Protein 4FKC (pdb70)

Sequence (370 aa):
HHHGSMDYKRRIHKFQAHFGKKGFEGALVAPGSNFYYLTGFNPLGTLERLFVLILPSEGLLTAIAPRLYEKELEEFNGEVVLWSDSENPYKIFATKIKETFKEGEKLLIDDTMPVGVFLKAKDIFDKYSLHPISPVISELREIKDKDEIKAHKKAAEIVDKVFYRFIEGKLEGKSERELANRIEYMIKNEFGADDVSFEPIVASGPNGANPHHRPSHRKIRKGDVVIFDYGAKYLGYCSDVTRTVVVGPPSEEVKKVYEIVKEAQETAVQKVAEGIPAEVVDATARGIISKYGYGEYFIHRTGHGLGIDVHEEPYISPGNKKILKDGMVFTIEPGIYLQGKFGVRIEDDVALVDKKGIRLTNADRELITL

Structure (mmCIF, N/CA/C/O backbone):
data_4FKC
#
_entry.id   4FKC
#
_cell.length_a   89.700
_cell.length_b   89.700
_cell.length_c   165.220
_cell.angle_alpha   90.00
_cell.angle_beta   90.00
_cell.angle_gamma   90.00
#
_symmetry.space_group_name_H-M   'P 41 21 2'
#
loop_
_entity.id
_entity.type
_entity.pdbx_description
1 polymer 'Xaa-Pro aminopeptidase'
2 non-polymer 'CADMIUM ION'
3 water water
#
loop_
_atom_site.group_PDB
_atom_site.id
_atom_site.type_symbol
_atom_site.label_atom_id
_atom_site.label_alt_id
_atom_site.label_comp_id
_atom_site.label_asym_id
_atom_site.label_entity_id
_atom_site.label_seq_id
_atom_site.pdbx_PDB_ins_code
_atom_site.Cartn_x
_atom_site.Cartn_y
_atom_site.Cartn_z
_atom_site.occupancy
_atom_site.B_iso_or_equiv
_atom_site.auth_seq_id
_atom_site.auth_comp_id
_atom_site.auth_asym_id
_atom_site.auth_atom_id
_atom_site.pdbx_PDB_model_num
ATOM 1 N N . HIS A 1 8 ? -21.605 -21.564 -34.199 1.00 55.89 1 HIS A N 1
ATOM 2 C CA . HIS A 1 8 ? -21.210 -22.805 -33.451 1.00 56.01 1 HIS A CA 1
ATOM 3 C C . HIS A 1 8 ? -20.075 -22.543 -32.442 1.00 55.81 1 HIS A C 1
ATOM 4 O O . HIS A 1 8 ? -19.421 -21.482 -32.469 1.00 56.05 1 HIS A O 1
ATOM 6 N N . HIS A 1 9 ? -19.856 -23.528 -31.566 1.00 54.88 2 HIS A N 1
ATOM 7 C CA . HIS A 1 9 ? -18.878 -23.460 -30.481 1.00 53.70 2 HIS A CA 1
ATOM 8 C C . HIS A 1 9 ? -18.631 -24.870 -29.968 1.00 52.88 2 HIS A C 1
ATOM 9 O O . HIS A 1 9 ? -19.546 -25.706 -29.976 1.00 52.75 2 HIS A O 1
ATOM 16 N N . HIS A 1 10 ? -17.401 -25.122 -29.511 1.00 51.78 3 HIS A N 1
ATOM 17 C CA . HIS A 1 10 ? -16.994 -26.439 -28.986 1.00 50.04 3 HIS A CA 1
ATOM 18 C C . HIS A 1 10 ? -17.484 -26.688 -27.558 1.00 49.22 3 HIS A C 1
ATOM 19 O O . HIS A 1 10 ? -17.726 -27.831 -27.176 1.00 49.04 3 HIS A O 1
ATOM 26 N N . GLY A 1 11 ? -17.613 -25.622 -26.770 1.00 48.52 4 GLY A N 1
ATOM 27 C CA . GLY A 1 11 ? -18.110 -25.741 -25.388 1.00 47.86 4 GLY A CA 1
ATOM 28 C C . GLY A 1 11 ? -19.619 -25.970 -25.296 1.00 47.00 4 GLY A C 1
ATOM 29 O O . GLY A 1 11 ? -20.351 -25.636 -26.224 1.00 46.58 4 GLY A O 1
ATOM 30 N N . SER A 1 12 ? -20.068 -26.538 -24.171 1.00 46.47 5 SER A N 1
ATOM 31 C CA . SER A 1 12 ? -21.493 -26.732 -23.863 1.00 45.55 5 SER A CA 1
ATOM 32 C C . SER A 1 12 ? -22.281 -25.476 -24.167 1.00 44.63 5 SER A C 1
ATOM 33 O O . SER A 1 12 ? -23.351 -25.533 -24.746 1.00 44.29 5 SER A O 1
ATOM 36 N N . MET A 1 13 ? -21.734 -24.339 -23.751 1.00 43.95 6 MET A N 1
ATOM 37 C CA . MET A 1 13 ? -22.197 -23.037 -24.206 1.00 43.04 6 MET A CA 1
ATOM 38 C C . MET A 1 13 ? -20.999 -22.357 -24.873 1.00 42.82 6 MET A C 1
ATOM 39 O O . MET A 1 13 ? -19.939 -22.966 -24.979 1.00 42.14 6 MET A O 1
ATOM 44 N N . ASP A 1 14 ? -21.162 -21.106 -25.308 1.00 42.72 7 ASP A N 1
ATOM 45 C CA . ASP A 1 14 ? -20.092 -20.392 -25.992 1.00 42.54 7 ASP A CA 1
ATOM 46 C C . ASP A 1 14 ? -19.197 -19.590 -25.049 1.00 42.18 7 ASP A C 1
ATOM 47 O O . ASP A 1 14 ? -19.348 -18.366 -24.909 1.00 42.77 7 ASP A O 1
ATOM 52 N N . TYR A 1 15 ? -18.235 -20.259 -24.431 1.00 41.36 8 TYR A N 1
ATOM 53 C CA . TYR A 1 15 ? -17.415 -19.579 -23.426 1.00 40.99 8 TYR A CA 1
ATOM 54 C C . TYR A 1 15 ? -16.441 -18.602 -24.059 1.00 41.03 8 TYR A C 1
ATOM 55 O O . TYR A 1 15 ? -16.216 -17.497 -23.536 1.00 40.89 8 TYR A O 1
ATOM 64 N N . LYS A 1 16 ? -15.910 -18.998 -25.214 1.00 41.29 9 LYS A N 1
ATOM 65 C CA . LYS A 1 16 ? -14.957 -18.192 -25.968 1.00 41.25 9 LYS A CA 1
ATOM 66 C C . LYS A 1 16 ? -15.588 -16.862 -26.330 1.00 41.36 9 LYS A C 1
ATOM 67 O O . LYS A 1 16 ? -14.942 -15.817 -26.186 1.00 40.84 9 LYS A O 1
ATOM 73 N N . ARG A 1 17 ? -16.858 -16.890 -26.755 1.00 41.56 10 ARG A N 1
ATOM 74 C CA . ARG A 1 17 ? -17.549 -15.652 -27.136 1.00 42.33 10 ARG A CA 1
ATOM 75 C C . ARG A 1 17 ? -17.785 -14.747 -25.929 1.00 41.93 10 ARG A C 1
ATOM 76 O O . ARG A 1 17 ? -17.922 -13.538 -26.085 1.00 42.27 10 ARG A O 1
ATOM 84 N N . ARG A 1 18 ? -17.806 -15.326 -24.730 1.00 41.73 11 ARG A N 1
ATOM 85 C CA . ARG A 1 18 ? -17.920 -14.532 -23.500 1.00 41.46 11 ARG A CA 1
ATOM 86 C C . ARG A 1 18 ? -16.569 -13.932 -23.115 1.00 41.62 11 ARG A C 1
ATOM 87 O O . ARG A 1 18 ? -16.471 -12.729 -22.822 1.00 41.64 11 ARG A O 1
ATOM 95 N N . ILE A 1 19 ? -15.525 -14.760 -23.144 1.00 41.30 12 ILE A N 1
ATOM 96 C CA . ILE A 1 19 ? -14.176 -14.287 -22.875 1.00 41.75 12 ILE A CA 1
ATOM 97 C C . ILE A 1 19 ? -13.859 -13.059 -23.743 1.00 43.10 12 ILE A C 1
ATOM 98 O O . ILE A 1 19 ? -13.358 -12.037 -23.249 1.00 43.26 12 ILE A O 1
ATOM 103 N N . HIS A 1 20 ? -14.186 -13.151 -25.030 1.00 44.05 13 HIS A N 1
ATOM 104 C CA . HIS A 1 20 ? -13.862 -12.090 -25.951 1.00 44.95 13 HIS A CA 1
ATOM 105 C C . HIS A 1 20 ? -14.708 -10.870 -25.661 1.00 45.34 13 HIS A C 1
ATOM 106 O O . HIS A 1 20 ? -14.171 -9.766 -25.562 1.00 46.05 13 HIS A O 1
ATOM 113 N N . LYS A 1 21 ? -16.019 -11.066 -25.507 1.00 45.51 14 LYS A N 1
ATOM 114 C CA . LYS A 1 21 ? -16.925 -9.983 -25.139 1.00 45.23 14 LYS A CA 1
ATOM 115 C C . LYS A 1 21 ? -16.435 -9.347 -23.863 1.00 44.66 14 LYS A C 1
ATOM 116 O O . LYS A 1 21 ? -16.393 -8.133 -23.761 1.00 45.03 14 LYS A O 1
ATOM 122 N N . PHE A 1 22 ? -16.059 -10.162 -22.884 1.00 43.91 15 PHE A N 1
ATOM 123 C CA . PHE A 1 22 ? -15.510 -9.626 -21.646 1.00 43.34 15 PHE A CA 1
ATOM 124 C C . PHE A 1 22 ? -14.212 -8.819 -21.864 1.00 43.79 15 PHE A C 1
ATOM 125 O O . PHE A 1 22 ? -14.093 -7.683 -21.375 1.00 43.18 15 PHE A O 1
ATOM 133 N N . GLN A 1 23 ? -13.260 -9.396 -22.609 1.00 44.39 16 GLN A N 1
ATOM 134 C CA . GLN A 1 23 ? -11.983 -8.725 -22.928 1.00 45.04 16 GLN A CA 1
ATOM 135 C C . GLN A 1 23 ? -12.203 -7.401 -23.626 1.00 45.60 16 GLN A C 1
ATOM 136 O O . GLN A 1 23 ? -11.579 -6.400 -23.268 1.00 45.45 16 GLN A O 1
ATOM 142 N N . ALA A 1 24 ? -13.075 -7.404 -24.633 1.00 46.36 17 ALA A N 1
ATOM 143 C CA . ALA A 1 24 ? -13.386 -6.175 -25.362 1.00 47.56 17 ALA A CA 1
ATOM 144 C C . ALA A 1 24 ? -14.020 -5.145 -24.433 1.00 48.33 17 ALA A C 1
ATOM 145 O O . ALA A 1 24 ? -13.710 -3.961 -24.525 1.00 48.67 17 ALA A O 1
ATOM 147 N N . HIS A 1 25 ? -14.870 -5.613 -23.522 1.00 49.45 18 HIS A N 1
ATOM 148 C CA . HIS A 1 25 ? -15.587 -4.745 -22.592 1.00 50.89 18 HIS A CA 1
ATOM 149 C C . HIS A 1 25 ? -14.719 -4.150 -21.516 1.00 51.13 18 HIS A C 1
ATOM 150 O O . HIS A 1 25 ? -14.824 -2.962 -21.222 1.00 51.83 18 HIS A O 1
ATOM 157 N N . PHE A 1 26 ? -13.870 -4.959 -20.899 1.00 51.37 19 PHE A N 1
ATOM 158 C CA . PHE A 1 26 ? -13.042 -4.410 -19.840 1.00 51.51 19 PHE A CA 1
ATOM 159 C C . PHE A 1 26 ? -11.921 -3.553 -20.414 1.00 52.15 19 PHE A C 1
ATOM 160 O O . PHE A 1 26 ? -11.416 -2.634 -19.752 1.00 51.83 19 PHE A O 1
ATOM 168 N N . GLY A 1 27 ? -11.585 -3.834 -21.674 1.00 53.18 20 GLY A N 1
ATOM 169 C CA . GLY A 1 27 ? -10.517 -3.131 -22.395 1.00 54.50 20 GLY A CA 1
ATOM 170 C C . GLY A 1 27 ? -10.927 -1.716 -22.755 1.00 55.40 20 GLY A C 1
ATOM 171 O O . GLY A 1 27 ? -10.110 -0.783 -22.695 1.00 55.72 20 GLY A O 1
ATOM 172 N N . LYS A 1 28 ? -12.202 -1.567 -23.119 1.00 56.00 21 LYS A N 1
ATOM 173 C CA . LYS A 1 28 ? -12.780 -0.270 -23.418 1.00 56.56 21 LYS A CA 1
ATOM 174 C C . LYS A 1 28 ? -12.827 0.606 -22.170 1.00 56.47 21 LYS A C 1
ATOM 175 O O . LYS A 1 28 ? -12.536 1.795 -22.250 1.00 56.85 21 LYS A O 1
ATOM 181 N N . LYS A 1 29 ? -13.164 0.021 -21.019 1.00 56.29 22 LYS A N 1
ATOM 182 C CA . LYS A 1 29 ? -13.251 0.784 -19.760 1.00 55.80 22 LYS A CA 1
ATOM 183 C C . LYS A 1 29 ? -11.877 1.039 -19.117 1.00 55.31 22 LYS A C 1
ATOM 184 O O . LYS A 1 29 ? -11.787 1.570 -18.005 1.00 55.00 22 LYS A O 1
ATOM 187 N N . GLY A 1 30 ? -10.817 0.648 -19.828 1.00 54.62 23 GLY A N 1
ATOM 188 C CA . GLY A 1 30 ? -9.452 0.999 -19.458 1.00 53.18 23 GLY A CA 1
ATOM 189 C C . GLY A 1 30 ? -8.717 0.013 -18.580 1.00 52.55 23 GLY A C 1
ATOM 190 O O . GLY A 1 30 ? -7.812 0.418 -17.849 1.00 52.78 23 GLY A O 1
ATOM 191 N N . PHE A 1 31 ? -9.083 -1.273 -18.656 1.00 51.58 24 PHE A N 1
ATOM 192 C CA . PHE A 1 31 ? -8.417 -2.327 -17.880 1.00 50.28 24 PHE A CA 1
ATOM 193 C C . PHE A 1 31 ? -7.619 -3.213 -18.796 1.00 49.89 24 PHE A C 1
ATOM 194 O O . PHE A 1 31 ? -8.020 -3.441 -19.933 1.00 50.21 24 PHE A O 1
ATOM 202 N N . GLU A 1 32 ? -6.512 -3.738 -18.284 1.00 49.18 25 GLU A N 1
ATOM 203 C CA . GLU A 1 32 ? -5.614 -4.581 -19.051 1.00 48.72 25 GLU A CA 1
ATOM 204 C C . GLU A 1 32 ? -5.853 -6.094 -18.848 1.00 48.07 25 GLU A C 1
ATOM 205 O O . GLU A 1 32 ? -5.415 -6.914 -19.667 1.00 48.49 25 GLU A O 1
ATOM 211 N N . GLY A 1 33 ? -6.556 -6.468 -17.779 1.00 46.83 26 GLY A N 1
ATOM 212 C CA . GLY A 1 33 ? -6.782 -7.885 -17.459 1.00 44.87 26 GLY A CA 1
ATOM 213 C C . GLY A 1 33 ? -7.743 -8.095 -16.307 1.00 43.60 26 GLY A C 1
ATOM 214 O O . GLY A 1 33 ? -8.220 -7.120 -15.710 1.00 43.38 26 GLY A O 1
ATOM 215 N N . ALA A 1 34 ? -8.042 -9.361 -16.000 1.00 42.12 27 ALA A N 1
ATOM 216 C CA . ALA A 1 34 ? -8.981 -9.686 -14.926 1.00 41.16 27 ALA A CA 1
ATOM 217 C C . ALA A 1 34 ? -8.581 -10.956 -14.229 1.00 40.81 27 ALA A C 1
ATOM 218 O O . ALA A 1 34 ? -8.083 -11.886 -14.869 1.00 39.99 27 ALA A O 1
ATOM 220 N N . LEU A 1 35 ? -8.791 -10.976 -12.912 1.00 40.08 28 LEU A N 1
ATOM 221 C CA . LEU A 1 35 ? -8.508 -12.146 -12.103 1.00 39.81 28 LEU A CA 1
ATOM 222 C C . LEU A 1 35 ? -9.813 -12.682 -11.527 1.00 39.29 28 LEU A C 1
ATOM 223 O O . LEU A 1 35 ? -10.549 -11.938 -10.879 1.00 39.48 28 LEU A O 1
ATOM 228 N N . VAL A 1 36 ? -10.073 -13.969 -11.758 1.00 38.39 29 VAL A N 1
ATOM 229 C CA . VAL A 1 36 ? -11.338 -14.603 -11.417 1.00 38.06 29 VAL A CA 1
ATOM 230 C C . VAL A 1 36 ? -11.112 -15.743 -10.431 1.00 38.01 29 VAL A C 1
ATOM 231 O O . VAL A 1 36 ? -10.295 -16.622 -10.665 1.00 37.90 29 VAL A O 1
ATOM 235 N N . ALA A 1 37 ? -11.835 -15.716 -9.322 1.00 37.81 30 ALA A N 1
ATOM 236 C CA . ALA A 1 37 ? -11.716 -16.751 -8.307 1.00 38.06 30 ALA A CA 1
ATOM 237 C C . ALA A 1 37 ? -12.895 -17.713 -8.485 1.00 38.22 30 ALA A C 1
ATOM 238 O O . ALA A 1 37 ? -13.854 -17.378 -9.193 1.00 38.87 30 ALA A O 1
ATOM 240 N N . PRO A 1 38 ? -12.823 -18.917 -7.890 1.00 37.94 31 PRO A N 1
ATOM 241 C CA . PRO A 1 38 ? -13.952 -19.831 -8.094 1.00 37.98 31 PRO A CA 1
ATOM 242 C C . PRO A 1 38 ? -15.235 -19.183 -7.605 1.00 38.25 31 PRO A C 1
ATOM 243 O O . PRO A 1 38 ? -15.203 -18.455 -6.620 1.00 38.24 31 PRO A O 1
ATOM 247 N N . GLY A 1 39 ? -16.337 -19.429 -8.316 1.00 38.81 32 GLY A N 1
ATOM 248 C CA . GLY A 1 39 ? -17.643 -18.794 -8.055 1.00 38.65 32 GLY A CA 1
ATOM 249 C C . GLY A 1 39 ? -18.467 -18.637 -9.329 1.00 38.96 32 GLY A C 1
ATOM 250 O O . GLY A 1 39 ? -18.287 -19.371 -10.300 1.00 39.00 32 GLY A O 1
ATOM 251 N N . SER A 1 40 ? -19.363 -17.656 -9.340 1.00 39.18 33 SER A N 1
ATOM 252 C CA . SER A 1 40 ? -20.321 -17.484 -10.440 1.00 38.59 33 SER A CA 1
ATOM 253 C C . SER A 1 40 ? -19.714 -17.077 -11.783 1.00 38.34 33 SER A C 1
ATOM 254 O O . SER A 1 40 ? -20.045 -17.648 -12.833 1.00 38.48 33 SER A O 1
ATOM 257 N N . ASN A 1 41 ? -18.844 -16.075 -11.744 1.00 37.65 34 ASN A N 1
ATOM 258 C CA . ASN A 1 41 ? -18.099 -15.624 -12.921 1.00 36.84 34 ASN A CA 1
ATOM 259 C C . ASN A 1 41 ? -17.147 -16.692 -13.463 1.00 36.85 34 ASN A C 1
ATOM 260 O O . ASN A 1 41 ? -16.996 -16.852 -14.689 1.00 36.91 34 ASN A O 1
ATOM 265 N N . PHE A 1 42 ? -16.539 -17.462 -12.566 1.00 36.81 35 PHE A N 1
ATOM 266 C CA . PHE A 1 42 ? -15.778 -18.644 -12.995 1.00 37.03 35 PHE A CA 1
ATOM 267 C C . PHE A 1 42 ? -16.697 -19.548 -13.855 1.00 37.30 35 PHE A C 1
ATOM 268 O O . PHE A 1 42 ? -16.371 -19.837 -15.008 1.00 38.01 35 PHE A O 1
ATOM 276 N N . TYR A 1 43 ? -17.854 -19.945 -13.320 1.00 37.38 36 TYR A N 1
ATOM 277 C CA . TYR A 1 43 ? -18.867 -20.690 -14.087 1.00 38.08 36 TYR A CA 1
ATOM 278 C C . TYR A 1 43 ? -19.239 -20.044 -15.429 1.00 37.47 36 TYR A C 1
ATOM 279 O O . TYR A 1 43 ? -19.214 -20.682 -16.472 1.00 36.38 36 TYR A O 1
ATOM 288 N N . TYR A 1 44 ? -19.555 -18.761 -15.396 1.00 38.22 37 TYR A N 1
ATOM 289 C CA . TYR A 1 44 ? -19.855 -18.021 -16.613 1.00 38.72 37 TYR A CA 1
ATOM 290 C C . TYR A 1 44 ? -18.827 -18.227 -17.709 1.00 39.72 37 TYR A C 1
ATOM 291 O O . TYR A 1 44 ? -19.183 -18.552 -18.836 1.00 39.70 37 TYR A O 1
ATOM 300 N N . LEU A 1 45 ? -17.550 -18.051 -17.368 1.00 40.69 38 LEU A N 1
ATOM 301 C CA . LEU A 1 45 ? -16.486 -18.060 -18.353 1.00 41.23 38 LEU A CA 1
ATOM 302 C C . LEU A 1 45 ? -16.028 -19.440 -18.767 1.00 42.17 38 LEU A C 1
ATOM 303 O O . LEU A 1 45 ? -15.332 -19.572 -19.776 1.00 42.47 38 LEU A O 1
ATOM 308 N N . THR A 1 46 ? -16.365 -20.470 -17.991 1.00 43.07 39 THR A N 1
ATOM 309 C CA . THR A 1 46 ? -15.756 -21.789 -18.229 1.00 44.23 39 THR A CA 1
ATOM 310 C C . THR A 1 46 ? -16.738 -22.941 -18.272 1.00 44.99 39 THR A C 1
ATOM 311 O O . THR A 1 46 ? -16.449 -23.978 -18.867 1.00 45.53 39 THR A O 1
ATOM 315 N N . GLY A 1 47 ? -17.869 -22.779 -17.598 1.00 46.02 40 GLY A N 1
ATOM 316 C CA . GLY A 1 47 ? -18.886 -23.815 -17.552 1.00 47.43 40 GLY A CA 1
ATOM 317 C C . GLY A 1 47 ? -18.813 -24.743 -16.353 1.00 48.55 40 GLY A C 1
ATOM 318 O O . GLY A 1 47 ? -19.783 -25.486 -16.080 1.00 48.87 40 GLY A O 1
ATOM 319 N N . PHE A 1 48 ? -17.679 -24.724 -15.644 1.00 48.52 41 PHE A N 1
ATOM 320 C CA . PHE A 1 48 ? -17.577 -25.456 -14.370 1.00 48.63 41 PHE A CA 1
ATOM 321 C C . PHE A 1 48 ? -17.199 -24.542 -13.227 1.00 48.39 41 PHE A C 1
ATOM 322 O O . PHE A 1 48 ? -16.886 -23.382 -13.438 1.00 48.33 41 PHE A O 1
ATOM 330 N N . ASN A 1 49 ? -17.295 -25.063 -12.013 1.00 48.91 42 ASN A N 1
ATOM 331 C CA . ASN A 1 49 ? -16.820 -24.376 -10.819 1.00 49.36 42 ASN A CA 1
ATOM 332 C C . ASN A 1 49 ? -16.278 -25.393 -9.840 1.00 49.50 42 ASN A C 1
ATOM 333 O O . ASN A 1 49 ? -16.971 -26.341 -9.503 1.00 49.35 42 ASN A O 1
ATOM 338 N N . PRO A 1 50 ? -15.028 -25.199 -9.393 1.00 50.04 43 PRO A N 1
ATOM 339 C CA . PRO A 1 50 ? -14.376 -26.032 -8.400 1.00 50.41 43 PRO A CA 1
ATOM 340 C C . PRO A 1 50 ? -14.853 -25.717 -6.973 1.00 51.30 43 PRO A C 1
ATOM 341 O O . PRO A 1 50 ? -15.017 -24.548 -6.608 1.00 51.06 43 PRO A O 1
ATOM 345 N N . LEU A 1 51 ? -15.044 -26.753 -6.166 1.00 52.90 44 LEU A N 1
ATOM 346 C CA . LEU A 1 51 ? -15.531 -26.580 -4.787 1.00 55.08 44 LEU A CA 1
ATOM 347 C C . LEU A 1 51 ? -14.451 -26.825 -3.705 1.00 56.52 44 LEU A C 1
ATOM 348 O O . LEU A 1 51 ? -13.543 -27.662 -3.886 1.00 56.91 44 LEU A O 1
ATOM 353 N N . GLY A 1 52 ? -14.555 -26.099 -2.588 1.00 57.78 45 GLY A N 1
ATOM 354 C CA . GLY A 1 52 ? -13.678 -26.321 -1.416 1.00 59.32 45 GLY A CA 1
ATOM 355 C C . GLY A 1 52 ? -12.215 -25.904 -1.598 1.00 60.40 45 GLY A C 1
ATOM 356 O O . GLY A 1 52 ? -11.280 -26.643 -1.262 1.00 60.33 45 GLY A O 1
ATOM 357 N N . THR A 1 53 ? -12.015 -24.706 -2.129 1.00 61.20 46 THR A N 1
ATOM 358 C CA . THR A 1 53 ? -10.684 -24.218 -2.399 1.00 61.69 46 THR A CA 1
ATOM 359 C C . THR A 1 53 ? -10.412 -23.156 -1.325 1.00 62.39 46 THR A C 1
ATOM 360 O O . THR A 1 53 ? -10.085 -21.995 -1.621 1.00 62.82 46 THR A O 1
ATOM 364 N N . LEU A 1 54 ? -10.548 -23.599 -0.070 1.00 62.73 47 LEU A N 1
ATOM 365 C CA . LEU A 1 54 ? -10.615 -22.734 1.108 1.00 62.66 47 LEU A CA 1
ATOM 366 C C . LEU A 1 54 ? -9.636 -21.586 1.033 1.00 62.64 47 LEU A C 1
ATOM 367 O O . LEU A 1 54 ? -9.987 -20.470 0.651 1.00 63.11 47 LEU A O 1
ATOM 368 N N . GLU A 1 55 ? -8.400 -21.874 1.404 1.00 62.35 48 GLU A N 1
ATOM 369 C CA . GLU A 1 55 ? -7.335 -20.911 1.295 1.00 61.98 48 GLU A CA 1
ATOM 370 C C . GLU A 1 55 ? -6.373 -21.473 0.234 1.00 61.41 48 GLU A C 1
ATOM 371 O O . GLU A 1 55 ? -5.191 -21.072 0.176 1.00 62.15 48 GLU A O 1
ATOM 377 N N . ARG A 1 56 ? -6.881 -22.393 -0.600 1.00 59.48 49 ARG A N 1
ATOM 378 C CA . ARG A 1 56 ? -6.097 -22.987 -1.692 1.00 57.86 49 ARG A CA 1
ATOM 379 C C . ARG A 1 56 ? -6.216 -22.201 -3.001 1.00 55.92 49 ARG A C 1
ATOM 380 O O . ARG A 1 56 ? -7.294 -22.121 -3.603 1.00 55.96 49 ARG A O 1
ATOM 388 N N . LEU A 1 57 ? -5.093 -21.647 -3.446 1.00 53.21 50 LEU A N 1
ATOM 389 C CA . LEU A 1 57 ? -5.067 -20.771 -4.607 1.00 50.55 50 LEU A CA 1
ATOM 390 C C . LEU A 1 57 ? -5.561 -21.454 -5.873 1.00 49.27 50 LEU A C 1
ATOM 391 O O . LEU A 1 57 ? -4.897 -22.337 -6.410 1.00 49.20 50 LEU A O 1
ATOM 396 N N . PHE A 1 58 ? -6.743 -21.045 -6.330 1.00 47.14 51 PHE A N 1
ATOM 397 C CA . PHE A 1 58 ? -7.278 -21.485 -7.606 1.00 44.84 51 PHE A CA 1
ATOM 398 C C . PHE A 1 58 ? -7.693 -20.192 -8.280 1.00 44.07 51 PHE A C 1
ATOM 399 O O . PHE A 1 58 ? -8.681 -19.585 -7.901 1.00 44.27 51 PHE A O 1
ATOM 407 N N . VAL A 1 59 ? -6.912 -19.730 -9.246 1.00 42.84 52 VAL A N 1
ATOM 408 C CA . VAL A 1 59 ? -7.219 -18.450 -9.871 1.00 41.65 52 VAL A CA 1
ATOM 409 C C . VAL A 1 59 ? -7.095 -18.502 -11.388 1.00 41.01 52 VAL A C 1
ATOM 410 O O . VAL A 1 59 ? -6.343 -19.320 -11.935 1.00 41.19 52 VAL A O 1
ATOM 414 N N . LEU A 1 60 ? -7.856 -17.630 -12.043 1.00 40.12 53 LEU A N 1
ATOM 415 C CA . LEU A 1 60 ? -7.915 -17.497 -13.499 1.00 39.56 53 LEU A CA 1
ATOM 416 C C . LEU A 1 60 ? -7.417 -16.112 -13.857 1.00 39.38 53 LEU A C 1
ATOM 417 O O . LEU A 1 60 ? -7.817 -15.123 -13.238 1.00 39.30 53 LEU A O 1
ATOM 422 N N . ILE A 1 61 ? -6.537 -16.055 -14.848 1.00 38.73 54 ILE A N 1
ATOM 423 C CA . ILE A 1 61 ? -5.971 -14.811 -15.314 1.00 38.21 54 ILE A CA 1
ATOM 424 C C . ILE A 1 61 ? -6.494 -14.640 -16.723 1.00 38.51 54 ILE A C 1
ATOM 425 O O . ILE A 1 61 ? -6.373 -15.532 -17.577 1.00 38.15 54 ILE A O 1
ATOM 430 N N . LEU A 1 62 ? -7.115 -13.507 -16.963 1.00 38.76 55 LEU A N 1
ATOM 431 C CA . LEU A 1 62 ? -7.645 -13.238 -18.264 1.00 39.50 55 LEU A CA 1
ATOM 432 C C . LEU A 1 62 ? -6.868 -12.046 -18.792 1.00 40.55 55 LEU A C 1
ATOM 433 O O . LEU A 1 62 ? -7.045 -10.916 -18.314 1.00 40.54 55 LEU A O 1
ATOM 438 N N . PRO A 1 63 ? -5.969 -12.287 -19.758 1.00 41.62 56 PRO A N 1
ATOM 439 C CA . PRO A 1 63 ? -5.253 -11.143 -20.314 1.00 42.19 56 PRO A CA 1
ATOM 440 C C . PRO A 1 63 ? -6.101 -10.430 -21.346 1.00 42.65 56 PRO A C 1
ATOM 441 O O . PRO A 1 63 ? -7.158 -10.926 -21.737 1.00 42.02 56 PRO A O 1
ATOM 445 N N . SER A 1 64 ? -5.619 -9.269 -21.769 1.00 43.92 57 SER A N 1
ATOM 446 C CA . SER A 1 64 ? -6.314 -8.404 -22.709 1.00 44.83 57 SER A CA 1
ATOM 447 C C . SER A 1 64 ? -6.509 -9.011 -24.077 1.00 45.31 57 SER A C 1
ATOM 448 O O . SER A 1 64 ? -7.339 -8.541 -24.842 1.00 45.91 57 SER A O 1
ATOM 451 N N . GLU A 1 65 ? -5.741 -10.052 -24.384 1.00 45.73 58 GLU A N 1
ATOM 452 C CA . GLU A 1 65 ? -5.770 -10.678 -25.694 1.00 46.20 58 GLU A CA 1
ATOM 453 C C . GLU A 1 65 ? -5.276 -12.097 -25.501 1.00 45.43 58 GLU A C 1
ATOM 454 O O . GLU A 1 65 ? -4.345 -12.316 -24.725 1.00 46.32 58 GLU A O 1
ATOM 460 N N . GLY A 1 66 ? -5.896 -13.058 -26.184 1.00 44.33 59 GLY A N 1
ATOM 461 C CA . GLY A 1 66 ? -5.607 -14.484 -25.964 1.00 43.44 59 GLY A CA 1
ATOM 462 C C . GLY A 1 66 ? -6.681 -15.160 -25.119 1.00 43.29 59 GLY A C 1
ATOM 463 O O . GLY A 1 66 ? -7.822 -14.687 -25.046 1.00 43.58 59 GLY A O 1
ATOM 464 N N . LEU A 1 67 ? -6.329 -16.257 -24.463 1.00 42.69 60 LEU A N 1
ATOM 465 C CA . LEU A 1 67 ? -7.290 -16.976 -23.633 1.00 42.11 60 LEU A CA 1
ATOM 466 C C . LEU A 1 67 ? -6.863 -17.019 -22.158 1.00 41.55 60 LEU A C 1
ATOM 467 O O . LEU A 1 67 ? -5.985 -16.280 -21.745 1.00 41.55 60 LEU A O 1
ATOM 472 N N . LEU A 1 68 ? -7.510 -17.870 -21.371 1.00 41.10 61 LEU A N 1
ATOM 473 C CA . LEU A 1 68 ? -7.334 -17.889 -19.927 1.00 40.20 61 LEU A CA 1
ATOM 474 C C . LEU A 1 68 ? -6.137 -18.730 -19.516 1.00 39.66 61 LEU A C 1
ATOM 475 O O . LEU A 1 68 ? -5.671 -19.581 -20.281 1.00 40.73 61 LEU A O 1
ATOM 480 N N . THR A 1 69 ? -5.679 -18.504 -18.286 1.00 38.22 62 THR A N 1
ATOM 481 C CA . THR A 1 69 ? -4.729 -19.368 -17.614 1.00 36.70 62 THR A CA 1
ATOM 482 C C . THR A 1 69 ? -5.315 -19.736 -16.255 1.00 36.21 62 THR A C 1
ATOM 483 O O . THR A 1 69 ? -5.794 -18.877 -15.525 1.00 36.30 62 THR A O 1
ATOM 487 N N . ALA A 1 70 ? -5.291 -21.012 -15.921 1.00 36.30 63 ALA A N 1
ATOM 488 C CA . ALA A 1 70 ? -5.715 -21.480 -14.617 1.00 37.04 63 ALA A CA 1
ATOM 489 C C . ALA A 1 70 ? -4.483 -21.853 -13.825 1.00 38.06 63 ALA A C 1
ATOM 490 O O . ALA A 1 70 ? -3.640 -22.608 -14.301 1.00 37.78 63 ALA A O 1
ATOM 492 N N . ILE A 1 71 ? -4.373 -21.326 -12.615 1.00 39.00 64 ILE A N 1
ATOM 493 C CA . ILE A 1 71 ? -3.342 -21.775 -11.706 1.00 39.61 64 ILE A CA 1
ATOM 494 C C . ILE A 1 71 ? -4.119 -22.470 -10.633 1.00 40.33 64 ILE A C 1
ATOM 495 O O . ILE A 1 71 ? -4.903 -21.842 -9.938 1.00 41.30 64 ILE A O 1
ATOM 500 N N . ALA A 1 72 ? -3.934 -23.774 -10.508 1.00 41.36 65 ALA A N 1
ATOM 501 C CA . ALA A 1 72 ? -4.779 -24.544 -9.620 1.00 42.43 65 ALA A CA 1
ATOM 502 C C . ALA A 1 72 ? -3.998 -25.583 -8.848 1.00 43.43 65 ALA A C 1
ATOM 503 O O . ALA A 1 72 ? -2.886 -25.932 -9.235 1.00 43.72 65 ALA A O 1
ATOM 505 N N . PRO A 1 73 ? -4.577 -26.080 -7.739 1.00 44.53 66 PRO A N 1
ATOM 506 C CA . PRO A 1 73 ? -3.992 -27.191 -6.990 1.00 45.24 66 PRO A CA 1
ATOM 507 C C . PRO A 1 73 ? -3.995 -28.488 -7.789 1.00 46.29 66 PRO A C 1
ATOM 508 O O . PRO A 1 73 ? -5.023 -28.837 -8.378 1.00 46.72 66 PRO A O 1
ATOM 512 N N . ARG A 1 74 ? -2.849 -29.176 -7.791 1.00 47.04 67 ARG A N 1
ATOM 513 C CA . ARG A 1 74 ? -2.651 -30.481 -8.431 1.00 47.87 67 ARG A CA 1
ATOM 514 C C . ARG A 1 74 ? -3.826 -31.437 -8.223 1.00 48.86 67 ARG A C 1
ATOM 515 O O . ARG A 1 74 ? -4.059 -32.343 -9.029 1.00 48.93 67 ARG A O 1
ATOM 518 N N . LEU A 1 75 ? -4.558 -31.233 -7.129 1.00 50.15 68 LEU A N 1
ATOM 519 C CA . LEU A 1 75 ? -5.665 -32.105 -6.756 1.00 51.31 68 LEU A CA 1
ATOM 520 C C . LEU A 1 75 ? -6.893 -31.903 -7.650 1.00 52.14 68 LEU A C 1
ATOM 521 O O . LEU A 1 75 ? -7.828 -32.700 -7.610 1.00 52.63 68 LEU A O 1
ATOM 523 N N . TYR A 1 76 ? -6.894 -30.843 -8.455 1.00 52.95 69 TYR A N 1
ATOM 524 C CA . TYR A 1 76 ? -8.038 -30.536 -9.314 1.00 53.71 69 TYR A CA 1
ATOM 525 C C . TYR A 1 76 ? -7.790 -30.899 -10.769 1.00 54.26 69 TYR A C 1
ATOM 526 O O . TYR A 1 76 ? -8.480 -30.408 -11.667 1.00 54.54 69 TYR A O 1
ATOM 535 N N . GLU A 1 77 ? -6.830 -31.791 -10.988 1.00 54.71 70 GLU A N 1
ATOM 536 C CA . GLU A 1 77 ? -6.338 -32.091 -12.318 1.00 55.58 70 GLU A CA 1
ATOM 537 C C . GLU A 1 77 ? -7.410 -32.529 -13.317 1.00 55.56 70 GLU A C 1
ATOM 538 O O . GLU A 1 77 ? -7.468 -32.002 -14.430 1.00 55.54 70 GLU A O 1
ATOM 544 N N . LYS A 1 78 ? -8.250 -33.486 -12.924 1.00 55.64 71 LYS A N 1
ATOM 545 C CA . LYS A 1 78 ? -9.270 -34.009 -13.835 1.00 56.00 71 LYS A CA 1
ATOM 546 C C . LYS A 1 78 ? -10.261 -32.931 -14.297 1.00 55.79 71 LYS A C 1
ATOM 547 O O . LYS A 1 78 ? -10.667 -32.915 -15.457 1.00 55.91 71 LYS A O 1
ATOM 550 N N . GLU A 1 79 ? -10.612 -32.018 -13.401 1.00 55.38 72 GLU A N 1
ATOM 551 C CA . GLU A 1 79 ? -11.462 -30.881 -13.745 1.00 55.23 72 GLU A CA 1
ATOM 552 C C . GLU A 1 79 ? -10.947 -29.966 -14.880 1.00 54.71 72 GLU A C 1
ATOM 553 O O . GLU A 1 79 ? -11.738 -29.256 -15.517 1.00 54.48 72 GLU A O 1
ATOM 559 N N . LEU A 1 80 ? -9.638 -29.975 -15.118 1.00 53.95 73 LEU A N 1
ATOM 560 C CA . LEU A 1 80 ? -9.034 -29.048 -16.062 1.00 53.63 73 LEU A CA 1
ATOM 561 C C . LEU A 1 80 ? -8.443 -29.757 -17.270 1.00 53.73 73 LEU A C 1
ATOM 562 O O . LEU A 1 80 ? -7.890 -29.125 -18.170 1.00 53.70 73 LEU A O 1
ATOM 567 N N . GLU A 1 81 ? -8.564 -31.076 -17.278 1.00 54.03 74 GLU A N 1
ATOM 568 C CA . GLU A 1 81 ? -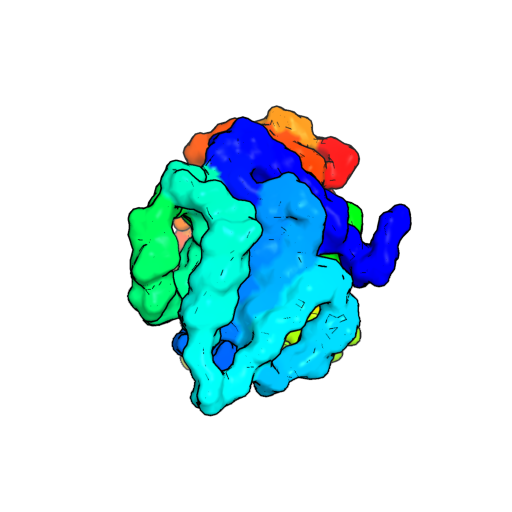8.086 -31.927 -18.366 1.00 54.11 74 GLU A CA 1
ATOM 569 C C . GLU A 1 81 ? -8.402 -31.366 -19.770 1.00 53.37 74 GLU A C 1
ATOM 570 O O . GLU A 1 81 ? -7.534 -31.359 -20.652 1.00 53.13 74 GLU A O 1
ATOM 576 N N . GLU A 1 82 ? -9.634 -30.888 -19.962 1.00 52.49 75 GLU A N 1
ATOM 577 C CA . GLU A 1 82 ? -10.108 -30.473 -21.294 1.00 51.90 75 GLU A CA 1
ATOM 578 C C . GLU A 1 82 ? -10.221 -28.941 -21.442 1.00 49.80 75 GLU A C 1
ATOM 579 O O . GLU A 1 82 ? -10.905 -28.430 -22.329 1.00 49.53 75 GLU A O 1
ATOM 585 N N . PHE A 1 83 ? -9.515 -28.228 -20.576 1.00 47.64 76 PHE A N 1
ATOM 586 C CA . PHE A 1 83 ? -9.476 -26.763 -20.561 1.00 45.33 76 PHE A CA 1
ATOM 587 C C . PHE A 1 83 ? -8.694 -26.231 -21.763 1.00 44.80 76 PHE A C 1
ATOM 588 O O . PHE A 1 83 ? -7.561 -26.627 -22.007 1.00 44.43 76 PHE A O 1
ATOM 596 N N . ASN A 1 84 ? -9.319 -25.347 -22.523 1.00 44.20 77 ASN A N 1
ATOM 597 C CA . ASN A 1 84 ? -8.701 -24.787 -23.708 1.00 43.58 77 ASN A CA 1
ATOM 598 C C . ASN A 1 84 ? -7.938 -23.551 -23.265 1.00 43.75 77 ASN A C 1
ATOM 599 O O . ASN A 1 84 ? -8.427 -22.417 -23.389 1.00 43.93 77 ASN A O 1
ATOM 604 N N . GLY A 1 85 ? -6.744 -23.789 -22.723 1.00 43.22 78 GLY A N 1
ATOM 605 C CA . GLY A 1 85 ? -5.903 -22.731 -22.191 1.00 42.97 78 GLY A CA 1
ATOM 606 C C . GLY A 1 85 ? -4.750 -23.294 -21.395 1.00 43.07 78 GLY A C 1
ATOM 607 O O . GLY A 1 85 ? -4.536 -24.493 -21.359 1.00 42.98 78 GLY A O 1
ATOM 608 N N . GLU A 1 86 ? -4.007 -22.417 -20.749 1.00 43.59 79 GLU A N 1
ATOM 609 C CA . GLU A 1 86 ? -2.860 -22.822 -19.982 1.00 44.48 79 GLU A CA 1
ATOM 610 C C . GLU A 1 86 ? -3.380 -23.291 -18.620 1.00 44.73 79 GLU A C 1
ATOM 611 O O . GLU A 1 86 ? -4.105 -22.568 -17.944 1.00 44.55 79 GLU A O 1
ATOM 617 N N . VAL A 1 87 ? -3.057 -24.522 -18.245 1.00 45.11 80 VAL A N 1
ATOM 618 C CA . VAL A 1 87 ? -3.279 -24.978 -16.882 1.00 45.77 80 VAL A CA 1
ATOM 619 C C . VAL A 1 87 ? -1.911 -24.996 -16.191 1.00 46.49 80 VAL A C 1
ATOM 620 O O . VAL A 1 87 ? -0.937 -25.518 -16.739 1.00 46.49 80 VAL A O 1
ATOM 622 N N . VAL A 1 88 ? -1.820 -24.381 -15.016 1.00 47.42 81 VAL A N 1
ATOM 623 C CA . VAL A 1 88 ? -0.576 -24.374 -14.250 1.00 48.33 81 VAL A CA 1
ATOM 624 C C . VAL A 1 88 ? -0.818 -25.016 -12.882 1.00 49.16 81 VAL A C 1
ATOM 625 O O . VAL A 1 88 ? -1.314 -24.361 -11.973 1.00 49.20 81 VAL A O 1
ATOM 629 N N . LEU A 1 89 ? -0.495 -26.306 -12.757 1.00 50.20 82 LEU A N 1
ATOM 630 C CA . LEU A 1 89 ? -0.719 -27.066 -11.516 1.00 51.44 82 LEU A CA 1
ATOM 631 C C . LEU A 1 89 ? 0.346 -26.842 -10.422 1.00 52.18 82 LEU A C 1
ATOM 632 O O . LEU A 1 89 ? 1.544 -26.766 -10.715 1.00 52.15 82 LEU A O 1
ATOM 637 N N . TRP A 1 90 ? -0.096 -26.724 -9.167 1.00 53.51 83 TRP A N 1
ATOM 638 C CA . TRP A 1 90 ? 0.836 -26.629 -8.029 1.00 54.83 83 TRP A CA 1
ATOM 639 C C . TRP A 1 90 ? 0.586 -27.673 -6.948 1.00 56.39 83 TRP A C 1
ATOM 640 O O . TRP A 1 90 ? -0.558 -27.911 -6.554 1.00 56.49 83 TRP A O 1
ATOM 651 N N . SER A 1 91 ? 1.678 -28.300 -6.496 1.00 58.63 84 SER A N 1
ATOM 652 C CA . SER A 1 91 ? 1.657 -29.323 -5.436 1.00 60.52 84 SER A CA 1
ATOM 653 C C . SER A 1 91 ? 1.810 -28.705 -4.061 1.00 61.77 84 SER A C 1
ATOM 654 O O . SER A 1 91 ? 2.265 -27.569 -3.936 1.00 62.05 84 SER A O 1
ATOM 657 N N . ASP A 1 92 ? 1.433 -29.455 -3.029 1.00 63.34 85 ASP A N 1
ATOM 658 C CA . ASP A 1 92 ? 1.470 -28.940 -1.659 1.00 64.99 85 ASP A CA 1
ATOM 659 C C . ASP A 1 92 ? 2.903 -28.671 -1.199 1.00 65.64 85 ASP A C 1
ATOM 660 O O . ASP A 1 92 ? 3.127 -27.910 -0.252 1.00 65.83 85 ASP A O 1
ATOM 665 N N . SER A 1 93 ? 3.859 -29.309 -1.878 1.00 66.28 86 SER A N 1
ATOM 666 C CA . SER A 1 93 ? 5.285 -29.078 -1.654 1.00 66.67 86 SER A CA 1
ATOM 667 C C . SER A 1 93 ? 5.787 -27.860 -2.432 1.00 67.02 86 SER A C 1
ATOM 668 O O . SER A 1 93 ? 6.995 -27.667 -2.572 1.00 67.29 86 SER A O 1
ATOM 671 N N . GLU A 1 94 ? 4.860 -27.047 -2.943 1.00 67.08 87 GLU A N 1
ATOM 672 C CA . GLU A 1 94 ? 5.206 -25.874 -3.754 1.00 66.99 87 GLU A CA 1
ATOM 673 C C . GLU A 1 94 ? 4.544 -24.610 -3.184 1.00 66.63 87 GLU A C 1
ATOM 674 O O . GLU A 1 94 ? 3.573 -24.694 -2.425 1.00 66.47 87 GLU A O 1
ATOM 680 N N . ASN A 1 95 ? 5.099 -23.445 -3.514 1.00 66.38 88 ASN A N 1
ATOM 681 C CA . ASN A 1 95 ? 4.513 -22.162 -3.101 1.00 66.09 88 ASN A CA 1
ATOM 682 C C . ASN A 1 95 ? 3.808 -21.527 -4.290 1.00 65.65 88 ASN A C 1
ATOM 683 O O . ASN A 1 95 ? 4.479 -20.989 -5.185 1.00 66.04 88 ASN A O 1
ATOM 688 N N . PRO A 1 96 ? 2.456 -21.603 -4.318 1.00 64.91 89 PRO A N 1
ATOM 689 C CA . PRO A 1 96 ? 1.684 -21.143 -5.481 1.00 64.11 89 PRO A CA 1
ATOM 690 C C . PRO A 1 96 ? 1.842 -19.658 -5.777 1.00 63.28 89 PRO A C 1
ATOM 691 O O . PRO A 1 96 ? 1.686 -19.238 -6.927 1.00 63.36 89 PRO A O 1
ATOM 695 N N . TYR A 1 97 ? 2.179 -18.875 -4.761 1.00 62.23 90 TYR A N 1
ATOM 696 C CA . TYR A 1 97 ? 2.222 -17.430 -4.924 1.00 61.46 90 TYR A CA 1
ATOM 697 C C . TYR A 1 97 ? 3.471 -16.958 -5.670 1.00 61.33 90 TYR A C 1
ATOM 698 O O . TYR A 1 97 ? 3.432 -15.934 -6.361 1.00 61.20 90 TYR A O 1
ATOM 707 N N . LYS A 1 98 ? 4.548 -17.741 -5.569 1.00 61.24 91 LYS A N 1
ATOM 708 C CA . LYS A 1 98 ? 5.737 -17.570 -6.423 1.00 61.27 91 LYS A CA 1
ATOM 709 C C . LYS A 1 98 ? 5.381 -17.790 -7.899 1.00 61.07 91 LYS A C 1
ATOM 710 O O . LYS A 1 98 ? 5.726 -16.959 -8.760 1.00 61.70 91 LYS A O 1
ATOM 712 N N . ILE A 1 99 ? 4.680 -18.891 -8.183 1.00 59.99 92 ILE A N 1
ATOM 713 C CA . ILE A 1 99 ? 4.206 -19.194 -9.543 1.00 58.97 92 ILE A CA 1
ATOM 714 C C . ILE A 1 99 ? 3.281 -18.098 -10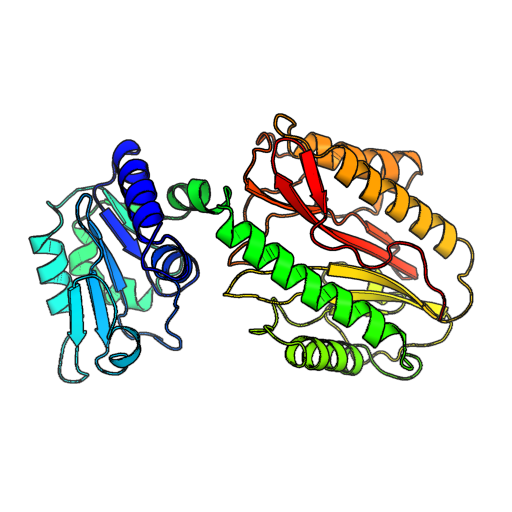.087 1.00 58.22 92 ILE A C 1
ATOM 715 O O . ILE A 1 99 ? 3.362 -17.735 -11.265 1.00 58.24 92 ILE A O 1
ATOM 720 N N . PHE A 1 100 ? 2.426 -17.574 -9.209 1.00 57.02 93 PHE A N 1
ATOM 721 C CA . PHE A 1 100 ? 1.432 -16.570 -9.553 1.00 55.91 93 PHE A CA 1
ATOM 722 C C . PHE A 1 100 ? 2.106 -15.220 -9.887 1.00 55.76 93 PHE A C 1
ATOM 723 O O . PHE A 1 100 ? 1.684 -14.515 -10.810 1.00 55.61 93 PHE A O 1
ATOM 731 N N . ALA A 1 101 ? 3.162 -14.885 -9.142 1.00 55.46 94 ALA A N 1
ATOM 732 C CA . ALA A 1 101 ? 3.955 -13.674 -9.364 1.00 55.02 94 ALA A CA 1
ATOM 733 C C . ALA A 1 101 ? 4.605 -13.702 -10.735 1.00 54.97 94 ALA A C 1
ATOM 734 O O . ALA A 1 101 ? 4.364 -12.826 -11.569 1.00 54.90 94 ALA A O 1
ATOM 736 N N . THR A 1 102 ? 5.426 -14.718 -10.979 1.00 54.78 95 THR A N 1
ATOM 737 C CA . THR A 1 102 ? 5.994 -14.906 -12.312 1.00 54.86 95 THR A CA 1
ATOM 738 C C . THR A 1 102 ? 4.944 -14.680 -13.422 1.00 54.24 95 THR A C 1
ATOM 739 O O . THR A 1 102 ? 5.170 -13.862 -14.332 1.00 54.56 95 THR A O 1
ATOM 743 N N . LYS A 1 103 ? 3.808 -15.385 -13.341 1.00 53.07 96 LYS A N 1
ATOM 744 C CA . LYS A 1 103 ? 2.721 -15.218 -14.320 1.00 52.00 96 LYS A CA 1
ATOM 745 C C . LYS A 1 103 ? 2.215 -13.798 -14.436 1.00 51.26 96 LYS A C 1
ATOM 746 O O . LYS A 1 103 ? 2.052 -13.276 -15.535 1.00 50.90 9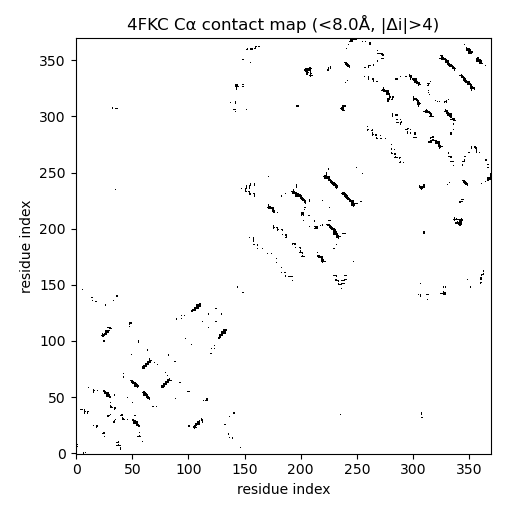6 LYS A O 1
ATOM 752 N N . ILE A 1 104 ? 1.966 -13.165 -13.306 1.00 50.77 97 ILE A N 1
ATOM 753 C CA . ILE A 1 104 ? 1.567 -11.771 -13.347 1.00 50.75 97 ILE A CA 1
ATOM 754 C C . ILE A 1 104 ? 2.677 -10.869 -13.936 1.00 50.85 97 ILE A C 1
ATOM 755 O O . ILE A 1 104 ? 2.420 -10.096 -14.868 1.00 50.98 97 ILE A O 1
ATOM 760 N N . LYS A 1 105 ? 3.904 -10.988 -13.424 1.00 50.73 98 LYS A N 1
ATOM 761 C CA . LYS A 1 105 ? 4.997 -10.139 -13.893 1.00 50.77 98 LYS A CA 1
ATOM 762 C C . LYS A 1 105 ? 5.197 -10.314 -15.395 1.00 50.73 98 LYS A C 1
ATOM 763 O O . LYS A 1 105 ? 5.382 -9.332 -16.122 1.00 50.98 98 LYS A O 1
ATOM 765 N N . GLU A 1 106 ? 5.131 -11.562 -15.858 1.00 50.11 99 GLU A N 1
ATOM 766 C CA . GLU A 1 106 ? 5.283 -11.859 -17.283 1.00 49.50 99 GLU A CA 1
ATOM 767 C C . GLU A 1 106 ? 4.038 -11.482 -18.137 1.00 50.37 99 GLU A C 1
ATOM 768 O O . GLU A 1 106 ? 4.158 -11.336 -19.359 1.00 50.86 99 GLU A O 1
ATOM 774 N N . THR A 1 107 ? 2.874 -11.283 -17.505 1.00 50.75 100 THR A N 1
ATOM 775 C CA . THR A 1 107 ? 1.655 -10.853 -18.235 1.00 51.37 100 THR A CA 1
ATOM 776 C C . THR A 1 107 ? 1.306 -9.345 -18.172 1.00 51.85 100 THR A C 1
ATOM 777 O O . THR A 1 107 ? 0.970 -8.732 -19.180 1.00 51.29 100 THR A O 1
ATOM 781 N N . PHE A 1 108 ? 1.349 -8.749 -16.990 1.00 52.75 101 PHE A N 1
ATOM 782 C CA . PHE A 1 108 ? 0.808 -7.407 -16.860 1.00 53.83 101 PHE A CA 1
ATOM 783 C C . PHE A 1 108 ? 1.880 -6.373 -16.554 1.00 55.17 101 PHE A C 1
ATOM 784 O O . PHE A 1 108 ? 2.697 -6.549 -15.643 1.00 54.93 101 PHE A O 1
ATOM 792 N N . LYS A 1 109 ? 1.853 -5.298 -17.345 1.00 56.57 102 LYS A N 1
ATOM 793 C CA . LYS A 1 109 ? 2.937 -4.323 -17.417 1.00 57.60 102 LYS A CA 1
ATOM 794 C C . LYS A 1 109 ? 3.413 -3.835 -16.053 1.00 58.27 102 LYS A C 1
ATOM 795 O O . LYS A 1 109 ? 4.630 -3.811 -15.819 1.00 59.45 102 LYS A O 1
ATOM 797 N N . GLU A 1 110 ? 2.485 -3.466 -15.159 1.00 57.87 103 GLU A N 1
ATOM 798 C CA . GLU A 1 110 ? 2.838 -2.957 -13.818 1.00 57.69 103 GLU A CA 1
ATOM 799 C C . GLU A 1 110 ? 2.428 -1.502 -13.616 1.00 57.09 103 GLU A C 1
ATOM 800 O O . GLU A 1 110 ? 2.847 -0.593 -14.357 1.00 57.07 103 GLU A O 1
ATOM 806 N N . GLY A 1 111 ? 1.605 -1.292 -12.596 1.00 56.21 104 GLY A N 1
ATOM 807 C CA . GLY A 1 111 ? 0.919 -0.020 -12.419 1.00 55.14 104 GLY A CA 1
ATOM 808 C C . GLY A 1 111 ? -0.335 0.093 -13.271 1.00 54.42 104 GLY A C 1
ATOM 809 O O . GLY A 1 111 ? -1.022 1.110 -13.225 1.00 54.31 104 GLY A O 1
ATOM 810 N N . GLU A 1 112 ? -0.651 -0.940 -14.055 1.00 53.75 105 GLU A N 1
ATOM 811 C CA . GLU A 1 112 ? -1.921 -0.928 -14.796 1.00 53.11 105 GLU A CA 1
ATOM 812 C C . GLU A 1 112 ? -3.158 -1.392 -13.993 1.00 51.74 105 GLU A C 1
ATOM 813 O O . GLU A 1 112 ? -3.041 -1.970 -12.898 1.00 50.99 105 GLU A O 1
ATOM 819 N N . LYS A 1 113 ? -4.335 -1.087 -14.540 1.00 50.24 106 LYS A N 1
ATOM 820 C CA . LYS A 1 113 ? -5.60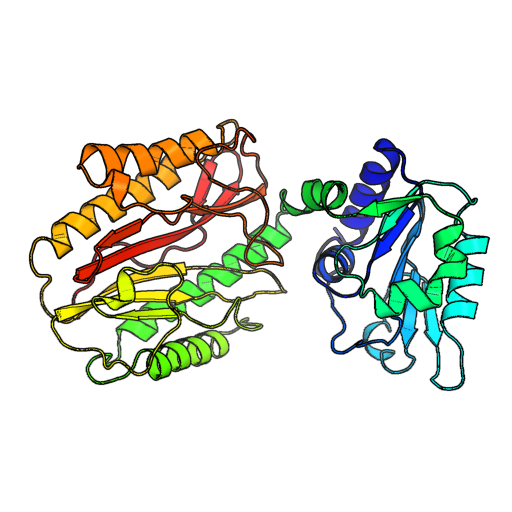2 -1.392 -13.888 1.00 48.63 106 LYS A CA 1
ATOM 821 C C . LYS A 1 113 ? -5.991 -2.835 -14.184 1.00 47.29 106 LYS A C 1
ATOM 822 O O . LYS A 1 113 ? -6.076 -3.238 -15.351 1.00 46.55 106 LYS A O 1
ATOM 828 N N . LEU A 1 114 ? -6.175 -3.616 -13.119 1.00 45.95 107 LEU A N 1
ATOM 829 C CA . LEU A 1 114 ? -6.728 -4.962 -13.224 1.00 44.78 107 LEU A CA 1
ATOM 830 C C . LEU A 1 114 ? -8.102 -5.087 -12.530 1.00 44.98 107 LEU A C 1
ATOM 831 O O . LEU A 1 114 ? -8.436 -4.330 -11.590 1.00 44.40 107 LEU A O 1
ATOM 836 N N . LEU A 1 115 ? -8.905 -6.029 -13.024 1.00 44.67 108 LEU A N 1
ATOM 837 C CA . LEU A 1 115 ? -10.145 -6.406 -12.353 1.00 44.25 108 LEU A CA 1
ATOM 838 C C . LEU A 1 115 ? -9.922 -7.598 -11.426 1.00 44.38 108 LEU A C 1
ATOM 839 O O . LEU A 1 115 ? -9.249 -8.583 -11.789 1.00 44.71 108 LEU A O 1
ATOM 844 N N . ILE A 1 116 ? -10.488 -7.493 -10.230 1.00 44.18 109 ILE A N 1
ATOM 845 C CA . ILE A 1 116 ? -10.423 -8.547 -9.234 1.00 44.33 109 ILE A CA 1
ATOM 846 C C . ILE A 1 116 ? -11.837 -9.037 -8.896 1.00 44.40 109 ILE A C 1
ATOM 847 O O . ILE A 1 116 ? -12.743 -8.249 -8.621 1.00 43.42 109 ILE A O 1
ATOM 852 N N . ASP A 1 117 ? -12.005 -10.350 -8.941 1.00 44.98 110 ASP A N 1
ATOM 853 C CA . ASP A 1 117 ? -13.230 -11.003 -8.534 1.00 45.93 110 ASP A CA 1
ATOM 854 C C . ASP A 1 117 ? -13.633 -10.621 -7.108 1.00 46.43 110 ASP A C 1
ATOM 855 O O . ASP A 1 117 ? -12.854 -10.785 -6.172 1.00 46.02 110 ASP A O 1
ATOM 860 N N . ASP A 1 118 ? -14.872 -10.145 -6.967 1.00 47.33 111 ASP A N 1
ATOM 861 C CA . ASP A 1 118 ? -15.436 -9.717 -5.693 1.00 48.11 111 ASP A CA 1
ATOM 862 C C . ASP A 1 118 ? -15.463 -10.887 -4.713 1.00 48.18 111 ASP A C 1
ATOM 863 O O . ASP A 1 118 ? -15.408 -10.670 -3.514 1.00 48.17 111 ASP A O 1
ATOM 868 N N . THR A 1 119 ? -15.536 -12.123 -5.217 1.00 48.14 112 THR A N 1
ATOM 869 C CA . THR A 1 119 ? -15.627 -13.282 -4.321 1.00 48.00 112 THR A CA 1
ATOM 870 C C . THR A 1 119 ? -14.295 -13.904 -3.991 1.00 47.71 112 THR A C 1
ATOM 871 O O . THR A 1 119 ? -14.254 -14.936 -3.327 1.00 48.33 112 THR A O 1
ATOM 875 N N . MET A 1 120 ? -13.205 -13.313 -4.461 1.00 47.33 113 MET A N 1
ATOM 876 C CA . MET A 1 120 ? -11.885 -13.780 -4.050 1.00 47.07 113 MET A CA 1
ATOM 877 C C . MET A 1 120 ? -11.697 -13.625 -2.533 1.00 46.97 113 MET A C 1
ATOM 878 O O . MET A 1 120 ? -11.940 -12.550 -1.986 1.00 46.78 113 MET A O 1
ATOM 883 N N . PRO A 1 121 ? -11.263 -14.696 -1.850 1.00 46.88 114 PRO A N 1
ATOM 884 C CA . PRO A 1 121 ? -11.096 -14.560 -0.401 1.00 46.54 114 PRO A CA 1
ATOM 885 C C . PRO A 1 121 ? -9.950 -13.615 -0.060 1.00 46.66 114 PRO A C 1
ATOM 886 O O . PRO A 1 121 ? -8.958 -13.545 -0.800 1.00 46.68 114 PRO A O 1
ATOM 890 N N . VAL A 1 122 ? -10.097 -12.897 1.049 1.00 46.56 115 VAL A N 1
ATOM 891 C CA . VAL A 1 122 ? -9.079 -11.983 1.510 1.00 47.27 115 VAL A CA 1
ATOM 892 C C . VAL A 1 122 ? -7.797 -12.753 1.859 1.00 48.08 115 VAL A C 1
ATOM 893 O O . VAL A 1 122 ? -6.677 -12.247 1.661 1.00 47.82 115 VAL A O 1
ATOM 897 N N . GLY A 1 123 ? -7.976 -13.979 2.358 1.00 48.57 116 GLY A N 1
ATOM 898 C CA . GLY A 1 123 ? -6.872 -14.845 2.756 1.00 49.77 116 GLY A CA 1
ATOM 899 C C . GLY A 1 123 ? -5.899 -15.061 1.614 1.00 50.81 116 GLY A C 1
ATOM 900 O O . GLY A 1 123 ? -4.678 -15.008 1.799 1.00 51.12 116 GLY A O 1
ATOM 901 N N . VAL A 1 124 ? -6.448 -15.295 0.425 1.00 51.49 117 VAL A N 1
ATOM 902 C CA . VAL A 1 124 ? -5.646 -15.391 -0.793 1.00 51.78 117 VAL A CA 1
ATOM 903 C C . VAL A 1 124 ? -5.108 -14.008 -1.175 1.00 52.18 117 VAL A C 1
ATOM 904 O O . VAL A 1 124 ? -3.960 -13.873 -1.580 1.00 51.94 117 VAL A O 1
ATOM 908 N N . PHE A 1 125 ? -5.925 -12.974 -1.018 1.00 52.72 118 PHE A N 1
ATOM 909 C CA . PHE A 1 125 ? -5.456 -11.627 -1.329 1.00 53.49 118 PHE A CA 1
ATOM 910 C C . PHE A 1 125 ? -4.154 -11.310 -0.599 1.00 53.99 118 PHE A C 1
ATOM 911 O O . PHE A 1 125 ? -3.228 -10.759 -1.195 1.00 53.63 118 PHE A O 1
ATOM 919 N N . LEU A 1 126 ? -4.086 -11.680 0.685 1.00 54.68 119 LEU A N 1
ATOM 920 C CA . LEU A 1 126 ? -2.985 -11.269 1.558 1.00 55.25 119 LEU A CA 1
ATOM 921 C C . LEU A 1 126 ? -1.644 -11.887 1.175 1.00 56.40 119 LEU A C 1
ATOM 922 O O . LEU A 1 126 ? -0.627 -11.188 1.074 1.00 56.51 119 LEU A O 1
ATOM 927 N N . LYS A 1 127 ? -1.646 -13.196 0.940 1.00 57.34 120 LYS A N 1
ATOM 928 C CA . LYS A 1 127 ? -0.433 -13.893 0.525 1.00 58.05 120 LYS A CA 1
ATOM 929 C C . LYS A 1 127 ? 0.150 -13.303 -0.757 1.00 58.54 120 LYS A C 1
ATOM 930 O O . LYS A 1 127 ? 1.379 -13.225 -0.929 1.00 58.93 120 LYS A O 1
ATOM 936 N N . ALA A 1 128 ? -0.740 -12.845 -1.627 1.00 58.88 121 ALA A N 1
ATOM 937 C CA . ALA A 1 128 ? -0.359 -12.282 -2.919 1.00 59.29 121 ALA A CA 1
ATOM 938 C C . ALA A 1 128 ? -0.218 -10.750 -2.895 1.00 59.38 121 ALA A C 1
ATOM 939 O O . ALA A 1 128 ? -0.255 -10.096 -3.955 1.00 58.98 121 ALA A O 1
ATOM 941 N N . LYS A 1 129 ? -0.046 -10.194 -1.688 1.00 59.59 122 LYS A N 1
ATOM 942 C CA . LYS A 1 129 ? 0.054 -8.738 -1.491 1.00 59.79 122 LYS A CA 1
ATOM 943 C C . LYS A 1 129 ? 1.258 -8.143 -2.205 1.00 59.97 122 LYS A C 1
ATOM 944 O O . LYS A 1 129 ? 1.201 -7.011 -2.696 1.00 60.09 122 LYS A O 1
ATOM 946 N N . ASP A 1 130 ? 2.345 -8.905 -2.270 1.00 59.98 123 ASP A N 1
ATOM 947 C CA . ASP A 1 130 ? 3.538 -8.442 -2.958 1.00 60.29 123 ASP A CA 1
ATOM 948 C C . ASP A 1 130 ? 3.246 -8.151 -4.421 1.00 60.15 123 ASP A C 1
ATOM 949 O O . ASP A 1 130 ? 3.692 -7.124 -4.947 1.00 60.68 123 ASP A O 1
ATOM 954 N N . ILE A 1 131 ? 2.462 -9.034 -5.050 1.00 59.42 124 ILE A N 1
ATOM 955 C CA . ILE A 1 131 ? 2.012 -8.855 -6.431 1.00 58.57 124 ILE A CA 1
ATOM 956 C C . ILE A 1 131 ? 0.986 -7.718 -6.570 1.00 58.35 124 ILE A C 1
ATOM 957 O O . ILE A 1 131 ? 1.188 -6.791 -7.353 1.00 57.98 124 ILE A O 1
ATOM 962 N N . PHE A 1 132 ? -0.103 -7.785 -5.806 1.00 58.43 125 PHE A N 1
ATOM 963 C CA . PHE A 1 132 ? -1.228 -6.828 -5.957 1.00 58.52 125 PHE A CA 1
ATOM 964 C C . PHE A 1 132 ? -0.886 -5.365 -5.636 1.00 58.58 125 PHE A C 1
ATOM 965 O O . PHE A 1 132 ? -1.440 -4.433 -6.246 1.00 58.24 125 PHE A O 1
ATOM 973 N N . ASP A 1 133 ? 0.028 -5.183 -4.680 1.00 58.92 126 ASP A N 1
ATOM 974 C CA . ASP A 1 133 ? 0.608 -3.873 -4.346 1.00 59.22 126 ASP A CA 1
ATOM 975 C C . ASP A 1 133 ? 1.114 -3.119 -5.584 1.00 58.50 126 ASP A C 1
ATOM 976 O O . ASP A 1 133 ? 1.149 -1.884 -5.593 1.00 58.22 126 ASP A O 1
ATOM 981 N N . LYS A 1 134 ? 1.505 -3.865 -6.620 1.00 57.67 127 LYS A N 1
ATOM 982 C CA . LYS A 1 134 ? 2.074 -3.268 -7.837 1.00 57.19 127 LYS A CA 1
ATOM 983 C C . LYS A 1 134 ? 1.035 -2.769 -8.863 1.00 56.47 127 LYS A C 1
ATOM 984 O O . LYS A 1 134 ? 1.387 -2.113 -9.851 1.00 56.34 127 LYS A O 1
ATOM 990 N N . TYR A 1 135 ? -0.239 -3.067 -8.622 1.00 55.56 128 TYR A N 1
ATOM 991 C CA . TYR A 1 135 ? -1.273 -2.732 -9.591 1.00 54.40 128 TYR A CA 1
ATOM 992 C C . TYR A 1 135 ? -2.419 -1.939 -8.983 1.00 53.99 128 TYR A C 1
ATOM 993 O O . TYR A 1 135 ? -2.570 -1.869 -7.756 1.00 53.76 128 TYR A O 1
ATOM 1002 N N . SER A 1 136 ? -3.214 -1.336 -9.862 1.00 53.08 129 SER A N 1
ATOM 1003 C CA . SER A 1 136 ? -4.415 -0.628 -9.465 1.00 52.50 129 SER A CA 1
ATOM 1004 C C . SER A 1 136 ? -5.617 -1.567 -9.589 1.00 51.85 129 SER A C 1
ATOM 1005 O O . SER A 1 136 ? -5.998 -1.953 -10.688 1.00 51.70 129 SER A O 1
ATOM 1008 N N . LEU A 1 137 ? -6.215 -1.914 -8.454 1.00 51.02 130 LEU A N 1
ATOM 1009 C CA . LEU A 1 137 ? -7.179 -2.994 -8.394 1.00 50.19 130 LEU A CA 1
ATOM 1010 C C . LEU A 1 137 ? -8.621 -2.512 -8.312 1.00 50.07 130 LEU A C 1
ATOM 1011 O O . LEU A 1 137 ? -8.940 -1.645 -7.501 1.00 50.04 130 LEU A O 1
ATOM 1016 N N . HIS A 1 138 ? -9.489 -3.078 -9.157 1.00 49.87 131 HIS A N 1
ATOM 1017 C CA . HIS A 1 138 ? -10.924 -2.740 -9.156 1.00 49.47 131 HIS A CA 1
ATOM 1018 C C . HIS A 1 138 ? -11.857 -3.952 -9.198 1.00 48.78 131 HIS A C 1
ATOM 1019 O O . HIS A 1 138 ? -11.552 -4.957 -9.856 1.00 48.76 131 HIS A O 1
ATOM 1026 N N . PRO A 1 139 ? -13.007 -3.852 -8.500 1.00 47.90 132 PRO A N 1
ATOM 1027 C CA . PRO A 1 139 ? -13.975 -4.942 -8.475 1.00 47.21 132 PRO A CA 1
ATOM 1028 C C . PRO A 1 139 ? -14.440 -5.257 -9.884 1.00 46.60 132 PRO A C 1
ATOM 1029 O O . PRO A 1 139 ? -14.614 -4.335 -10.690 1.00 46.71 132 PRO A O 1
ATOM 1033 N N . ILE A 1 140 ? -14.633 -6.543 -10.162 1.00 45.95 133 ILE A N 1
ATOM 1034 C CA . ILE A 1 140 ? -15.093 -7.027 -11.465 1.00 45.54 133 ILE A CA 1
ATOM 1035 C C . ILE A 1 140 ? -16.613 -6.784 -11.719 1.00 45.95 133 ILE A C 1
ATOM 1036 O O . ILE A 1 140 ? -17.045 -6.618 -12.865 1.00 45.84 133 ILE A O 1
ATOM 1041 N N . SER A 1 141 ? -17.407 -6.724 -10.655 1.00 45.80 134 SER A N 1
ATOM 1042 C CA . SER A 1 141 ? -18.854 -6.783 -10.799 1.00 46.08 134 SER A CA 1
ATOM 1043 C C . SER A 1 141 ? -19.451 -5.679 -11.695 1.00 45.79 134 SER A C 1
ATOM 1044 O O . SER A 1 141 ? -20.289 -5.970 -12.531 1.00 45.22 134 SER A O 1
ATOM 1047 N N . PRO A 1 142 ? -18.998 -4.423 -11.559 1.00 46.06 135 PRO A N 1
ATOM 1048 C CA . PRO A 1 142 ? -19.575 -3.398 -12.456 1.00 45.92 135 PRO A CA 1
ATOM 1049 C C . PRO A 1 142 ? -19.288 -3.653 -13.935 1.00 45.64 135 PRO A C 1
ATOM 1050 O O . PRO A 1 142 ? -20.021 -3.178 -14.798 1.00 45.73 135 PRO A O 1
ATOM 1054 N N . VAL A 1 143 ? -18.242 -4.409 -14.231 1.00 45.26 136 VAL A N 1
ATOM 1055 C CA . VAL A 1 143 ? -17.912 -4.669 -15.623 1.00 44.82 136 VAL A CA 1
ATOM 1056 C C . VAL A 1 143 ? -18.629 -5.921 -16.122 1.00 44.81 136 VAL A C 1
ATOM 1057 O O . VAL A 1 143 ? -19.389 -5.867 -17.096 1.00 44.60 136 VAL A O 1
ATOM 1061 N N . ILE A 1 144 ? -18.406 -7.046 -15.449 1.00 44.74 137 ILE A N 1
ATOM 1062 C CA . ILE A 1 144 ? -18.922 -8.316 -15.942 1.00 44.67 137 ILE A CA 1
ATOM 1063 C C . ILE A 1 144 ? -20.449 -8.428 -15.843 1.00 45.27 137 ILE A C 1
ATOM 1064 O O . ILE A 1 144 ? -21.060 -9.075 -16.683 1.00 45.44 137 ILE A O 1
ATOM 1069 N N . SER A 1 145 ? -21.070 -7.782 -14.861 1.00 45.88 138 SER A N 1
ATOM 1070 C CA . SER A 1 145 ? -22.525 -7.879 -14.720 1.00 47.00 138 SER A CA 1
ATOM 1071 C C . SER A 1 145 ? -23.272 -7.335 -15.929 1.00 47.92 138 SER A C 1
ATOM 1072 O O . SER A 1 145 ? -24.331 -7.855 -16.271 1.00 48.85 138 SER A O 1
ATOM 1075 N N . GLU A 1 146 ? -22.746 -6.289 -16.569 1.00 48.82 139 GLU A N 1
ATOM 1076 C CA . GLU A 1 146 ? -23.290 -5.843 -17.857 1.00 49.51 139 GLU A CA 1
ATOM 1077 C C . GLU A 1 146 ? -23.434 -7.028 -18.838 1.00 48.65 139 GLU A C 1
ATOM 1078 O O . GLU A 1 146 ? -24.388 -7.072 -19.617 1.00 49.35 139 GLU A O 1
ATOM 1084 N N . LEU A 1 147 ? -22.521 -7.997 -18.796 1.00 47.45 140 LEU A N 1
ATOM 1085 C CA . LEU A 1 147 ? -22.595 -9.127 -19.742 1.00 46.77 140 LEU A CA 1
ATOM 1086 C C . LEU A 1 147 ? -23.586 -10.171 -19.311 1.00 46.34 140 LEU A C 1
ATOM 1087 O O . LEU A 1 147 ? -24.317 -10.734 -20.131 1.00 46.62 140 LEU A O 1
ATOM 1092 N N . ARG A 1 148 ? -23.578 -10.459 -18.022 1.00 45.55 141 ARG A N 1
ATOM 1093 C CA . ARG A 1 148 ? -24.358 -11.552 -17.497 1.00 44.92 141 ARG A CA 1
ATOM 1094 C C . ARG A 1 148 ? -25.859 -11.256 -17.477 1.00 44.68 141 ARG A C 1
ATOM 1095 O O . ARG A 1 148 ? -26.662 -12.190 -17.495 1.00 44.47 141 ARG A O 1
ATOM 1103 N N . GLU A 1 149 ? -26.224 -9.968 -17.464 1.00 43.94 142 GLU A N 1
ATOM 1104 C CA . GLU A 1 149 ? -27.630 -9.574 -17.408 1.00 43.65 142 GLU A CA 1
ATOM 1105 C C . GLU A 1 149 ? -28.318 -9.780 -18.766 1.00 43.09 142 GLU A C 1
ATOM 1106 O O . GLU A 1 149 ? -29.540 -9.897 -18.824 1.00 42.88 142 GLU A O 1
ATOM 1112 N N . ILE A 1 150 ? -27.523 -9.846 -19.833 1.00 42.46 143 ILE A N 1
ATOM 1113 C CA . ILE A 1 150 ? -28.017 -10.174 -21.169 1.00 41.99 143 ILE A CA 1
ATOM 1114 C C . ILE A 1 150 ? -27.689 -11.625 -21.452 1.00 42.11 143 ILE A C 1
ATOM 1115 O O . ILE A 1 150 ? -26.540 -11.963 -21.689 1.00 43.26 143 ILE A O 1
ATOM 1120 N N . LYS A 1 151 ? -28.692 -12.488 -21.443 1.00 41.76 144 LYS A N 1
ATOM 1121 C CA . LYS A 1 151 ? -28.476 -13.912 -21.642 1.00 40.85 144 LYS A CA 1
ATOM 1122 C C . LYS A 1 151 ? -28.534 -14.281 -23.106 1.00 41.22 144 LYS A C 1
ATOM 1123 O O . LYS A 1 151 ? -29.391 -13.791 -23.822 1.00 41.12 144 LYS A O 1
ATOM 1129 N N . ASP A 1 152 ? -27.653 -15.185 -23.537 1.00 41.92 145 ASP A N 1
ATOM 1130 C CA . ASP A 1 152 ? -27.753 -15.808 -24.871 1.00 42.14 145 ASP A CA 1
ATOM 1131 C C . ASP A 1 152 ? -28.844 -16.891 -24.936 1.00 42.06 145 ASP A C 1
ATOM 1132 O O . ASP A 1 152 ? -29.429 -17.225 -23.919 1.00 42.83 145 ASP A O 1
ATOM 1137 N N . LYS A 1 153 ? -29.098 -17.445 -26.121 1.00 42.20 146 LYS A N 1
ATOM 1138 C CA . LYS A 1 153 ? -30.165 -18.432 -26.342 1.00 42.37 146 LYS A CA 1
ATOM 1139 C C . LYS A 1 153 ? -29.972 -19.742 -25.557 1.00 43.09 146 LYS A C 1
ATOM 1140 O O . LYS A 1 153 ? -30.956 -20.428 -25.195 1.00 43.78 146 LYS A O 1
ATOM 1142 N N . ASP A 1 154 ? -28.715 -20.108 -25.307 1.00 42.81 147 ASP A N 1
ATOM 1143 C CA . ASP A 1 154 ? -28.421 -21.322 -24.545 1.00 42.68 147 ASP A CA 1
ATOM 1144 C C . ASP A 1 154 ? -28.777 -21.121 -23.064 1.00 41.65 147 ASP A C 1
ATOM 1145 O O . ASP A 1 154 ? -29.294 -22.032 -22.430 1.00 40.79 147 ASP A O 1
ATOM 1150 N N . GLU A 1 155 ? -28.507 -19.917 -22.556 1.00 40.39 148 GLU A N 1
ATOM 1151 C CA . GLU A 1 155 ? -28.746 -19.564 -21.174 1.00 40.26 148 GLU A CA 1
ATOM 1152 C C . GLU A 1 155 ? -30.252 -19.503 -20.948 1.00 40.47 148 GLU A C 1
ATOM 1153 O O . GLU A 1 155 ? -30.782 -20.190 -20.058 1.00 40.44 148 GLU A O 1
ATOM 1159 N N . ILE A 1 156 ? -30.941 -18.709 -21.768 1.00 40.30 149 ILE A N 1
ATOM 1160 C CA . ILE A 1 156 ? -32.400 -18.699 -21.772 1.00 39.86 149 ILE A CA 1
ATOM 1161 C C . ILE A 1 156 ? -32.974 -20.124 -21.840 1.00 40.06 149 ILE A C 1
ATOM 1162 O O . ILE A 1 156 ? -33.956 -20.412 -21.155 1.00 40.59 149 ILE A O 1
ATOM 1167 N N . LYS A 1 157 ? -32.362 -21.024 -22.612 1.00 39.47 150 LYS A N 1
ATOM 1168 C CA . LYS A 1 157 ? -32.849 -22.402 -22.623 1.00 39.40 150 LYS A CA 1
ATOM 1169 C C . LYS A 1 157 ? -32.587 -23.137 -21.298 1.00 38.98 150 LYS A C 1
ATOM 1170 O O . LYS A 1 157 ? -33.434 -23.920 -20.834 1.00 39.76 150 LYS A O 1
ATOM 1176 N N . ALA A 1 158 ? -31.436 -22.903 -20.671 1.00 37.66 151 ALA A N 1
ATOM 1177 C CA . ALA A 1 158 ? -31.230 -23.469 -19.339 1.00 36.37 151 ALA A CA 1
ATOM 1178 C C . ALA A 1 158 ? -32.329 -22.957 -18.345 1.00 35.96 151 ALA A C 1
ATOM 1179 O O . ALA A 1 158 ? -32.888 -23.745 -17.559 1.00 34.63 151 ALA A O 1
ATOM 1181 N N . HIS A 1 159 ? -32.658 -21.659 -18.426 1.00 35.37 152 HIS A N 1
ATOM 1182 C CA . HIS A 1 159 ? -33.643 -21.039 -17.533 1.00 35.37 152 HIS A CA 1
ATOM 1183 C C . HIS A 1 159 ? -35.027 -21.656 -17.704 1.00 36.12 152 HIS A C 1
ATOM 1184 O O . HIS A 1 159 ? -35.733 -21.914 -16.729 1.00 35.25 152 HIS A O 1
ATOM 1191 N N . LYS A 1 160 ? -35.381 -21.908 -18.960 1.00 37.05 153 LYS A N 1
ATOM 1192 C CA . LYS A 1 160 ? -36.668 -22.464 -19.302 1.00 37.91 153 LYS A CA 1
ATOM 1193 C C . LYS A 1 160 ? -36.688 -23.877 -18.807 1.00 38.14 153 LYS A C 1
ATOM 1194 O O . LYS A 1 160 ? -37.658 -24.310 -18.182 1.00 39.01 153 LYS A O 1
ATOM 1200 N N . LYS A 1 161 ? -35.600 -24.583 -19.043 1.00 38.28 154 LYS A N 1
ATOM 1201 C CA . LYS A 1 161 ? -35.510 -25.951 -18.592 1.00 39.12 154 LYS A CA 1
ATOM 1202 C C . LYS A 1 161 ? -35.613 -26.043 -17.074 1.00 39.33 154 LYS A C 1
ATOM 1203 O O . LYS A 1 161 ? -36.228 -26.977 -16.568 1.00 40.88 154 LYS A O 1
ATOM 1209 N N . ALA A 1 162 ? -35.052 -25.069 -16.355 1.00 39.13 155 ALA A N 1
ATOM 1210 C CA . ALA A 1 162 ? -35.125 -25.045 -14.887 1.00 38.95 155 ALA A CA 1
ATOM 1211 C C . ALA A 1 162 ? -36.532 -24.699 -14.376 1.00 38.93 155 ALA A C 1
ATOM 1212 O O . ALA A 1 162 ? -36.960 -25.171 -13.311 1.00 39.01 155 ALA A O 1
ATOM 1214 N N . ALA A 1 163 ? -37.226 -23.854 -15.126 1.00 38.43 156 ALA A N 1
ATOM 1215 C CA . ALA A 1 163 ? -38.632 -23.557 -14.870 1.00 38.39 156 ALA A CA 1
ATOM 1216 C C . ALA A 1 163 ? -39.556 -24.743 -15.175 1.00 38.31 156 ALA A C 1
ATOM 1217 O O . ALA A 1 163 ? -40.549 -24.934 -14.475 1.00 38.57 156 ALA A O 1
ATOM 1219 N N . GLU A 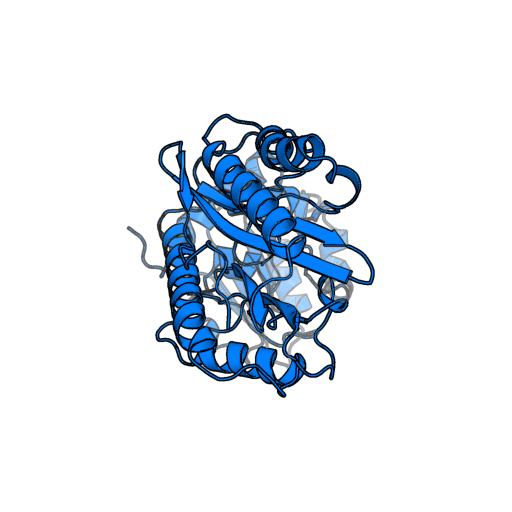1 164 ? -39.242 -25.557 -16.185 1.00 37.49 157 GLU A N 1
ATOM 1220 C CA . GLU A 1 164 ? -40.105 -26.726 -16.464 1.00 36.72 157 GLU A CA 1
ATOM 1221 C C . GLU A 1 164 ? -40.110 -27.761 -15.336 1.00 36.24 157 GLU A C 1
ATOM 1222 O O . GLU A 1 164 ? -41.167 -28.270 -14.971 1.00 36.39 157 GLU A O 1
ATOM 1228 N N . ILE A 1 165 ? -38.925 -28.050 -14.794 1.00 36.24 158 ILE A N 1
ATOM 1229 C CA . ILE A 1 165 ? -38.725 -28.959 -13.670 1.00 35.67 158 ILE A CA 1
ATOM 1230 C C . ILE A 1 165 ? -39.540 -28.492 -12.475 1.00 36.07 158 ILE A C 1
ATOM 1231 O O . ILE A 1 165 ? -40.116 -29.296 -11.745 1.00 36.73 158 ILE A O 1
ATOM 1236 N N . VAL A 1 166 ? -39.590 -27.184 -12.287 1.00 35.62 159 VAL A N 1
ATOM 1237 C CA . VAL A 1 166 ? -40.202 -26.594 -11.117 1.00 35.57 159 VAL A CA 1
ATOM 1238 C C . VAL A 1 166 ? -41.769 -26.589 -11.260 1.00 35.92 159 VAL A C 1
ATOM 1239 O O . VAL A 1 166 ? -42.504 -26.825 -10.282 1.00 36.04 159 VAL A O 1
ATOM 1243 N N . ASP A 1 167 ? -42.260 -26.369 -12.479 1.00 35.97 160 ASP A N 1
ATOM 1244 C CA . ASP A 1 167 ? -43.681 -26.531 -12.804 1.00 36.31 160 ASP A CA 1
ATOM 1245 C C . ASP A 1 167 ? -44.106 -27.980 -12.543 1.00 37.37 160 ASP A C 1
ATOM 1246 O O . ASP A 1 167 ? -45.127 -28.207 -11.934 1.00 37.73 160 ASP A O 1
ATOM 1251 N N . LYS A 1 168 ? -43.332 -28.971 -12.987 1.00 38.74 161 LYS A N 1
ATOM 1252 C CA . LYS A 1 168 ? -43.742 -30.384 -12.789 1.00 40.18 161 LYS A CA 1
ATOM 1253 C C . LYS A 1 168 ? -43.789 -30.733 -11.307 1.00 40.85 161 LYS A C 1
ATOM 1254 O O . LYS A 1 168 ? -44.667 -31.482 -10.856 1.00 41.65 161 LYS A O 1
ATOM 1259 N N . VAL A 1 169 ? -42.855 -30.162 -10.555 1.00 40.78 162 VAL A N 1
ATOM 1260 C CA . VAL A 1 169 ? -42.821 -30.301 -9.119 1.00 40.88 162 VAL A CA 1
ATOM 1261 C C . VAL A 1 169 ? -44.097 -29.708 -8.503 1.00 41.50 162 VAL A C 1
ATOM 1262 O O . VAL A 1 169 ? -44.626 -30.280 -7.573 1.00 41.68 162 VAL A O 1
ATOM 1266 N N . PHE A 1 170 ? -44.610 -28.597 -9.024 1.00 42.34 163 PHE A N 1
ATOM 1267 C CA . PHE A 1 170 ? -45.862 -28.033 -8.490 1.00 43.17 163 PHE A CA 1
ATOM 1268 C C . PHE A 1 170 ? -47.077 -28.951 -8.625 1.00 43.88 163 PHE A C 1
ATOM 1269 O O . PHE A 1 170 ? -47.850 -29.059 -7.697 1.00 44.18 163 PHE A O 1
ATOM 1277 N N . TYR A 1 171 ? -47.248 -29.610 -9.763 1.00 44.72 164 TYR A N 1
ATOM 1278 C CA . TYR A 1 171 ? -48.441 -30.434 -9.974 1.00 45.65 164 TYR A CA 1
ATOM 1279 C C . TYR A 1 171 ? -48.385 -31.752 -9.247 1.00 46.95 164 TYR A C 1
ATOM 1280 O O . TYR A 1 171 ? -49.419 -32.332 -8.949 1.00 47.88 164 TYR A O 1
ATOM 1289 N N . ARG A 1 172 ? -47.194 -32.256 -8.974 1.00 48.75 165 ARG A N 1
ATOM 1290 C CA . ARG A 1 172 ? -47.104 -33.509 -8.237 1.00 50.65 165 ARG A CA 1
ATOM 1291 C C . ARG A 1 172 ? -47.203 -33.247 -6.746 1.00 51.10 165 ARG A C 1
ATOM 1292 O O . ARG A 1 172 ? -47.664 -34.100 -5.980 1.00 52.17 165 ARG A O 1
ATOM 1300 N N . PHE A 1 173 ? -46.803 -32.055 -6.333 1.00 51.13 166 PHE A N 1
ATOM 1301 C CA . PHE A 1 173 ? -46.753 -31.744 -4.918 1.00 51.54 166 PHE A CA 1
ATOM 1302 C C . PHE A 1 173 ? -48.130 -31.449 -4.328 1.00 52.28 166 PHE A C 1
ATOM 1303 O O . PHE A 1 173 ? -48.402 -31.818 -3.188 1.00 52.58 166 PHE A O 1
ATOM 1311 N N . ILE A 1 174 ? -48.993 -30.788 -5.093 1.00 53.15 167 ILE A N 1
ATOM 1312 C CA . ILE A 1 174 ? -50.345 -30.479 -4.621 1.00 54.04 167 ILE A CA 1
ATOM 1313 C C . ILE A 1 174 ? -51.301 -31.693 -4.664 1.00 55.41 167 ILE A C 1
ATOM 1314 O O . ILE A 1 174 ? -52.449 -31.588 -4.264 1.00 55.74 167 ILE A O 1
ATOM 1319 N N . GLU A 1 175 ? -50.811 -32.836 -5.143 1.00 57.21 168 GLU A N 1
ATOM 1320 C CA . GLU A 1 175 ? -51.597 -34.081 -5.229 1.00 58.82 168 GLU A CA 1
ATOM 1321 C C . GLU A 1 175 ? -51.544 -34.943 -3.962 1.00 59.68 168 GLU A C 1
ATOM 1322 O O . GLU A 1 175 ? -52.319 -35.904 -3.834 1.00 59.91 168 GLU A O 1
ATOM 1328 N N . GLY A 1 176 ? -50.630 -34.608 -3.044 1.00 60.35 169 GLY A N 1
ATOM 1329 C CA . GLY A 1 176 ? -50.508 -35.306 -1.760 1.00 61.46 169 GLY A CA 1
ATOM 1330 C C . GLY A 1 176 ? -51.177 -34.547 -0.616 1.00 62.27 169 GLY A C 1
ATOM 1331 O O . GLY A 1 176 ? -51.693 -33.444 -0.819 1.00 62.06 169 GLY A O 1
ATOM 1332 N N . LYS A 1 177 ? -51.172 -35.132 0.584 1.00 63.06 170 LYS A N 1
ATOM 1333 C CA . LYS A 1 177 ? -51.708 -34.453 1.780 1.00 64.12 170 LYS A CA 1
ATOM 1334 C C . LYS A 1 177 ? -50.703 -33.504 2.453 1.00 64.20 170 LYS A C 1
ATOM 1335 O O . LYS A 1 177 ? -49.574 -33.888 2.766 1.00 64.22 170 LYS A O 1
ATOM 1341 N N . LEU A 1 178 ? -51.130 -32.263 2.662 1.00 64.36 171 LEU A N 1
ATOM 1342 C CA . LEU A 1 178 ? -50.303 -31.250 3.312 1.00 64.57 171 LEU A CA 1
ATOM 1343 C C . LEU A 1 178 ? -50.692 -31.057 4.777 1.00 64.90 171 LEU A C 1
ATOM 1344 O O . LEU A 1 178 ? -49.845 -30.700 5.602 1.00 65.15 171 LEU A O 1
ATOM 1349 N N . GLU A 1 179 ? -51.979 -31.268 5.077 1.00 65.06 172 GLU A N 1
ATOM 1350 C CA . GLU A 1 179 ? -52.551 -31.116 6.424 1.00 65.05 172 GLU A CA 1
ATOM 1351 C C . GLU A 1 179 ? -51.861 -32.001 7.455 1.00 64.12 172 GLU A C 1
ATOM 1352 O O . GLU A 1 179 ? -51.645 -33.203 7.233 1.00 64.02 172 GLU A O 1
ATOM 1358 N N . GLY A 1 180 ? -51.508 -31.393 8.579 1.00 63.08 173 GLY A N 1
ATOM 1359 C CA . GLY A 1 180 ? -50.887 -32.125 9.675 1.00 62.24 173 GLY A CA 1
ATOM 1360 C C . GLY A 1 180 ? -49.376 -32.267 9.582 1.00 61.31 173 GLY A C 1
ATOM 1361 O O . GLY A 1 180 ? -48.743 -32.742 10.531 1.00 61.36 173 GLY A O 1
ATOM 1362 N N . LYS A 1 181 ? -48.799 -31.868 8.446 1.00 60.09 174 LYS A N 1
ATOM 1363 C CA . LYS A 1 181 ? -47.356 -31.953 8.255 1.00 59.03 174 LYS A CA 1
ATOM 1364 C C . LYS A 1 181 ? -46.772 -30.556 8.401 1.00 58.21 174 LYS A C 1
ATOM 1365 O O . LYS A 1 181 ? -47.494 -29.558 8.284 1.00 58.07 174 LYS A O 1
ATOM 1369 N N . SER A 1 182 ? -45.483 -30.480 8.704 1.00 57.17 175 SER A N 1
ATOM 1370 C CA . SER A 1 182 ? -44.878 -29.192 9.047 1.00 56.83 175 SER A CA 1
ATOM 1371 C C . SER A 1 182 ? -44.147 -28.514 7.880 1.00 56.48 175 SER A C 1
ATOM 1372 O O . SER A 1 182 ? -43.698 -29.179 6.938 1.00 56.45 175 SER A O 1
ATOM 1375 N N . GLU A 1 183 ? -44.029 -27.193 7.962 1.00 55.75 176 GLU A N 1
ATOM 1376 C CA . GLU A 1 183 ? -43.265 -26.418 7.006 1.00 55.73 176 GLU A CA 1
ATOM 1377 C C . GLU A 1 183 ? -41.921 -27.079 6.669 1.00 56.37 176 GLU A C 1
ATOM 1378 O O . GLU A 1 183 ? -41.637 -27.312 5.498 1.00 56.61 176 GLU A O 1
ATOM 1384 N N . ARG A 1 184 ? -41.125 -27.396 7.693 1.00 56.69 177 ARG A N 1
ATOM 1385 C CA . ARG A 1 184 ? -39.867 -28.134 7.541 1.00 57.00 177 ARG A CA 1
ATOM 1386 C C . ARG A 1 184 ? -40.029 -29.403 6.671 1.00 56.32 177 ARG A C 1
ATOM 1387 O O . ARG A 1 184 ? -39.273 -29.598 5.707 1.00 56.13 177 ARG A O 1
ATOM 1395 N N . GLU A 1 185 ? -41.015 -30.240 6.995 1.00 55.54 178 GLU A N 1
ATOM 1396 C CA . GLU A 1 185 ? -41.165 -31.544 6.332 1.00 55.48 178 GLU A CA 1
ATOM 1397 C C . GLU A 1 185 ? -41.567 -31.376 4.869 1.00 54.63 178 GLU A C 1
ATOM 1398 O O . GLU A 1 185 ? -41.118 -32.138 4.004 1.00 54.41 178 GLU A O 1
ATOM 1404 N N . LEU A 1 186 ? -42.422 -30.374 4.628 1.00 53.31 179 LEU A N 1
ATOM 1405 C CA . LEU A 1 186 ? -42.959 -30.038 3.320 1.00 51.68 179 LEU A CA 1
ATOM 1406 C C . LEU A 1 186 ? -41.864 -29.486 2.421 1.00 51.62 179 LEU A C 1
ATOM 1407 O O . LEU A 1 186 ? -41.716 -29.929 1.275 1.00 51.13 179 LEU A O 1
ATOM 1412 N N . ALA A 1 187 ? -41.109 -28.525 2.960 1.00 51.24 180 ALA A N 1
ATOM 1413 C CA . ALA A 1 187 ? -39.942 -27.947 2.299 1.00 51.12 180 ALA A CA 1
ATOM 1414 C C . ALA A 1 187 ? -38.976 -29.041 1.886 1.00 50.98 180 ALA A C 1
ATOM 1415 O O . ALA A 1 187 ? -38.301 -28.939 0.864 1.00 50.98 180 ALA A O 1
ATOM 1417 N N . ASN A 1 188 ? -38.932 -30.103 2.669 1.00 51.06 181 ASN A N 1
ATOM 1418 C CA . ASN A 1 188 ? -37.994 -31.172 2.400 1.00 51.46 181 ASN A CA 1
ATOM 1419 C C . ASN A 1 188 ? -38.550 -32.157 1.367 1.00 50.94 181 ASN A C 1
ATOM 1420 O O . ASN A 1 188 ? -37.793 -32.718 0.573 1.00 50.32 181 ASN A O 1
ATOM 1425 N N . ARG A 1 189 ? -39.874 -32.342 1.370 1.00 50.69 182 ARG A N 1
ATOM 1426 C CA . ARG A 1 189 ? -40.557 -33.042 0.279 1.00 50.58 182 ARG A CA 1
ATOM 1427 C C . ARG A 1 189 ? -40.337 -32.337 -1.071 1.00 48.83 182 ARG A C 1
ATOM 1428 O O . ARG A 1 189 ? -40.018 -32.987 -2.058 1.00 48.23 182 ARG A O 1
ATOM 1436 N N . ILE A 1 190 ? -40.502 -31.014 -1.101 1.00 47.19 183 ILE A N 1
ATOM 1437 C CA . ILE A 1 190 ? -40.200 -30.249 -2.293 1.00 45.83 183 ILE A CA 1
ATOM 1438 C C . ILE A 1 190 ? -38.759 -30.503 -2.705 1.00 45.86 183 ILE A C 1
ATOM 1439 O O . ILE A 1 190 ? -38.547 -30.975 -3.817 1.00 45.75 183 ILE A O 1
ATOM 1444 N N . GLU A 1 191 ? -37.781 -30.246 -1.825 1.00 45.61 184 GLU A N 1
ATOM 1445 C CA . GLU A 1 191 ? -36.367 -30.442 -2.206 1.00 45.55 184 GLU A CA 1
ATOM 1446 C C . GLU A 1 191 ? -36.165 -31.783 -2.857 1.00 45.37 184 GLU A C 1
ATOM 1447 O O . GLU A 1 191 ? -35.626 -31.857 -3.964 1.00 45.19 184 GLU A O 1
ATOM 1453 N N . TYR A 1 192 ? -36.624 -32.832 -2.181 1.00 45.09 185 TYR A N 1
ATOM 1454 C CA . TYR A 1 192 ? -36.530 -34.168 -2.703 1.00 45.44 185 TYR A CA 1
ATOM 1455 C C . TYR A 1 192 ? -37.092 -34.207 -4.109 1.00 46.00 185 TYR A C 1
ATOM 1456 O O . TYR A 1 192 ? -36.405 -34.636 -5.023 1.00 46.86 185 TYR A O 1
ATOM 1465 N N . MET A 1 193 ? -38.325 -33.725 -4.282 1.00 46.40 186 MET A N 1
ATOM 1466 C CA . MET A 1 193 ? -39.044 -33.825 -5.554 1.00 46.64 186 MET A CA 1
ATOM 1467 C C . MET A 1 193 ? -38.347 -33.141 -6.703 1.00 46.34 186 MET A C 1
ATOM 1468 O O . MET A 1 193 ? -38.340 -33.660 -7.806 1.00 46.26 186 MET A O 1
ATOM 1473 N N . ILE A 1 194 ? -37.773 -31.973 -6.443 1.00 46.72 187 ILE A N 1
ATOM 1474 C CA . ILE A 1 194 ? -36.945 -31.296 -7.432 1.00 47.38 187 ILE A CA 1
ATOM 1475 C C . ILE A 1 194 ? -35.822 -32.235 -7.890 1.00 48.16 187 ILE A C 1
ATOM 1476 O O . ILE A 1 194 ? -35.611 -32.421 -9.082 1.00 47.72 187 ILE A O 1
ATOM 1481 N N . LYS A 1 195 ? -35.141 -32.870 -6.944 1.00 49.49 188 LYS A N 1
ATOM 1482 C CA . LYS A 1 195 ? -33.985 -33.679 -7.294 1.00 51.18 188 LYS A CA 1
ATOM 1483 C C . LYS A 1 195 ? -34.350 -35.031 -7.900 1.00 52.65 188 LYS A C 1
ATOM 1484 O O . LYS A 1 195 ? -33.480 -35.736 -8.405 1.00 52.83 188 LYS A O 1
ATOM 1490 N N . ASN A 1 196 ? -35.635 -35.375 -7.892 1.00 54.47 189 ASN A N 1
ATOM 1491 C CA . ASN A 1 196 ? -36.108 -36.526 -8.661 1.00 56.36 189 ASN A CA 1
ATOM 1492 C C . ASN A 1 196 ? -36.794 -36.226 -10.002 1.00 57.22 189 ASN A C 1
ATOM 1493 O O . ASN A 1 196 ? -37.648 -36.990 -10.464 1.00 57.61 189 ASN A O 1
ATOM 1498 N N . GLU A 1 197 ? -36.418 -35.104 -10.614 1.00 58.19 190 GLU A N 1
ATOM 1499 C CA . GLU A 1 197 ? -36.830 -34.773 -11.974 1.00 58.54 190 GLU A CA 1
ATOM 1500 C C . GLU A 1 197 ? -35.594 -34.847 -12.850 1.00 59.13 190 GLU A C 1
ATOM 1501 O O . GLU A 1 197 ? -34.506 -34.461 -12.418 1.00 59.02 190 GLU A O 1
ATOM 1507 N N . PHE A 1 198 ? -35.763 -35.377 -14.065 1.00 60.23 191 PHE A N 1
ATOM 1508 C CA . PHE A 1 198 ? -34.650 -35.575 -15.014 1.00 61.02 191 PHE A CA 1
ATOM 1509 C C . PHE A 1 198 ? -34.060 -34.223 -15.426 1.00 61.23 191 PHE A C 1
ATOM 1510 O O . PHE A 1 198 ? -34.792 -33.330 -15.861 1.00 61.84 191 PHE A O 1
ATOM 1512 N N . GLY A 1 199 ? -32.747 -34.071 -15.261 1.00 61.15 192 GLY A N 1
ATOM 1513 C CA . GLY A 1 199 ? -32.057 -32.830 -15.615 1.00 60.53 192 GLY A CA 1
ATOM 1514 C C . GLY A 1 199 ? -31.861 -31.914 -14.423 1.00 60.32 192 GLY A C 1
ATOM 1515 O O . GLY A 1 199 ? -31.155 -30.905 -14.522 1.00 60.23 192 GLY A O 1
ATOM 1516 N N . ALA A 1 200 ? -32.475 -32.261 -13.288 1.00 59.94 193 ALA A N 1
ATOM 1517 C CA . ALA A 1 200 ? -32.363 -31.433 -12.083 1.00 59.27 193 ALA A CA 1
ATOM 1518 C C . A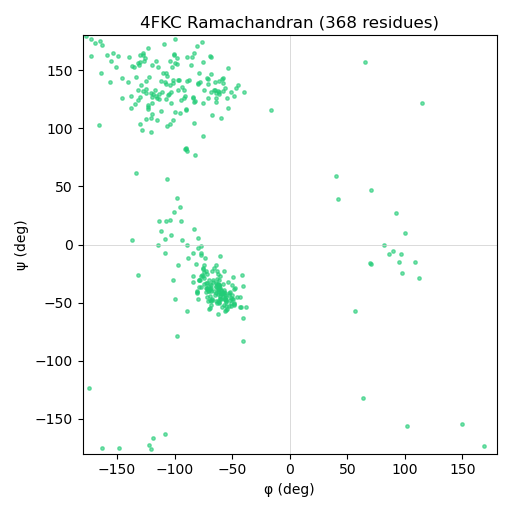LA A 1 200 ? -30.992 -31.574 -11.399 1.00 58.98 193 ALA A C 1
ATOM 1519 O O . ALA A 1 200 ? -30.769 -32.498 -10.610 1.00 58.36 193 ALA A O 1
ATOM 1521 N N . ASP A 1 201 ? -30.080 -30.663 -11.765 1.00 58.92 194 ASP A N 1
ATOM 1522 C CA . ASP A 1 201 ? -28.774 -30.456 -11.097 1.00 58.82 194 ASP A CA 1
ATOM 1523 C C . ASP A 1 201 ? -28.932 -30.557 -9.566 1.00 57.92 194 ASP A C 1
ATOM 1524 O O . ASP A 1 201 ? -28.391 -31.441 -8.898 1.00 58.39 194 ASP A O 1
ATOM 1529 N N . ASP A 1 202 ? -29.712 -29.622 -9.040 1.00 56.41 195 ASP A N 1
ATOM 1530 C CA . ASP A 1 202 ? -29.702 -29.270 -7.658 1.00 54.85 195 ASP A CA 1
ATOM 1531 C C . ASP A 1 202 ? -30.782 -28.214 -7.471 1.00 52.65 195 ASP A C 1
ATOM 1532 O O . ASP A 1 202 ? -31.463 -27.828 -8.423 1.00 52.00 195 ASP A O 1
ATOM 1537 N N . VAL A 1 203 ? -30.943 -27.752 -6.244 1.00 50.60 196 VAL A N 1
ATOM 1538 C CA . VAL A 1 203 ? -31.884 -26.679 -5.963 1.00 48.99 196 VAL A CA 1
ATOM 1539 C C . VAL A 1 203 ? -31.200 -25.335 -6.193 1.00 48.67 196 VAL A C 1
ATOM 1540 O O . VAL A 1 203 ? -29.970 -25.239 -6.143 1.00 48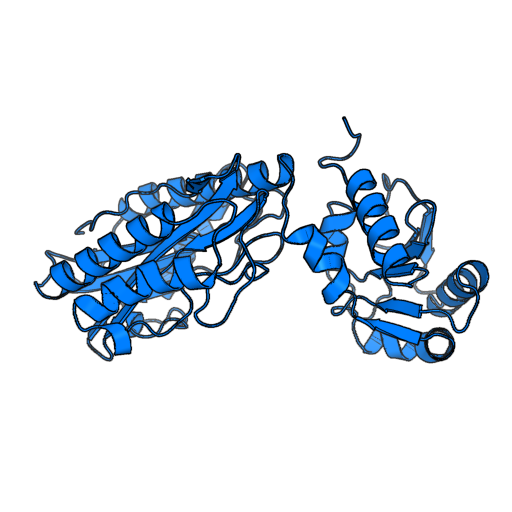.42 196 VAL A O 1
ATOM 1544 N N . SER A 1 204 ? -31.994 -24.316 -6.497 1.00 47.92 197 SER A N 1
ATOM 1545 C CA . SER A 1 204 ? -31.502 -22.942 -6.570 1.00 47.62 197 SER A CA 1
ATOM 1546 C C . SER A 1 204 ? -31.119 -22.427 -5.188 1.00 46.91 197 SER A C 1
ATOM 1547 O O . SER A 1 204 ? -30.200 -21.636 -5.038 1.00 46.27 197 SER A O 1
ATOM 1550 N N . PHE A 1 205 ? -31.891 -22.882 -4.207 1.00 46.44 198 PHE A N 1
ATOM 1551 C CA . PHE A 1 205 ? -31.888 -22.422 -2.829 1.00 46.73 198 PHE A CA 1
ATOM 1552 C C . PHE A 1 205 ? -32.823 -23.398 -2.123 1.00 46.74 198 PHE A C 1
ATOM 1553 O O . PHE A 1 205 ? -33.601 -24.086 -2.772 1.00 46.29 198 PHE A O 1
ATOM 1561 N N . GLU A 1 206 ? -32.744 -23.455 -0.801 1.00 47.22 199 GLU A N 1
ATOM 1562 C CA . GLU A 1 206 ? -33.581 -24.380 -0.038 1.00 47.80 199 GLU A CA 1
ATOM 1563 C C . GLU A 1 206 ? -35.039 -23.882 0.021 1.00 47.16 199 GLU A C 1
ATOM 1564 O O . GLU A 1 206 ? -35.279 -22.697 0.251 1.00 46.47 199 GLU A O 1
ATOM 1570 N N . PRO A 1 207 ? -36.006 -24.784 -0.248 1.00 46.98 200 PRO A N 1
ATOM 1571 C CA . PRO A 1 207 ? -37.415 -24.451 -0.403 1.00 47.39 200 PRO A CA 1
ATOM 1572 C C . PRO A 1 207 ? -37.996 -23.760 0.825 1.00 48.31 200 PRO A C 1
ATOM 1573 O O . PRO A 1 207 ? -37.687 -24.152 1.962 1.00 48.30 200 PRO A O 1
ATOM 1577 N N . ILE A 1 208 ? -38.829 -22.750 0.581 1.00 48.77 201 ILE A N 1
ATOM 1578 C CA . ILE A 1 208 ? -39.492 -21.997 1.634 1.00 49.84 201 ILE A CA 1
ATOM 1579 C C . ILE A 1 208 ? -40.982 -22.346 1.678 1.00 50.50 201 ILE A C 1
ATOM 1580 O O . ILE A 1 208 ? -41.688 -22.252 0.669 1.00 50.62 201 ILE A O 1
ATOM 1585 N N . VAL A 1 209 ? -41.446 -22.760 2.852 1.00 50.87 202 VAL A N 1
ATOM 1586 C CA . VAL A 1 209 ? -42.861 -23.022 3.080 1.00 51.12 202 VAL A CA 1
ATOM 1587 C C . VAL A 1 209 ? -43.342 -22.167 4.252 1.00 51.81 202 VAL A C 1
ATOM 1588 O O . VAL A 1 209 ? -42.813 -22.263 5.360 1.00 52.36 202 VAL A O 1
ATOM 1592 N N . ALA A 1 210 ? -44.322 -21.312 3.984 1.00 52.32 203 ALA A N 1
ATOM 1593 C CA . ALA A 1 210 ? -44.882 -20.395 4.975 1.00 52.97 203 ALA A CA 1
ATOM 1594 C C . ALA A 1 210 ? -46.409 -20.571 5.102 1.00 53.87 203 ALA A C 1
ATOM 1595 O O . ALA A 1 210 ? -47.170 -20.191 4.207 1.00 53.72 203 ALA A O 1
ATOM 1597 N N . SER A 1 211 ? -46.841 -21.153 6.222 1.00 54.83 204 SER A N 1
ATOM 1598 C CA . SER A 1 211 ? -48.253 -21.426 6.474 1.00 55.59 204 SER A CA 1
ATOM 1599 C C . SER A 1 211 ? -48.876 -20.400 7.416 1.00 56.05 204 SER A C 1
ATOM 1600 O O . SER A 1 211 ? -48.232 -19.953 8.363 1.00 56.14 204 SER A O 1
ATOM 1603 N N . GLY A 1 212 ? -50.124 -20.028 7.142 1.00 56.44 205 GLY A N 1
ATOM 1604 C CA . GLY A 1 212 ? -50.910 -19.217 8.062 1.00 57.06 205 GLY A CA 1
ATOM 1605 C C . GLY A 1 212 ? -50.326 -17.832 8.281 1.00 57.82 205 GLY A C 1
ATOM 1606 O O . GLY A 1 212 ? -49.973 -17.158 7.316 1.00 57.92 205 GLY A O 1
ATOM 1607 N N . PRO A 1 213 ? -50.218 -17.399 9.559 1.00 58.33 206 PRO A N 1
ATOM 1608 C CA . PRO A 1 213 ? -49.679 -16.068 9.866 1.00 58.33 206 PRO A CA 1
ATOM 1609 C C . PRO A 1 213 ? -48.202 -15.970 9.504 1.00 58.60 206 PRO A C 1
ATOM 1610 O O . PRO A 1 213 ? -47.730 -14.889 9.136 1.00 58.46 206 PRO A O 1
ATOM 1614 N N . ASN A 1 214 ? -47.488 -17.096 9.601 1.00 58.67 207 ASN A N 1
ATOM 1615 C CA . ASN A 1 214 ? -46.118 -17.194 9.109 1.00 58.99 207 ASN A CA 1
ATOM 1616 C C . ASN A 1 214 ? -45.931 -16.635 7.694 1.00 59.31 207 ASN A C 1
ATOM 1617 O O . ASN A 1 214 ? -44.909 -16.010 7.417 1.00 59.69 207 ASN A O 1
ATOM 1622 N N . GLY A 1 215 ? -46.921 -16.837 6.818 1.00 59.33 208 GLY A N 1
ATOM 1623 C CA . GLY A 1 215 ? -46.902 -16.282 5.449 1.00 59.54 208 GLY A CA 1
ATOM 1624 C C . GLY A 1 215 ? -46.844 -14.766 5.295 1.00 59.64 208 GLY A C 1
ATOM 1625 O O . GLY A 1 215 ? -46.647 -14.249 4.191 1.00 59.49 208 GLY A O 1
ATOM 1626 N N . ALA A 1 216 ? -47.019 -14.051 6.401 1.00 60.10 209 ALA A N 1
ATOM 1627 C CA . ALA A 1 216 ? -46.981 -12.585 6.406 1.00 60.40 209 ALA A CA 1
ATOM 1628 C C . ALA A 1 216 ? -45.556 -12.026 6.296 1.00 60.54 209 ALA A C 1
ATOM 1629 O O . ALA A 1 216 ? -45.368 -10.869 5.930 1.00 60.30 209 ALA A O 1
ATOM 1631 N N . ASN A 1 217 ? -44.566 -12.851 6.627 1.00 60.93 210 ASN A N 1
ATOM 1632 C CA . ASN A 1 217 ? -43.166 -12.465 6.524 1.00 61.66 210 ASN A CA 1
ATOM 1633 C C . ASN A 1 217 ? -42.520 -13.025 5.238 1.00 62.17 210 ASN A C 1
ATOM 1634 O O . ASN A 1 217 ? -42.394 -14.243 5.083 1.00 61.69 210 ASN A O 1
ATOM 1639 N N . PRO A 1 218 ? -42.137 -12.129 4.305 1.00 62.81 211 PRO A N 1
ATOM 1640 C CA . PRO A 1 218 ? -41.517 -12.505 3.042 1.00 63.65 211 PRO A CA 1
ATOM 1641 C C . PRO A 1 218 ? -40.247 -13.347 3.201 1.00 64.45 211 PRO A C 1
ATOM 1642 O O . PRO A 1 218 ? -40.059 -14.329 2.466 1.00 64.58 211 PRO A O 1
ATOM 1646 N N . HIS A 1 219 ? -39.405 -12.978 4.164 1.00 65.03 212 HIS A N 1
ATOM 1647 C CA . HIS A 1 219 ? -38.158 -13.695 4.429 1.00 65.47 212 HIS A CA 1
ATOM 1648 C C . HIS A 1 219 ? -38.321 -14.722 5.546 1.00 65.05 212 HIS A C 1
ATOM 1649 O O . HIS A 1 219 ? -37.385 -14.987 6.290 1.00 64.96 212 HIS A O 1
ATOM 1656 N N . HIS A 1 220 ? -39.509 -15.300 5.663 1.00 64.72 213 HIS A N 1
ATOM 1657 C CA . HIS A 1 220 ? -39.729 -16.362 6.632 1.00 64.79 213 HIS A CA 1
ATOM 1658 C C . HIS A 1 220 ? -38.876 -17.571 6.264 1.00 65.04 213 HIS A C 1
ATOM 1659 O O . HIS A 1 220 ? -38.732 -17.895 5.085 1.00 65.44 213 HIS A O 1
ATOM 1666 N N . ARG A 1 221 ? -38.292 -18.214 7.271 1.00 65.15 214 ARG A N 1
ATOM 1667 C CA . ARG A 1 221 ? -37.644 -19.509 7.099 1.00 65.20 214 ARG A CA 1
ATOM 1668 C C . ARG A 1 221 ? -38.576 -20.569 7.691 1.00 65.26 214 ARG A C 1
ATOM 1669 O O . ARG A 1 221 ? -39.136 -20.346 8.772 1.00 65.41 214 ARG A O 1
ATOM 1671 N N . PRO A 1 222 ? -38.751 -21.722 6.997 1.00 65.21 215 PRO A N 1
ATOM 1672 C CA . PRO A 1 222 ? -39.737 -22.720 7.438 1.00 65.07 215 PRO A CA 1
ATOM 1673 C C . PRO A 1 222 ? -39.506 -23.175 8.872 1.00 65.10 215 PRO A C 1
ATOM 1674 O O . PRO A 1 222 ? -38.366 -23.452 9.245 1.00 64.57 215 PRO A O 1
ATOM 1678 N N . SER A 1 223 ? -40.584 -23.238 9.656 1.00 65.38 216 SER A N 1
ATOM 1679 C CA . SER A 1 223 ? -40.512 -23.611 11.081 1.00 65.85 216 SER A CA 1
ATOM 1680 C C . SER A 1 223 ? -41.098 -25.009 11.340 1.00 65.85 216 SER A C 1
ATOM 1681 O O . SER A 1 223 ? -41.258 -25.799 10.412 1.00 65.96 216 SER A O 1
ATOM 1684 N N . HIS A 1 224 ? -41.401 -25.310 12.601 1.00 65.97 217 HIS A N 1
ATOM 1685 C CA . HIS A 1 224 ? -41.973 -26.602 12.982 1.00 66.18 217 HIS A CA 1
ATOM 1686 C C . HIS A 1 224 ? -43.504 -26.597 12.920 1.00 65.53 217 HIS A C 1
ATOM 1687 O O . HIS A 1 224 ? -44.142 -27.614 13.203 1.00 65.32 217 HIS A O 1
ATOM 1694 N N . ARG A 1 225 ? -44.081 -25.453 12.552 1.00 64.78 218 ARG A N 1
ATOM 1695 C CA . ARG A 1 225 ? -45.528 -25.258 12.579 1.00 64.34 218 ARG A CA 1
ATOM 1696 C C . ARG A 1 225 ? -46.244 -26.228 11.659 1.00 64.26 218 ARG A C 1
ATOM 1697 O O . ARG A 1 225 ? -45.857 -26.377 10.497 1.00 64.38 218 ARG A O 1
ATOM 1705 N N . LYS A 1 226 ? -47.279 -26.889 12.178 1.00 63.93 219 LYS A N 1
ATOM 1706 C CA . LYS A 1 226 ? -48.075 -27.822 11.381 1.00 63.71 219 LYS A CA 1
ATOM 1707 C C . LYS A 1 226 ? -49.084 -27.090 10.471 1.00 63.60 219 LYS A C 1
ATOM 1708 O O . LYS A 1 226 ? -49.577 -26.010 10.804 1.00 63.77 219 LYS A O 1
ATOM 1710 N N . ILE A 1 227 ? -49.356 -27.668 9.304 1.00 63.22 220 ILE A N 1
ATOM 1711 C CA . ILE A 1 227 ? -50.274 -27.072 8.338 1.00 62.71 220 ILE A CA 1
ATOM 1712 C C . ILE A 1 227 ? -51.674 -27.613 8.624 1.00 62.41 220 ILE A C 1
ATOM 1713 O O . ILE A 1 227 ? -51.873 -28.833 8.707 1.00 62.19 220 ILE A O 1
ATOM 1718 N N . ARG A 1 228 ? -52.633 -26.703 8.765 1.00 61.77 221 ARG A N 1
ATOM 1719 C CA . ARG A 1 228 ? -53.989 -27.055 9.187 1.00 61.63 221 ARG A CA 1
ATOM 1720 C C . ARG A 1 228 ? -55.063 -26.425 8.283 1.00 60.85 221 ARG A C 1
ATOM 1721 O O . ARG A 1 228 ? -54.817 -25.385 7.649 1.00 60.41 221 ARG A O 1
ATOM 1729 N N . LYS A 1 229 ? -56.253 -27.038 8.257 1.00 59.85 222 LYS A N 1
ATOM 1730 C CA . LYS A 1 229 ? -57.409 -26.443 7.588 1.00 59.01 222 LYS A CA 1
ATOM 1731 C C . LYS A 1 229 ? -57.541 -24.992 8.046 1.00 58.28 222 LYS A C 1
ATOM 1732 O O . LYS A 1 229 ? -57.514 -24.717 9.244 1.00 58.79 222 LYS A O 1
ATOM 1734 N N . GLY A 1 230 ? -57.628 -24.065 7.097 1.00 57.34 223 GLY A N 1
ATOM 1735 C CA . GLY A 1 230 ? -57.672 -22.632 7.410 1.00 56.06 223 GLY A CA 1
ATOM 1736 C C . GLY A 1 230 ? -56.455 -21.829 6.969 1.00 55.26 223 GLY A C 1
ATOM 1737 O O . GLY A 1 230 ? -56.566 -20.630 6.693 1.00 55.29 223 GLY A O 1
ATOM 1738 N N . ASP A 1 231 ? -55.294 -22.481 6.918 1.00 54.07 224 ASP A N 1
ATOM 1739 C CA . ASP A 1 231 ? -54.058 -21.861 6.422 1.00 53.24 224 ASP A CA 1
ATOM 1740 C C . ASP A 1 231 ? -53.999 -21.537 4.911 1.00 52.07 224 ASP A C 1
ATOM 1741 O O . ASP A 1 231 ? -54.288 -22.372 4.051 1.00 51.49 224 ASP A O 1
ATOM 1746 N N . VAL A 1 232 ? -53.591 -20.313 4.610 1.00 50.75 225 VAL A N 1
ATOM 1747 C CA . VAL A 1 232 ? -52.985 -19.996 3.327 1.00 49.27 225 VAL A CA 1
ATOM 1748 C C . VAL A 1 232 ? -51.471 -20.344 3.412 1.00 48.50 225 VAL A C 1
ATOM 1749 O O . VAL A 1 232 ? -50.759 -19.907 4.334 1.00 48.21 225 VAL A O 1
ATOM 1753 N N . VAL A 1 233 ? -51.022 -21.165 2.462 1.00 47.24 226 VAL A N 1
ATOM 1754 C CA . VAL A 1 233 ? -49.699 -21.777 2.468 1.00 46.53 226 VAL A CA 1
ATOM 1755 C C . VAL A 1 233 ? -48.908 -21.360 1.227 1.00 46.31 226 VAL A C 1
ATOM 1756 O O . VAL A 1 233 ? -49.259 -21.747 0.114 1.00 47.09 226 VAL A O 1
ATOM 1760 N N . ILE A 1 234 ? -47.851 -20.579 1.411 1.00 45.34 227 ILE A N 1
ATOM 1761 C CA . ILE A 1 234 ? -47.003 -20.131 0.302 1.00 44.71 227 ILE A CA 1
ATOM 1762 C C . ILE A 1 234 ? -45.851 -21.099 0.084 1.00 44.57 227 ILE A C 1
ATOM 1763 O O . ILE A 1 234 ? -45.117 -21.369 1.035 1.00 44.52 227 ILE A O 1
ATOM 1768 N N . PHE A 1 235 ? -45.682 -21.610 -1.142 1.00 44.09 228 PHE A N 1
ATOM 1769 C CA . PHE A 1 235 ? -44.468 -22.368 -1.517 1.00 44.21 228 PHE A CA 1
ATOM 1770 C C . PHE A 1 235 ? -43.616 -21.609 -2.507 1.00 42.93 228 PHE A C 1
ATOM 1771 O O . PHE A 1 235 ? -44.119 -21.132 -3.531 1.00 43.10 228 PHE A O 1
ATOM 1779 N N . ASP A 1 236 ? -42.324 -21.535 -2.209 1.00 41.38 229 ASP A N 1
ATOM 1780 C CA . ASP A 1 236 ? -41.352 -20.791 -3.007 1.00 40.15 229 ASP A CA 1
ATOM 1781 C C . ASP A 1 236 ? -40.132 -21.666 -3.095 1.00 39.44 229 ASP A C 1
ATOM 1782 O O . ASP A 1 236 ? -39.526 -21.991 -2.079 1.00 39.18 229 ASP A O 1
ATOM 1787 N N . TYR A 1 237 ? -39.796 -22.071 -4.315 1.00 38.36 230 TYR A N 1
ATOM 1788 C CA . TYR A 1 237 ? -38.689 -22.978 -4.538 1.00 37.19 230 TYR A CA 1
ATOM 1789 C C . TYR A 1 237 ? -38.111 -22.773 -5.931 1.00 37.00 230 TYR A C 1
ATOM 1790 O O . TYR A 1 237 ? -38.718 -22.096 -6.774 1.00 37.31 230 TYR A O 1
ATOM 1799 N N . GLY A 1 238 ? -36.915 -23.317 -6.143 1.00 36.54 231 GLY A N 1
ATOM 1800 C CA . GLY A 1 238 ? -36.203 -23.202 -7.412 1.00 36.00 231 GLY A CA 1
ATOM 1801 C C . GLY A 1 238 ? -35.320 -24.406 -7.725 1.00 35.69 231 GLY A C 1
ATOM 1802 O O . GLY A 1 238 ? -34.986 -25.208 -6.846 1.00 35.46 231 GLY A O 1
ATOM 1803 N N . ALA A 1 239 ? -34.950 -24.538 -8.990 1.00 35.01 232 ALA A N 1
ATOM 1804 C CA . ALA A 1 239 ? -34.011 -25.557 -9.388 1.00 34.43 232 ALA A CA 1
ATOM 1805 C C . ALA A 1 239 ? -32.924 -24.923 -10.234 1.00 34.50 232 ALA A C 1
ATOM 1806 O O . ALA A 1 239 ? -33.067 -23.777 -10.701 1.00 33.97 232 ALA A O 1
ATOM 1808 N N . LYS A 1 240 ? -31.819 -25.651 -10.375 1.00 34.42 233 LYS A N 1
ATOM 1809 C CA . LYS A 1 240 ? -30.731 -25.260 -11.251 1.00 34.65 233 LYS A CA 1
ATOM 1810 C C . LYS A 1 240 ? -30.782 -26.231 -12.419 1.00 34.41 233 LYS A C 1
ATOM 1811 O O . LYS A 1 240 ? -31.043 -27.430 -12.227 1.00 34.02 233 LYS A O 1
ATOM 1817 N N . TYR A 1 241 ? -30.559 -25.712 -13.625 1.00 34.16 234 TYR A N 1
ATOM 1818 C CA . TYR A 1 241 ? -30.354 -26.552 -14.803 1.00 34.09 234 TYR A CA 1
ATOM 1819 C C . TYR A 1 241 ? -29.119 -26.054 -15.558 1.00 34.25 234 TYR A C 1
ATOM 1820 O O . TYR A 1 241 ? -29.017 -24.873 -15.904 1.00 34.70 234 TYR A O 1
ATOM 1829 N N . LEU A 1 242 ? -28.161 -26.949 -15.788 1.00 34.90 235 LEU A N 1
ATOM 1830 C CA . LEU A 1 242 ? -26.813 -26.567 -16.273 1.00 34.56 235 LEU A CA 1
ATOM 1831 C C . LEU A 1 242 ? -26.300 -25.322 -15.558 1.00 34.38 235 LEU A C 1
ATOM 1832 O O . LEU A 1 242 ? -25.711 -24.447 -16.188 1.00 34.96 235 LEU A O 1
ATOM 1837 N N . GLY A 1 243 ? -26.561 -25.222 -14.256 1.00 34.28 236 GLY A N 1
ATOM 1838 C CA . GLY A 1 243 ? -26.059 -24.108 -13.454 1.00 33.99 236 GLY A CA 1
ATOM 1839 C C . GLY A 1 243 ? -26.934 -22.881 -13.356 1.00 34.15 236 GLY A C 1
ATOM 1840 O O . GLY A 1 243 ? -26.616 -21.956 -12.619 1.00 35.17 236 GLY A O 1
ATOM 1841 N N . TYR A 1 244 ? -28.040 -22.864 -14.087 1.00 34.30 237 TYR A N 1
ATOM 1842 C CA . TYR A 1 244 ? -28.905 -21.684 -14.172 1.00 34.20 237 TYR A CA 1
ATOM 1843 C C . TYR A 1 244 ? -30.187 -21.882 -13.385 1.00 34.14 237 TYR A C 1
ATOM 1844 O O . TYR A 1 244 ? -30.710 -22.985 -13.367 1.00 33.69 237 TYR A O 1
ATOM 1853 N N . CYS A 1 245 ? -30.689 -20.809 -12.774 1.00 34.48 238 CYS A N 1
ATOM 1854 C CA . CYS A 1 245 ? -31.667 -20.889 -11.670 1.00 35.90 238 CYS A CA 1
ATOM 1855 C C . CYS A 1 245 ? -33.095 -20.477 -12.018 1.00 36.53 238 CYS A C 1
ATOM 1856 O O . CYS A 1 245 ? -33.305 -19.470 -12.693 1.00 37.27 238 CYS A O 1
ATOM 1859 N N . SER A 1 246 ? -34.067 -21.236 -11.512 1.00 36.87 239 SER A N 1
ATOM 1860 C CA . SER A 1 246 ? -35.464 -20.831 -11.524 1.00 37.04 239 SER A CA 1
ATOM 1861 C C . SER A 1 246 ? -35.915 -20.497 -10.107 1.00 37.58 239 SER A C 1
ATOM 1862 O O . SER A 1 246 ? -35.188 -20.728 -9.146 1.00 37.17 239 SER A O 1
ATOM 1865 N N . ASP A 1 247 ? -37.130 -19.967 -9.987 1.00 38.00 240 ASP A N 1
ATOM 1866 C CA . ASP A 1 247 ? -37.613 -19.434 -8.733 1.00 38.39 240 ASP A CA 1
ATOM 1867 C C . ASP A 1 247 ? -39.101 -19.257 -8.901 1.00 38.55 240 ASP A C 1
ATOM 1868 O O . ASP A 1 247 ? -39.570 -18.306 -9.546 1.00 38.91 240 ASP A O 1
ATOM 1873 N N . VAL A 1 248 ? -39.856 -20.182 -8.327 1.00 38.25 241 VAL A N 1
ATOM 1874 C CA . VAL A 1 248 ? -41.313 -20.120 -8.435 1.00 37.50 241 VAL A CA 1
ATOM 1875 C C . VAL A 1 248 ? -41.978 -20.021 -7.063 1.00 37.98 241 VAL A C 1
ATOM 1876 O O . VAL A 1 248 ? -41.657 -20.778 -6.132 1.00 38.05 241 VAL A O 1
ATOM 1880 N N . THR A 1 249 ? -42.880 -19.063 -6.936 1.00 38.56 242 THR A N 1
ATOM 1881 C CA . THR A 1 249 ? -43.767 -19.009 -5.773 1.00 39.04 242 THR A CA 1
ATOM 1882 C C . THR A 1 249 ? -45.210 -19.197 -6.204 1.00 39.31 242 THR A C 1
ATOM 1883 O O . THR A 1 249 ? -45.680 -18.492 -7.090 1.00 39.44 242 THR A O 1
ATOM 1887 N N . ARG A 1 250 ? -45.894 -20.147 -5.566 1.00 39.79 243 ARG A N 1
ATOM 1888 C CA . ARG A 1 250 ? -47.352 -20.269 -5.629 1.00 40.03 243 ARG A CA 1
ATOM 1889 C C . ARG A 1 250 ? -47.908 -20.320 -4.200 1.00 41.00 243 ARG A C 1
ATOM 1890 O O . ARG A 1 250 ? -47.166 -20.615 -3.269 1.00 41.15 243 ARG A O 1
ATOM 1898 N N . THR A 1 251 ? -49.220 -20.076 -4.060 1.00 42.18 244 THR A N 1
ATOM 1899 C CA . THR A 1 251 ? -49.919 -19.902 -2.780 1.00 42.66 244 THR A CA 1
ATOM 1900 C C . THR A 1 251 ? -51.272 -20.644 -2.819 1.00 43.29 244 THR A C 1
ATOM 1901 O O . THR A 1 251 ? -52.063 -20.437 -3.725 1.00 42.66 244 THR A O 1
ATOM 1905 N N . VAL A 1 252 ? -51.537 -21.498 -1.835 1.00 44.37 245 VAL A N 1
ATOM 1906 C CA . VAL A 1 252 ? -52.791 -22.240 -1.793 1.00 45.36 245 VAL A CA 1
ATOM 1907 C C . VAL A 1 252 ? -53.602 -22.003 -0.504 1.00 46.85 245 VAL A C 1
ATOM 1908 O O . VAL A 1 252 ? -53.280 -21.116 0.293 1.00 46.40 245 VAL A O 1
ATOM 1912 N N . VAL A 1 253 ? -54.681 -22.776 -0.344 1.00 48.59 246 VAL A N 1
ATOM 1913 C CA . VAL A 1 253 ? -55.483 -22.785 0.879 1.00 49.99 246 VAL A CA 1
ATOM 1914 C C . VAL A 1 253 ? -55.949 -24.161 1.275 1.00 51.25 246 VAL A C 1
ATOM 1915 O O . VAL A 1 253 ? -56.353 -24.976 0.424 1.00 51.45 246 VAL A O 1
ATOM 1919 N N . VAL A 1 254 ? -55.907 -24.410 2.580 1.00 52.52 247 VAL A N 1
ATOM 1920 C CA . VAL A 1 254 ? -56.436 -25.640 3.111 1.00 54.24 247 VAL A CA 1
ATOM 1921 C C . VAL A 1 254 ? -57.873 -25.369 3.549 1.00 55.59 247 VAL A C 1
ATOM 1922 O O . VAL A 1 254 ? -58.130 -24.441 4.329 1.00 55.59 247 VAL A O 1
ATOM 1926 N N . GLY A 1 255 ? -58.803 -26.163 3.004 1.00 56.89 248 GLY A N 1
ATOM 1927 C CA . GLY A 1 255 ? -60.241 -25.906 3.137 1.00 58.13 248 GLY A CA 1
ATOM 1928 C C . GLY A 1 255 ? -60.670 -24.617 2.443 1.00 58.85 248 GLY A C 1
ATOM 1929 O O . GLY A 1 255 ? -59.842 -23.731 2.230 1.00 58.82 248 GLY A O 1
ATOM 1930 N N . PRO A 1 256 ? -61.962 -24.507 2.082 1.00 59.35 249 PRO A N 1
ATOM 1931 C CA . PRO A 1 256 ? -62.511 -23.320 1.405 1.00 59.95 249 PRO A CA 1
ATOM 1932 C C . PRO A 1 256 ? -61.957 -21.990 1.943 1.00 60.39 249 PRO A C 1
ATOM 1933 O O . PRO A 1 256 ? -61.936 -21.782 3.154 1.00 60.59 249 PRO A O 1
ATOM 1937 N N . PRO A 1 257 ? -61.508 -21.096 1.044 1.00 60.77 250 PRO A N 1
ATOM 1938 C CA . PRO A 1 257 ? -60.893 -19.831 1.471 1.00 61.22 250 PRO A CA 1
ATOM 1939 C C . PRO A 1 257 ? -61.866 -18.913 2.194 1.00 61.88 250 PRO A C 1
ATOM 1940 O O . PRO A 1 257 ? -62.980 -18.693 1.725 1.00 62.17 250 PRO A O 1
ATOM 1944 N N . SER A 1 258 ? -61.439 -18.365 3.321 1.00 62.63 251 SER A N 1
ATOM 1945 C CA . SER A 1 258 ? -62.291 -17.449 4.064 1.00 63.23 251 SER A CA 1
ATOM 1946 C C . SER A 1 258 ? -62.239 -16.021 3.513 1.00 63.41 251 SER A C 1
ATOM 1947 O O . SER A 1 258 ? -61.552 -15.157 4.056 1.00 63.67 251 SER A O 1
ATOM 1949 N N . GLU A 1 259 ? -62.936 -15.822 2.397 1.00 63.62 252 GLU A N 1
ATOM 1950 C CA . GLU A 1 259 ? -63.450 -14.509 1.937 1.00 64.01 252 GLU A CA 1
ATOM 1951 C C . GLU A 1 259 ? -62.517 -13.321 1.729 1.00 63.65 252 GLU A C 1
ATOM 1952 O O . GLU A 1 259 ? -62.505 -12.740 0.633 1.00 63.71 252 GLU A O 1
ATOM 1958 N N . GLU A 1 260 ? -61.780 -12.907 2.756 1.00 63.20 253 GLU A N 1
ATOM 1959 C CA . GLU A 1 260 ? -60.782 -11.863 2.517 1.00 62.70 253 GLU A CA 1
ATOM 1960 C C . GLU A 1 260 ? -59.610 -12.502 1.786 1.00 61.56 253 GLU A C 1
ATOM 1961 O O . GLU A 1 260 ? -58.938 -11.841 0.992 1.00 61.14 253 GLU A O 1
ATOM 1967 N N . VAL A 1 261 ? -59.411 -13.799 2.044 1.00 60.57 254 VAL A N 1
ATOM 1968 C CA . VAL A 1 261 ? -58.395 -14.608 1.367 1.00 59.71 254 VAL A CA 1
ATOM 1969 C C . VAL A 1 261 ? -58.622 -14.560 -0.134 1.00 59.41 254 VAL A C 1
ATOM 1970 O O . VAL A 1 261 ? -57.695 -14.244 -0.882 1.00 59.49 254 VAL A O 1
ATOM 1974 N N . LYS A 1 262 ? -59.855 -14.849 -0.563 1.00 58.67 255 LYS A N 1
ATOM 1975 C CA . LYS A 1 262 ? -60.208 -14.799 -1.973 1.00 58.13 255 LYS A CA 1
ATOM 1976 C C . LYS A 1 262 ? -59.925 -13.414 -2.579 1.00 57.99 255 LYS A C 1
ATOM 1977 O O . LYS A 1 262 ? -59.415 -13.324 -3.703 1.00 58.14 255 LYS A O 1
ATOM 1979 N N . LYS A 1 263 ? -60.230 -12.343 -1.836 1.00 57.43 256 LYS A N 1
ATOM 1980 C CA . LYS A 1 263 ? -60.053 -10.972 -2.349 1.00 56.93 256 LYS A CA 1
ATOM 1981 C C . LYS A 1 263 ? -58.578 -10.609 -2.466 1.00 56.43 256 LYS A C 1
ATOM 1982 O O . LYS A 1 263 ? -58.140 -10.126 -3.510 1.00 56.57 256 LYS A O 1
ATOM 1984 N N . VAL A 1 264 ? -57.814 -10.863 -1.403 1.00 55.84 257 VAL A N 1
ATOM 1985 C CA . VAL A 1 264 ? -56.376 -10.580 -1.396 1.00 55.02 257 VAL A CA 1
ATOM 1986 C C . VAL A 1 264 ? -55.684 -11.283 -2.564 1.00 54.23 257 VAL A C 1
ATOM 1987 O O . VAL A 1 264 ? -54.938 -10.647 -3.315 1.00 53.91 257 VAL A O 1
ATOM 1991 N N . TYR A 1 265 ? -55.978 -12.578 -2.722 1.00 53.40 258 TYR A N 1
ATOM 1992 C CA . TYR A 1 265 ? -55.440 -13.406 -3.798 1.00 52.82 258 TYR A CA 1
ATOM 1993 C C . TYR A 1 265 ? -55.720 -12.832 -5.167 1.00 52.81 258 TYR A C 1
ATOM 1994 O O . TYR A 1 265 ? -54.805 -12.616 -5.960 1.00 52.92 258 TYR A O 1
ATOM 2003 N N . GLU A 1 266 ? -56.999 -12.606 -5.440 1.00 52.82 259 GLU A N 1
ATOM 2004 C CA . GLU A 1 266 ? -57.444 -12.119 -6.731 1.00 52.44 259 GLU A CA 1
ATOM 2005 C C . GLU A 1 266 ? -56.670 -10.867 -7.087 1.00 52.32 259 GLU A C 1
ATOM 2006 O O . GLU A 1 266 ? -56.235 -10.710 -8.237 1.00 53.03 259 GLU A O 1
ATOM 2012 N N . ILE A 1 267 ? -56.478 -9.999 -6.094 1.00 51.96 260 ILE A N 1
ATOM 2013 C CA . ILE A 1 267 ? -55.730 -8.743 -6.270 1.00 51.91 260 ILE A CA 1
ATOM 2014 C C . ILE A 1 267 ? -54.265 -9.000 -6.682 1.00 51.54 260 ILE A C 1
ATOM 2015 O O . ILE A 1 267 ? -53.772 -8.416 -7.661 1.00 51.20 260 ILE A O 1
ATOM 2020 N N . VAL A 1 268 ? -53.590 -9.879 -5.940 1.00 51.09 261 VAL A N 1
ATOM 2021 C CA . VAL A 1 268 ? -52.239 -10.291 -6.296 1.00 51.06 261 VAL A CA 1
ATOM 2022 C C . VAL A 1 268 ? -52.243 -10.958 -7.685 1.00 51.07 261 VAL A C 1
ATOM 2023 O O . VAL A 1 268 ? -51.381 -10.641 -8.514 1.00 50.48 261 VAL A O 1
ATOM 2027 N N . LYS A 1 269 ? -53.222 -11.839 -7.949 1.00 51.12 262 LYS A N 1
ATOM 2028 C CA . LYS A 1 269 ? -53.329 -12.496 -9.265 1.00 51.31 262 LYS A CA 1
ATOM 2029 C C . LYS A 1 269 ? -53.407 -11.469 -10.368 1.00 51.72 262 LYS A C 1
ATOM 2030 O O . LYS A 1 269 ? -52.694 -11.588 -11.363 1.00 52.17 262 LYS A O 1
ATOM 2036 N N . GLU A 1 270 ? -54.244 -10.449 -10.191 1.00 52.11 263 GLU A N 1
ATOM 2037 C CA . GLU A 1 270 ? -54.373 -9.440 -11.231 1.00 52.47 263 GLU A CA 1
ATOM 2038 C C . GLU A 1 270 ? -53.093 -8.610 -11.370 1.00 51.75 263 GLU A C 1
ATOM 2039 O O . GLU A 1 270 ? -52.674 -8.303 -12.492 1.00 51.84 263 GLU A O 1
ATOM 2045 N N . ALA A 1 271 ? -52.470 -8.262 -10.246 1.00 50.92 264 ALA A N 1
ATOM 2046 C CA . ALA A 1 271 ? -51.262 -7.430 -10.269 1.00 50.51 264 ALA A CA 1
ATOM 2047 C C . ALA A 1 271 ? -50.083 -8.130 -10.977 1.00 50.11 264 ALA A C 1
ATOM 2048 O O . ALA A 1 271 ? -49.427 -7.559 -11.862 1.00 50.34 264 ALA A O 1
ATOM 2050 N N . GLN A 1 272 ? -49.841 -9.376 -10.590 1.00 49.26 265 GLN A N 1
ATOM 2051 C CA . GLN A 1 272 ? -48.800 -10.200 -11.178 1.00 48.44 265 GLN A CA 1
ATOM 2052 C C . GLN A 1 272 ? -48.931 -10.323 -12.702 1.00 48.11 265 GLN A C 1
ATOM 2053 O O . GLN A 1 272 ? -47.974 -10.043 -13.446 1.00 47.88 265 GLN A O 1
ATOM 2059 N N . GLU A 1 273 ? -50.110 -10.721 -13.171 1.00 47.60 266 GLU A N 1
ATOM 2060 C CA . GLU A 1 273 ? -50.247 -11.011 -14.584 1.00 47.54 266 GLU A CA 1
ATOM 2061 C C . GLU A 1 273 ? -50.212 -9.755 -15.430 1.00 47.20 266 GLU A C 1
ATOM 2062 O O . GLU A 1 273 ? -49.794 -9.800 -16.588 1.00 47.49 266 GLU A O 1
ATOM 2068 N N . THR A 1 274 ? -50.577 -8.624 -14.835 1.00 46.63 267 THR A N 1
ATOM 2069 C CA . THR A 1 274 ? -50.545 -7.365 -15.568 1.00 46.09 267 THR A CA 1
ATOM 2070 C C . THR A 1 274 ? -49.125 -6.796 -15.605 1.00 45.17 267 THR A C 1
ATOM 2071 O O . THR A 1 274 ? -48.672 -6.283 -16.639 1.00 44.74 267 THR A O 1
ATOM 2075 N N . ALA A 1 275 ? -48.418 -6.921 -14.484 1.00 44.49 268 ALA A N 1
ATOM 2076 C CA . ALA A 1 275 ? -46.991 -6.622 -14.442 1.00 43.74 268 ALA A CA 1
ATOM 2077 C C . ALA A 1 275 ? -46.243 -7.386 -15.530 1.00 43.51 268 ALA A C 1
ATOM 2078 O O . ALA A 1 275 ? -45.547 -6.787 -16.337 1.00 42.98 268 ALA A O 1
ATOM 2080 N N . VAL A 1 276 ? -46.430 -8.706 -15.584 1.00 43.86 269 VAL A N 1
ATOM 2081 C CA . VAL A 1 276 ? -45.864 -9.519 -16.672 1.00 43.96 269 VAL A CA 1
ATOM 2082 C C . VAL A 1 276 ? -46.222 -8.974 -18.073 1.00 45.30 269 VAL A C 1
ATOM 2083 O O . VAL A 1 276 ? -45.380 -8.950 -18.965 1.00 45.38 269 VAL A O 1
ATOM 2087 N N . GLN A 1 277 ? -47.466 -8.525 -18.259 1.00 47.19 270 GLN A N 1
ATOM 2088 C CA . GLN A 1 277 ? -47.922 -7.996 -19.571 1.00 48.31 270 GLN A CA 1
ATOM 2089 C C . GLN A 1 277 ? -47.229 -6.684 -19.964 1.00 48.64 270 GLN A C 1
ATOM 2090 O O . GLN A 1 277 ? -46.987 -6.434 -21.154 1.00 48.39 270 GLN A O 1
ATOM 2096 N N . LYS A 1 278 ? -46.894 -5.871 -18.961 1.00 49.09 271 LYS A N 1
ATOM 2097 C CA . LYS A 1 278 ? -46.139 -4.642 -19.199 1.00 50.18 271 LYS A CA 1
ATOM 2098 C C . LYS A 1 278 ? -44.758 -4.914 -19.796 1.00 50.16 271 LYS A C 1
ATOM 2099 O O . LYS A 1 278 ? -44.278 -4.130 -20.611 1.00 50.97 271 LYS A O 1
ATOM 2105 N N . VAL A 1 279 ? -44.131 -6.017 -19.403 1.00 50.02 272 VAL A N 1
ATOM 2106 C CA . VAL A 1 279 ? -42.758 -6.313 -19.806 1.00 50.15 272 VAL A CA 1
ATOM 2107 C C . VAL A 1 279 ? -42.594 -6.255 -21.322 1.00 50.62 272 VAL A C 1
ATOM 2108 O O . VAL A 1 279 ? -43.242 -7.018 -22.037 1.00 50.76 272 VAL A O 1
ATOM 2112 N N . ALA A 1 280 ? -41.755 -5.327 -21.796 1.00 51.35 273 ALA A N 1
ATOM 2113 C CA . ALA A 1 280 ? -41.330 -5.257 -23.219 1.00 52.29 273 ALA A CA 1
ATOM 2114 C C . ALA A 1 280 ? -39.981 -4.548 -23.373 1.00 52.78 273 ALA A C 1
ATOM 2115 O O . ALA A 1 280 ? -39.569 -3.786 -22.494 1.00 52.88 273 ALA A O 1
ATOM 2117 N N . GLU A 1 281 ? -39.284 -4.794 -24.479 1.00 53.68 274 GLU A N 1
ATOM 2118 C CA . GLU A 1 281 ? -38.027 -4.088 -24.706 1.00 54.91 274 GLU A CA 1
ATOM 2119 C C . GLU A 1 281 ? -38.339 -2.611 -24.811 1.00 55.95 274 GLU A C 1
ATOM 2120 O O . GLU A 1 281 ? -39.280 -2.206 -25.495 1.00 55.74 274 GLU A O 1
ATOM 2126 N N . GLY A 1 282 ? -37.569 -1.811 -24.090 1.00 57.36 275 GLY A N 1
ATOM 2127 C CA . GLY A 1 282 ? -37.685 -0.363 -24.180 1.00 58.82 275 GLY A CA 1
ATOM 2128 C C . GLY A 1 282 ? -38.302 0.293 -22.966 1.00 59.77 275 GLY A C 1
ATOM 2129 O O . GLY A 1 282 ? -38.177 1.506 -22.804 1.00 60.25 275 GLY A O 1
ATOM 2130 N N . ILE A 1 283 ? -38.949 -0.498 -22.110 1.00 60.35 276 ILE A N 1
ATOM 2131 C CA . ILE A 1 283 ? -39.670 0.051 -20.968 1.00 61.06 276 ILE A CA 1
ATOM 2132 C C . ILE A 1 283 ? -38.819 0.005 -19.683 1.00 61.51 276 ILE A C 1
ATOM 2133 O O . ILE A 1 283 ? -38.059 -0.943 -19.472 1.00 62.06 276 ILE A O 1
ATOM 2138 N N . PRO A 1 284 ? -38.914 1.050 -18.842 1.00 61.76 277 PRO A N 1
ATOM 2139 C CA . PRO A 1 284 ? -38.119 1.110 -17.610 1.00 61.82 277 PRO A CA 1
ATOM 2140 C C . PRO A 1 284 ? -38.566 0.111 -16.540 1.00 61.85 277 PRO A C 1
ATOM 2141 O O . PRO A 1 284 ? -39.772 -0.123 -16.362 1.00 61.92 277 PRO A O 1
ATOM 2145 N N . ALA A 1 285 ? -37.592 -0.449 -15.825 1.00 61.54 278 ALA A N 1
ATOM 2146 C CA . ALA A 1 285 ? -37.841 -1.432 -14.772 1.00 61.22 278 ALA A CA 1
ATOM 2147 C C . ALA A 1 285 ? -38.905 -0.984 -13.774 1.00 61.22 278 ALA A C 1
ATOM 2148 O O . ALA A 1 285 ? -39.810 -1.756 -13.437 1.00 60.94 278 ALA A O 1
ATOM 2150 N N . GLU A 1 286 ? -38.789 0.265 -13.318 1.00 61.20 279 GLU A N 1
ATOM 2151 C CA . GLU A 1 286 ? -39.721 0.863 -12.354 1.00 61.29 279 GLU A CA 1
ATOM 2152 C C . GLU A 1 286 ? -41.153 0.943 -12.875 1.00 60.97 279 GLU A C 1
ATOM 2153 O O . GLU A 1 286 ? -42.099 0.868 -12.078 1.00 61.16 279 GLU A O 1
ATOM 2159 N N . VAL A 1 287 ? -41.323 1.095 -14.191 1.00 60.36 280 VAL A N 1
ATOM 2160 C CA . VAL A 1 287 ? -42.677 1.235 -14.745 1.00 60.08 280 VAL A CA 1
ATOM 2161 C C . VAL A 1 287 ? -43.419 -0.097 -14.658 1.00 59.62 280 VAL A C 1
ATOM 2162 O O . VAL A 1 287 ? -44.615 -0.120 -14.368 1.00 59.65 280 VAL A O 1
ATOM 2164 N N . VAL A 1 288 ? -42.679 -1.191 -14.866 1.00 59.22 281 VAL A N 1
ATOM 2165 C CA . VAL A 1 288 ? -43.145 -2.559 -14.591 1.00 58.45 281 VAL A CA 1
ATOM 2166 C C . VAL A 1 288 ? -43.437 -2.748 -13.105 1.00 58.53 281 VAL A C 1
ATOM 2167 O O . VAL A 1 288 ? -44.381 -3.448 -12.727 1.00 58.12 281 VAL A O 1
ATOM 2171 N N . ASP A 1 289 ? -42.623 -2.130 -12.258 1.00 58.71 282 ASP A N 1
ATOM 2172 C CA . ASP A 1 289 ? -42.879 -2.184 -10.823 1.00 59.14 282 ASP A CA 1
ATOM 2173 C C . ASP A 1 289 ? -44.116 -1.364 -10.484 1.00 59.24 282 ASP A C 1
ATOM 2174 O O . ASP A 1 289 ? -44.936 -1.787 -9.668 1.00 59.07 282 ASP A O 1
ATOM 2179 N N . ALA A 1 290 ? -44.245 -0.207 -11.134 1.00 59.59 283 ALA A N 1
ATOM 2180 C CA . ALA A 1 290 ? -45.369 0.695 -10.911 1.00 59.91 283 ALA A CA 1
ATOM 2181 C C . ALA A 1 290 ? -46.688 0.007 -11.266 1.00 60.14 283 ALA A C 1
ATOM 2182 O O . ALA A 1 290 ? -47.715 0.229 -10.606 1.00 60.37 283 ALA A O 1
ATOM 2184 N N . THR A 1 291 ? -46.643 -0.843 -12.291 1.00 59.82 284 THR A N 1
ATOM 2185 C CA . THR A 1 291 ? -47.811 -1.608 -12.719 1.00 60.01 284 THR A CA 1
ATOM 2186 C C . THR A 1 291 ? -48.376 -2.512 -11.602 1.00 60.27 284 THR A C 1
ATOM 2187 O O . THR A 1 291 ? -49.561 -2.433 -11.283 1.00 60.51 284 THR A O 1
ATOM 2191 N N . ALA A 1 292 ? -47.541 -3.354 -11.002 1.00 60.32 285 ALA A N 1
ATOM 2192 C CA . ALA A 1 292 ? -48.017 -4.254 -9.961 1.00 60.48 285 ALA A CA 1
ATOM 2193 C C . ALA A 1 292 ? -48.291 -3.468 -8.697 1.00 60.89 285 ALA A C 1
ATOM 2194 O O . ALA A 1 292 ? -49.204 -3.797 -7.925 1.00 60.59 285 ALA A O 1
ATOM 2196 N N . ARG A 1 293 ? -47.494 -2.421 -8.495 1.00 61.51 286 ARG A N 1
ATOM 2197 C CA . ARG A 1 293 ? -47.617 -1.582 -7.309 1.00 61.92 286 ARG A CA 1
ATOM 2198 C C . ARG A 1 293 ? -48.912 -0.778 -7.328 1.00 62.27 286 ARG A C 1
ATOM 2199 O O . ARG A 1 293 ? -49.678 -0.813 -6.360 1.00 62.15 286 ARG A O 1
ATOM 2207 N N . GLY A 1 294 ? -49.143 -0.063 -8.431 1.00 62.48 287 GLY A N 1
ATOM 2208 C CA . GLY A 1 294 ? -50.354 0.734 -8.610 1.00 62.98 287 GLY A CA 1
ATOM 2209 C C . GLY A 1 294 ? -51.614 -0.078 -8.355 1.00 63.25 287 GLY A C 1
ATOM 2210 O O . GLY A 1 294 ? -52.504 0.357 -7.619 1.00 63.40 287 GLY A O 1
ATOM 2211 N N . ILE A 1 295 ? -51.665 -1.268 -8.948 1.00 63.26 288 ILE A N 1
ATOM 2212 C CA . ILE A 1 295 ? -52.813 -2.160 -8.849 1.00 63.39 288 ILE A CA 1
ATOM 2213 C C . ILE A 1 295 ? -53.092 -2.609 -7.418 1.00 63.84 288 ILE A C 1
ATOM 2214 O O . ILE A 1 295 ? -54.244 -2.685 -7.010 1.00 64.20 288 ILE A O 1
ATOM 2219 N N . ILE A 1 296 ? -52.047 -2.884 -6.650 1.00 64.60 289 ILE A N 1
ATOM 2220 C CA . ILE A 1 296 ? -52.216 -3.238 -5.245 1.00 65.21 289 ILE A CA 1
ATOM 2221 C C . ILE A 1 296 ? -52.610 -2.023 -4.400 1.00 65.90 289 ILE A C 1
ATOM 2222 O O . ILE A 1 296 ? -53.460 -2.136 -3.528 1.00 65.82 289 ILE A O 1
ATOM 2227 N N . SER A 1 297 ? -51.999 -0.867 -4.675 1.00 67.24 290 SER A N 1
ATOM 2228 C CA . SER A 1 297 ? -52.357 0.424 -4.038 1.00 68.12 290 SER A CA 1
ATOM 2229 C C . SER A 1 297 ? -53.800 0.855 -4.309 1.00 68.47 290 SER A C 1
ATOM 2230 O O . SER A 1 297 ? -54.503 1.269 -3.389 1.00 68.45 290 SER A O 1
ATOM 2233 N N . LYS A 1 298 ? -54.215 0.766 -5.578 1.00 68.90 291 LYS A N 1
ATOM 2234 C CA . LYS A 1 298 ? -55.578 1.078 -6.022 1.00 69.47 291 LYS A CA 1
ATOM 2235 C C . LYS A 1 298 ? -56.655 0.375 -5.180 1.00 69.64 291 LYS A C 1
ATOM 2236 O O . LYS A 1 298 ? -57.656 0.990 -4.814 1.00 69.62 291 LYS A O 1
ATOM 2242 N N . TYR A 1 299 ? -56.444 -0.901 -4.866 1.00 69.89 292 TYR A N 1
ATOM 2243 C CA . TYR A 1 299 ? -57.355 -1.637 -3.993 1.00 70.18 292 TYR A CA 1
ATOM 2244 C C . TYR A 1 299 ? -57.135 -1.348 -2.497 1.00 69.99 292 TYR A C 1
ATOM 2245 O O . TYR A 1 299 ? -57.874 -1.859 -1.654 1.00 70.19 292 TYR A O 1
ATOM 2254 N N . GLY A 1 300 ? -56.127 -0.534 -2.178 1.00 69.77 293 GLY A N 1
ATOM 2255 C CA . GLY A 1 300 ? -55.898 -0.050 -0.811 1.00 69.71 293 GLY A CA 1
ATOM 2256 C C . GLY A 1 300 ? -54.826 -0.759 0.008 1.00 69.86 293 GLY A C 1
ATOM 2257 O O . GLY A 1 300 ? -54.699 -0.509 1.213 1.00 69.92 293 GLY A O 1
ATOM 2258 N N . TYR A 1 301 ? -54.041 -1.624 -0.637 1.00 69.62 294 TYR A N 1
ATOM 2259 C CA . TYR A 1 301 ? -53.080 -2.487 0.064 1.00 69.06 294 TYR A CA 1
ATOM 2260 C C . TYR A 1 301 ? -51.608 -2.091 -0.143 1.00 69.26 294 TYR A C 1
ATOM 2261 O O . TYR A 1 301 ? -50.705 -2.779 0.350 1.00 69.29 294 TYR A O 1
ATOM 2270 N N . GLY A 1 302 ? -51.384 -0.976 -0.847 1.00 69.39 295 GLY A N 1
ATOM 2271 C CA . GLY A 1 302 ? -50.041 -0.414 -1.112 1.00 69.28 295 GLY A CA 1
ATOM 2272 C C . GLY A 1 302 ? -49.032 -0.430 0.031 1.00 69.37 295 GLY A C 1
ATOM 2273 O O . GLY A 1 302 ? -47.838 -0.627 -0.198 1.00 69.25 295 GLY A O 1
ATOM 2274 N N . GLU A 1 303 ? -49.523 -0.226 1.255 1.00 69.43 296 GLU A N 1
ATOM 2275 C CA . GLU A 1 303 ? -48.714 -0.228 2.482 1.00 69.20 296 GLU A CA 1
ATOM 2276 C C . GLU A 1 303 ? -48.343 -1.658 2.945 1.00 69.08 296 GLU A C 1
ATOM 2277 O O . GLU A 1 303 ? -47.529 -1.823 3.862 1.00 69.01 296 GLU A O 1
ATOM 2280 N N . TYR A 1 304 ? -48.935 -2.679 2.310 1.00 68.67 297 TYR A N 1
ATOM 2281 C CA . TYR A 1 304 ? -48.666 -4.093 2.646 1.00 68.14 297 TYR A CA 1
ATOM 2282 C C . TYR A 1 304 ? -47.837 -4.856 1.592 1.00 67.21 297 TYR A C 1
ATOM 2283 O O . TYR A 1 304 ? -47.448 -6.014 1.822 1.00 67.37 297 TYR A O 1
ATOM 2292 N N . PHE A 1 305 ? -47.590 -4.226 0.443 1.00 65.74 298 PHE A N 1
ATOM 2293 C CA . PHE A 1 305 ? -46.753 -4.824 -0.603 1.00 64.55 298 PHE A CA 1
ATOM 2294 C C . PHE A 1 305 ? -45.299 -4.415 -0.365 1.00 64.08 298 PHE A C 1
ATOM 2295 O O . PHE A 1 305 ? -44.795 -3.468 -0.984 1.00 63.85 298 PHE A O 1
ATOM 2303 N N . ILE A 1 306 ? -44.626 -5.144 0.525 1.00 63.15 299 ILE A N 1
ATOM 2304 C CA . ILE A 1 306 ? -43.377 -4.642 1.112 1.00 62.67 299 ILE A CA 1
ATOM 2305 C C . ILE A 1 306 ? -42.054 -5.125 0.500 1.00 62.25 299 ILE A C 1
ATOM 2306 O O . ILE A 1 306 ? -41.093 -5.371 1.223 1.00 62.58 299 ILE A O 1
ATOM 2311 N N . HIS A 1 307 ? -41.989 -5.240 -0.823 1.00 61.34 300 HIS A N 1
ATOM 2312 C CA . HIS A 1 307 ? -40.715 -5.522 -1.489 1.00 60.08 300 HIS A CA 1
ATOM 2313 C C . HIS A 1 307 ? -40.787 -5.242 -2.984 1.00 59.29 300 HIS A C 1
ATOM 2314 O O . HIS A 1 307 ? -41.853 -4.895 -3.493 1.00 59.27 300 HIS A O 1
ATOM 2321 N N . ARG A 1 308 ? -39.647 -5.370 -3.670 1.00 58.49 301 ARG A N 1
ATOM 2322 C CA . ARG A 1 308 ? -39.555 -5.237 -5.133 1.00 57.52 301 ARG A CA 1
ATOM 2323 C C . ARG A 1 308 ? -40.539 -6.164 -5.832 1.00 56.10 301 ARG A C 1
ATOM 2324 O O . ARG A 1 308 ? -40.882 -7.217 -5.305 1.00 55.87 301 ARG A O 1
ATOM 2332 N N . THR A 1 309 ? -40.977 -5.778 -7.025 1.00 54.54 302 THR A N 1
ATOM 2333 C CA . THR A 1 309 ? -41.750 -6.676 -7.857 1.00 53.16 302 THR A CA 1
ATOM 2334 C C . THR A 1 309 ? -40.885 -7.863 -8.239 1.00 52.10 302 THR A C 1
ATOM 2335 O O . THR A 1 309 ? -41.355 -8.999 -8.219 1.00 52.00 302 THR A O 1
ATOM 2339 N N . GLY A 1 310 ? -39.623 -7.607 -8.571 1.00 50.44 303 GLY A N 1
ATOM 2340 C CA . GLY A 1 310 ? -38.736 -8.703 -8.922 1.00 49.04 303 GLY A CA 1
ATOM 2341 C C . GLY A 1 310 ? -37.251 -8.432 -8.905 1.00 47.84 303 GLY A C 1
ATOM 2342 O O . GLY A 1 310 ? -36.789 -7.351 -8.523 1.00 47.50 303 GLY A O 1
ATOM 2343 N N . HIS A 1 311 ? -36.514 -9.448 -9.334 1.00 46.58 304 HIS A N 1
ATOM 2344 C CA . HIS A 1 311 ? -35.054 -9.430 -9.387 1.00 45.36 304 HIS A CA 1
ATOM 2345 C C . HIS A 1 311 ? -34.631 -10.353 -10.517 1.00 44.71 304 HIS A C 1
ATOM 2346 O O . HIS A 1 311 ? -35.341 -11.327 -10.831 1.00 44.64 304 HIS A O 1
ATOM 2353 N N . GLY A 1 312 ? -33.472 -10.076 -11.101 1.00 43.55 305 GLY A N 1
ATOM 2354 C CA . GLY A 1 312 ? -32.964 -10.898 -12.182 1.00 42.55 305 GLY A CA 1
ATOM 2355 C C . GLY A 1 312 ? -32.580 -12.268 -11.675 1.00 42.28 305 GLY A C 1
ATOM 2356 O O . GLY A 1 312 ? -32.394 -12.462 -10.469 1.00 42.45 305 GLY A O 1
ATOM 2357 N N . LEU A 1 313 ? -32.476 -13.214 -12.602 1.00 41.75 306 LEU A N 1
ATOM 2358 C CA . LEU A 1 313 ? -32.029 -14.555 -12.315 1.00 41.39 306 LEU A CA 1
ATOM 2359 C C . LEU A 1 313 ? -30.873 -14.870 -13.226 1.00 41.76 306 LEU A C 1
ATOM 2360 O O . LEU A 1 313 ? -30.727 -14.229 -14.265 1.00 42.37 306 LEU A O 1
ATOM 2365 N N . GLY A 1 314 ? -30.072 -15.870 -12.862 1.00 41.39 307 GLY A N 1
ATOM 2366 C CA . GLY A 1 314 ? -28.962 -16.296 -13.694 1.00 41.15 307 GLY A CA 1
ATOM 2367 C C . GLY A 1 314 ? -28.252 -17.521 -13.183 1.00 41.39 307 GLY A C 1
ATOM 2368 O O . GLY A 1 314 ? -28.857 -18.590 -13.018 1.00 41.82 307 GLY A O 1
ATOM 2369 N N . ILE A 1 315 ? -26.946 -17.362 -12.983 1.00 41.56 308 ILE A N 1
ATOM 2370 C CA . ILE A 1 315 ? -26.103 -18.332 -12.301 1.00 41.29 308 ILE A CA 1
ATOM 2371 C C . ILE A 1 315 ? -26.331 -18.177 -10.796 1.00 41.81 308 ILE A C 1
ATOM 2372 O O . ILE A 1 315 ? -26.231 -19.158 -10.045 1.00 41.99 308 ILE A O 1
ATOM 2377 N N . ASP A 1 316 ? -26.643 -16.948 -10.377 1.00 41.82 309 ASP A N 1
ATOM 2378 C CA . ASP A 1 316 ? -27.099 -16.661 -9.021 1.00 42.59 309 ASP A CA 1
ATOM 2379 C C . ASP A 1 316 ? -28.618 -16.513 -8.993 1.00 43.39 309 ASP A C 1
ATOM 2380 O O . ASP A 1 316 ? -29.249 -16.312 -10.037 1.00 43.28 309 ASP A O 1
ATOM 2385 N N . VAL A 1 317 ? -29.213 -16.603 -7.805 1.00 44.49 310 VAL A N 1
ATOM 2386 C CA . VAL A 1 317 ? -30.668 -16.413 -7.683 1.00 45.23 310 VAL A CA 1
ATOM 2387 C C . VAL A 1 317 ? -31.029 -14.932 -7.702 1.00 45.77 310 VAL A C 1
ATOM 2388 O O . VAL A 1 317 ? -32.104 -14.558 -8.182 1.00 45.41 310 VAL A O 1
ATOM 2392 N N . HIS A 1 318 ? -30.128 -14.081 -7.210 1.00 46.62 311 HIS A N 1
ATOM 2393 C CA . HIS A 1 318 ? -30.380 -12.640 -7.252 1.00 47.87 311 HIS A CA 1
ATOM 2394 C C . HIS A 1 318 ? -29.298 -11.927 -8.034 1.00 48.19 311 HIS A C 1
ATOM 2395 O O . HIS A 1 318 ? -28.156 -11.837 -7.572 1.00 48.74 311 HIS A O 1
ATOM 2402 N N . GLU A 1 319 ? -29.654 -11.440 -9.225 1.00 48.30 312 GLU A N 1
ATOM 2403 C CA . GLU A 1 319 ? -28.766 -10.601 -10.031 1.00 48.10 312 GLU A CA 1
ATOM 2404 C C . GLU A 1 319 ? -29.577 -9.598 -10.857 1.00 48.57 312 GLU A C 1
ATOM 2405 O O . GLU A 1 319 ? -30.785 -9.515 -10.701 1.00 48.33 312 GLU A O 1
ATOM 2411 N N . GLU A 1 320 ? -28.914 -8.826 -11.713 1.00 49.83 313 GLU A N 1
ATOM 2412 C CA . GLU A 1 320 ? -29.582 -7.805 -12.535 1.00 51.24 313 GLU A CA 1
ATOM 2413 C C . GLU A 1 320 ? -30.421 -8.420 -13.652 1.00 51.83 313 GLU A C 1
ATOM 2414 O O . GLU A 1 320 ? -29.998 -9.398 -14.274 1.00 51.90 313 GLU A O 1
ATOM 2420 N N . PRO A 1 321 ? -31.584 -7.811 -13.962 1.00 52.49 314 PRO A N 1
ATOM 2421 C CA . PRO A 1 321 ? -32.050 -6.503 -13.505 1.00 53.09 314 PRO A CA 1
ATOM 2422 C C . PRO A 1 321 ? -33.017 -6.560 -12.328 1.00 53.74 314 PRO A C 1
ATOM 2423 O O . PRO A 1 321 ? -33.639 -7.592 -12.094 1.00 53.53 314 PRO A O 1
ATOM 2427 N N . TYR A 1 322 ? -33.147 -5.437 -11.624 1.00 54.63 315 TYR A N 1
ATOM 2428 C CA . TYR A 1 322 ? -34.062 -5.320 -10.494 1.00 55.89 315 TYR A CA 1
ATOM 2429 C C . TYR A 1 322 ? -35.329 -4.556 -10.863 1.00 56.72 315 TYR A C 1
ATOM 2430 O O . TYR A 1 322 ? -35.275 -3.413 -11.317 1.00 57.66 315 TYR A O 1
ATOM 2439 N N . ILE A 1 323 ? -36.472 -5.197 -10.689 1.00 57.26 316 ILE A N 1
ATOM 2440 C CA . ILE A 1 323 ? -37.734 -4.567 -11.009 1.00 57.80 316 ILE A CA 1
ATOM 2441 C C . ILE A 1 323 ? -38.171 -3.875 -9.731 1.00 58.62 316 ILE A C 1
ATOM 2442 O O . ILE A 1 323 ? -38.947 -4.425 -8.952 1.00 58.89 316 ILE A O 1
ATOM 2447 N N . SER A 1 324 ? -37.629 -2.682 -9.494 1.00 59.77 317 SER A N 1
ATOM 2448 C CA . SER A 1 324 ? -37.859 -1.974 -8.222 1.00 61.25 317 SER A CA 1
ATOM 2449 C C . SER A 1 324 ? -38.272 -0.514 -8.406 1.00 61.89 317 SER A C 1
ATOM 2450 O O . SER A 1 324 ? -37.955 0.082 -9.435 1.00 62.08 317 SER A O 1
ATOM 2453 N N . PRO A 1 325 ? -38.997 0.057 -7.411 1.00 62.65 318 PRO A N 1
ATOM 2454 C CA . PRO A 1 325 ? -39.454 1.436 -7.477 1.00 63.26 318 PRO A CA 1
ATOM 2455 C C . PRO A 1 325 ? -38.448 2.393 -8.118 1.00 63.85 318 PRO A C 1
ATOM 2456 O O . PRO A 1 325 ? -38.790 3.094 -9.072 1.00 64.29 318 PRO A O 1
ATOM 2460 N N . GLY A 1 326 ? -37.218 2.419 -7.622 1.00 64.25 319 GLY A N 1
ATOM 2461 C CA . GLY A 1 326 ? -36.280 3.459 -8.057 1.00 64.83 319 GLY A CA 1
ATOM 2462 C C . GLY A 1 326 ? -35.688 3.303 -9.451 1.00 64.91 319 GLY A C 1
ATOM 2463 O O . GLY A 1 326 ? -35.449 4.293 -10.136 1.00 65.03 319 GLY A O 1
ATOM 2464 N N . ASN A 1 327 ? -35.462 2.056 -9.860 1.00 64.87 320 ASN A N 1
ATOM 2465 C CA . ASN A 1 327 ? -34.604 1.724 -10.998 1.00 64.85 320 ASN A CA 1
ATOM 2466 C C . ASN A 1 327 ? -35.109 2.252 -12.347 1.00 64.74 320 ASN A C 1
ATOM 2467 O O . ASN A 1 327 ? -36.270 2.061 -12.697 1.00 64.71 320 ASN A O 1
ATOM 2472 N N . LYS A 1 328 ? -34.225 2.913 -13.094 1.00 64.44 321 LYS A N 1
ATOM 2473 C CA . LYS A 1 328 ? -34.567 3.483 -14.401 1.00 64.29 321 LYS A CA 1
ATOM 2474 C C . LYS A 1 328 ? -33.863 2.773 -15.562 1.00 63.86 321 LYS A C 1
ATOM 2475 O O . LYS A 1 328 ? -33.869 3.272 -16.694 1.00 64.22 321 LYS A O 1
ATOM 2479 N N . LYS A 1 329 ? -33.250 1.621 -15.274 1.00 63.09 322 LYS A N 1
ATOM 2480 C CA . LYS A 1 329 ? -32.632 0.783 -16.299 1.00 61.82 322 LYS A CA 1
ATOM 2481 C C . LYS A 1 329 ? -33.734 0.301 -17.236 1.00 61.17 322 LYS A C 1
ATOM 2482 O O . LYS A 1 329 ? -34.719 -0.301 -16.800 1.00 61.15 322 LYS A O 1
ATOM 2483 N N . ILE A 1 330 ? -33.583 0.611 -18.516 1.00 60.24 323 ILE A N 1
ATOM 2484 C CA . ILE A 1 330 ? -34.508 0.143 -19.531 1.00 59.36 323 ILE A CA 1
ATOM 2485 C C . ILE A 1 330 ? -34.288 -1.373 -19.712 1.00 58.69 323 ILE A C 1
ATOM 2486 O O . ILE A 1 330 ? -33.143 -1.845 -19.701 1.00 58.45 323 ILE A O 1
ATOM 2491 N N . LEU A 1 331 ? -35.381 -2.129 -19.845 1.00 57.59 324 LEU A N 1
ATOM 2492 C CA . LEU A 1 331 ? -35.296 -3.578 -20.039 1.00 56.44 324 LEU A CA 1
ATOM 2493 C C . LEU A 1 331 ? -34.974 -3.901 -21.494 1.00 56.00 324 LEU A C 1
ATOM 2494 O O . LEU A 1 331 ? -35.521 -3.275 -22.403 1.00 56.06 324 LEU A O 1
ATOM 2499 N N . LYS A 1 332 ? -34.088 -4.877 -21.705 1.00 55.06 325 LYS A N 1
ATOM 2500 C CA . LYS A 1 332 ? -33.598 -5.230 -23.041 1.00 54.13 325 LYS A CA 1
ATOM 2501 C C . LYS A 1 332 ? -33.697 -6.726 -23.288 1.00 53.50 325 LYS A C 1
ATOM 2502 O O . LYS A 1 332 ? -33.722 -7.510 -22.342 1.00 53.40 325 LYS A O 1
ATOM 2505 N N . ASP A 1 333 ? -33.739 -7.124 -24.561 1.00 52.99 326 ASP A N 1
ATOM 2506 C CA . ASP A 1 333 ? -33.698 -8.546 -24.930 1.00 52.46 326 ASP A CA 1
ATOM 2507 C C . ASP A 1 333 ? -32.617 -9.257 -24.127 1.00 51.43 326 ASP A C 1
ATOM 2508 O O . ASP A 1 333 ? -31.505 -8.719 -23.949 1.00 51.55 326 ASP A O 1
ATOM 2513 N N . GLY A 1 334 ? -32.947 -10.459 -23.648 1.00 49.91 327 GLY A N 1
ATOM 2514 C CA . GLY A 1 334 ? -31.983 -11.311 -22.942 1.00 47.82 327 GLY A CA 1
ATOM 2515 C C . GLY A 1 334 ? -32.056 -11.236 -21.431 1.00 46.09 327 GLY A C 1
ATOM 2516 O O . GLY A 1 334 ? -31.665 -12.169 -20.731 1.00 45.71 327 GLY A O 1
ATOM 2517 N N . MET A 1 335 ? -32.555 -10.122 -20.924 1.00 44.72 328 MET A N 1
ATOM 2518 C CA . MET A 1 335 ? -32.735 -9.990 -19.502 1.00 43.98 328 MET A CA 1
ATOM 2519 C C . MET A 1 335 ? -33.714 -11.061 -19.045 1.00 43.56 328 MET A C 1
ATOM 2520 O O . MET A 1 335 ? -34.675 -11.385 -19.755 1.00 43.44 328 MET A O 1
ATOM 2525 N N . VAL A 1 336 ? -33.426 -11.636 -17.881 1.00 43.14 329 VAL A N 1
ATOM 2526 C CA . VAL A 1 336 ? -34.248 -12.668 -17.241 1.00 42.14 329 VAL A CA 1
ATOM 2527 C C . VAL A 1 336 ? -34.441 -12.275 -15.776 1.00 41.95 329 VAL A C 1
ATOM 2528 O O . VAL A 1 336 ? -33.488 -11.916 -15.078 1.00 41.10 329 VAL A O 1
ATOM 2532 N N . PHE A 1 337 ? -35.681 -12.343 -15.308 1.00 41.69 330 PHE A N 1
ATOM 2533 C CA . PHE A 1 337 ? -36.001 -11.813 -13.990 1.00 41.45 330 PHE A CA 1
ATOM 2534 C C . PHE A 1 337 ? -37.334 -12.356 -13.518 1.00 41.54 330 PHE A C 1
ATOM 2535 O O . PHE A 1 337 ? -38.063 -13.003 -14.290 1.00 41.62 330 PHE A O 1
ATOM 2543 N N . THR A 1 338 ? -37.648 -12.071 -12.255 1.00 41.30 331 THR A N 1
ATOM 2544 C CA . THR A 1 338 ? -38.866 -12.537 -11.636 1.00 41.17 331 THR A CA 1
ATOM 2545 C C . THR A 1 338 ? -39.884 -11.415 -11.575 1.00 41.89 331 THR A C 1
ATOM 2546 O O . THR A 1 338 ? -39.529 -10.234 -11.542 1.00 42.01 331 THR A O 1
ATOM 2550 N N . ILE A 1 339 ? -41.153 -11.801 -11.578 1.00 42.17 332 ILE A N 1
ATOM 2551 C CA . ILE A 1 339 ? -42.239 -10.872 -11.369 1.00 42.91 332 ILE A CA 1
ATOM 2552 C C . ILE A 1 339 ? -43.043 -11.507 -10.265 1.00 43.44 332 ILE A C 1
ATOM 2553 O O . ILE A 1 339 ? -43.811 -12.434 -10.510 1.00 43.65 332 ILE A O 1
ATOM 2558 N N . GLU A 1 340 ? -42.812 -11.036 -9.043 1.00 44.14 333 GLU A N 1
ATOM 2559 C CA . GLU A 1 340 ? -43.317 -11.685 -7.833 1.00 44.81 333 GLU A CA 1
ATOM 2560 C C . GLU A 1 340 ? -43.968 -10.703 -6.827 1.00 45.24 333 GLU A C 1
ATOM 2561 O O . GLU A 1 340 ? -43.497 -10.589 -5.694 1.00 45.54 333 GLU A O 1
ATOM 2567 N N . PRO A 1 341 ? -45.061 -9.996 -7.220 1.00 45.62 334 PRO A N 1
ATOM 2568 C CA . PRO A 1 341 ? -45.687 -9.104 -6.222 1.00 45.69 334 PRO A CA 1
ATOM 2569 C C . PRO A 1 341 ? -46.359 -9.889 -5.108 1.00 45.99 334 PRO A C 1
ATOM 2570 O O . PRO A 1 341 ? -46.599 -11.081 -5.252 1.00 45.57 334 PRO A O 1
ATOM 2574 N N . GLY A 1 342 ? -46.638 -9.231 -3.994 1.00 46.99 335 GLY A N 1
ATOM 2575 C CA . GLY A 1 342 ? -47.288 -9.900 -2.870 1.00 48.50 335 GLY A CA 1
ATOM 2576 C C . GLY A 1 342 ? -47.977 -8.944 -1.920 1.00 49.41 335 GLY A C 1
ATOM 2577 O O . GLY A 1 342 ? -47.727 -7.736 -1.952 1.00 49.69 335 GLY A O 1
ATOM 2578 N N . ILE A 1 343 ? -48.862 -9.489 -1.089 1.00 50.08 336 ILE A N 1
ATOM 2579 C CA . ILE A 1 343 ? -49.570 -8.716 -0.070 1.00 50.51 336 ILE A CA 1
ATOM 2580 C C . ILE A 1 343 ? -49.412 -9.484 1.219 1.00 51.23 336 ILE A C 1
ATOM 2581 O O . ILE A 1 343 ? -49.701 -10.684 1.278 1.00 51.26 336 ILE A O 1
ATOM 2586 N N . TYR A 1 344 ? -48.927 -8.799 2.247 1.00 52.05 337 TYR A N 1
ATOM 2587 C CA . TYR A 1 344 ? -48.607 -9.471 3.501 1.00 53.20 337 TYR A CA 1
ATOM 2588 C C . TYR A 1 344 ? -49.353 -8.854 4.700 1.00 53.62 337 TYR A C 1
ATOM 2589 O O . TYR A 1 344 ? -49.160 -7.684 5.018 1.00 53.74 337 TYR A O 1
ATOM 2598 N N . LEU A 1 345 ? -50.224 -9.648 5.328 1.00 54.49 338 LEU A N 1
ATOM 2599 C CA . LEU A 1 345 ? -51.065 -9.199 6.452 1.00 55.21 338 LEU A CA 1
ATOM 2600 C C . LEU A 1 345 ? -50.580 -9.764 7.786 1.00 55.82 338 LEU A C 1
ATOM 2601 O O . LEU A 1 345 ? -50.826 -10.937 8.105 1.00 55.78 338 LEU A O 1
ATOM 2606 N N . GLN A 1 346 ? -49.894 -8.927 8.564 1.00 56.69 339 GLN A N 1
ATOM 2607 C CA . GLN A 1 346 ? -49.316 -9.357 9.839 1.00 57.51 339 GLN A CA 1
ATOM 2608 C C . GLN A 1 346 ? -50.334 -10.156 10.674 1.00 57.61 339 GLN A C 1
ATOM 2609 O O . GLN A 1 346 ? -51.512 -9.789 10.759 1.00 57.48 339 GLN A O 1
ATOM 2612 N N . GLY A 1 347 ? -49.882 -11.277 11.233 1.00 57.68 340 GLY A N 1
ATOM 2613 C CA . GLY A 1 347 ? -50.710 -12.094 12.117 1.00 57.66 340 GLY A CA 1
ATOM 2614 C C . GLY A 1 347 ? -51.847 -12.850 11.459 1.00 57.73 340 GLY A C 1
ATOM 2615 O O . GLY A 1 347 ? -52.403 -13.785 12.053 1.00 57.90 340 GLY A O 1
ATOM 2616 N N . LYS A 1 348 ? -52.193 -12.450 10.237 1.00 57.43 341 LYS A N 1
ATOM 2617 C CA . LYS A 1 348 ? -53.254 -13.099 9.478 1.00 56.91 341 LYS A CA 1
ATOM 2618 C C . LYS A 1 348 ? -52.722 -14.126 8.450 1.00 56.55 341 LYS A C 1
ATOM 2619 O O . LYS A 1 348 ? -52.754 -15.345 8.708 1.00 56.77 341 LYS A O 1
ATOM 2622 N N . PHE A 1 349 ? -52.233 -13.636 7.304 1.00 55.56 342 PHE A N 1
ATOM 2623 C CA . PHE A 1 349 ? -51.753 -14.488 6.205 1.00 54.65 342 PHE A CA 1
ATOM 2624 C C . PHE A 1 349 ? -51.009 -13.679 5.136 1.00 53.75 342 PHE A C 1
ATOM 2625 O O . PHE A 1 349 ? -50.992 -12.435 5.182 1.00 53.58 342 PHE A O 1
ATOM 2633 N N . GLY A 1 350 ? -50.416 -14.382 4.165 1.00 52.43 343 GLY A N 1
ATOM 2634 C CA . GLY A 1 350 ? -49.780 -13.714 3.026 1.00 50.92 343 GLY A CA 1
ATOM 2635 C C . GLY A 1 350 ? -50.062 -14.373 1.692 1.00 49.92 343 GLY A C 1
ATOM 2636 O O . GLY A 1 350 ? -50.324 -15.579 1.626 1.00 50.04 343 GLY A O 1
ATOM 2637 N N . VAL A 1 351 ? -50.007 -13.584 0.623 1.00 48.56 344 VAL A N 1
ATOM 2638 C CA . VAL A 1 351 ? -50.091 -14.125 -0.722 1.00 47.36 344 VAL A CA 1
ATOM 2639 C C . VAL A 1 351 ? -49.024 -13.528 -1.647 1.00 46.67 344 VAL A C 1
ATOM 2640 O O . VAL A 1 351 ? -48.980 -12.304 -1.828 1.00 46.81 344 VAL A O 1
ATOM 2644 N N . ARG A 1 352 ? -48.167 -14.394 -2.216 1.00 45.31 345 ARG A N 1
ATOM 2645 C CA . ARG A 1 352 ? -47.199 -14.025 -3.276 1.00 43.76 345 ARG A CA 1
ATOM 2646 C C . ARG A 1 352 ? -47.416 -14.939 -4.480 1.00 43.03 345 ARG A C 1
ATOM 2647 O O . ARG A 1 352 ? -47.687 -16.136 -4.315 1.00 42.82 345 ARG A O 1
ATOM 2655 N N . ILE A 1 353 ? -47.313 -14.380 -5.687 1.00 42.17 346 ILE A N 1
ATOM 2656 C CA . ILE A 1 353 ? -47.293 -15.181 -6.924 1.00 41.29 346 ILE A CA 1
ATOM 2657 C C . ILE A 1 353 ? -46.015 -14.868 -7.704 1.00 40.55 346 ILE A C 1
ATOM 2658 O O . ILE A 1 353 ? -45.807 -13.721 -8.086 1.00 40.38 346 ILE A O 1
ATOM 2663 N N . GLU A 1 354 ? -45.153 -15.871 -7.922 1.00 40.31 347 GLU A N 1
ATOM 2664 C CA . GLU A 1 354 ? -43.840 -15.651 -8.613 1.00 39.39 347 GLU A CA 1
ATOM 2665 C C . GLU A 1 354 ? -43.682 -16.450 -9.903 1.00 38.47 347 GLU A C 1
ATOM 2666 O O . GLU A 1 354 ? -43.766 -17.687 -9.903 1.00 37.88 347 GLU A O 1
ATOM 2672 N N . ASP A 1 355 ? -43.455 -15.741 -11.006 1.00 37.60 348 ASP A N 1
ATOM 2673 C CA . ASP A 1 355 ? -43.017 -16.405 -12.237 1.00 37.32 348 ASP A CA 1
ATOM 2674 C C . ASP A 1 355 ? -41.618 -15.940 -12.641 1.00 37.10 348 ASP A C 1
ATOM 2675 O O . ASP A 1 355 ? -41.168 -14.861 -12.266 1.00 36.64 348 ASP A O 1
ATOM 2680 N N . ASP A 1 356 ? -40.940 -16.749 -13.439 1.00 37.12 349 ASP A N 1
ATOM 2681 C CA . ASP A 1 356 ? -39.690 -16.316 -14.050 1.00 36.92 349 ASP A CA 1
ATOM 2682 C C . ASP A 1 356 ? -39.996 -15.828 -15.449 1.00 36.94 349 ASP A C 1
ATOM 2683 O O . ASP A 1 356 ? -40.725 -16.481 -16.200 1.00 36.77 349 ASP A O 1
ATOM 2688 N N . VAL A 1 357 ? -39.463 -14.665 -15.795 1.00 37.21 350 VAL A N 1
ATOM 2689 C CA . VAL A 1 357 ? -39.758 -14.060 -17.097 1.00 37.78 350 VAL A CA 1
ATOM 2690 C C . VAL A 1 357 ? -38.473 -13.828 -17.894 1.00 38.66 350 VAL A C 1
ATOM 2691 O O . VAL A 1 357 ? -37.430 -13.506 -17.321 1.00 39.22 350 VAL A O 1
ATOM 2695 N N . ALA A 1 358 ? -38.561 -14.002 -19.208 1.00 39.73 351 ALA A N 1
ATOM 2696 C CA . ALA A 1 358 ? -37.488 -13.690 -20.143 1.00 40.75 351 ALA A CA 1
ATOM 2697 C C . ALA A 1 358 ? -37.962 -12.734 -21.239 1.00 42.08 351 ALA A C 1
ATOM 2698 O O . ALA A 1 358 ? -38.985 -12.964 -21.876 1.00 42.05 351 ALA A O 1
ATOM 2700 N N . LEU A 1 359 ? -37.202 -11.669 -21.460 1.00 43.89 352 LEU A N 1
ATOM 2701 C CA . LEU A 1 359 ? -37.437 -10.746 -22.561 1.00 45.47 352 LEU A CA 1
ATOM 2702 C C . LEU A 1 359 ? -36.793 -11.290 -23.856 1.00 46.71 352 LEU A C 1
ATOM 2703 O O . LEU A 1 359 ? -35.570 -11.263 -24.021 1.00 46.67 352 LEU A O 1
ATOM 2708 N N . VAL A 1 360 ? -37.626 -11.811 -24.754 1.00 48.69 353 VAL A N 1
ATOM 2709 C CA . VAL A 1 360 ? -37.182 -12.382 -26.034 1.00 50.31 353 VAL A CA 1
ATOM 2710 C C . VAL A 1 360 ? -37.999 -11.778 -27.163 1.00 52.10 353 VAL A C 1
ATOM 2711 O O . VAL A 1 360 ? -39.223 -11.642 -27.056 1.00 52.06 353 VAL A O 1
ATOM 2715 N N . ASP A 1 361 ? -37.312 -11.429 -28.251 1.00 54.32 354 ASP A N 1
ATOM 2716 C CA . ASP A 1 361 ? -37.923 -10.716 -29.365 1.00 56.23 354 ASP A CA 1
ATOM 2717 C C . ASP A 1 361 ? -38.898 -9.650 -28.813 1.00 56.55 354 ASP A C 1
ATOM 2718 O O . ASP A 1 361 ? -40.101 -9.697 -29.058 1.00 56.78 354 ASP A O 1
ATOM 2723 N N . LYS A 1 362 ? -38.367 -8.729 -28.010 1.00 56.88 355 LYS A N 1
ATOM 2724 C CA . LYS A 1 362 ? -39.089 -7.510 -27.603 1.00 57.35 355 LYS A CA 1
ATOM 2725 C C . LYS A 1 362 ? -40.282 -7.646 -26.637 1.00 56.83 355 LYS A C 1
ATOM 2726 O O . LYS A 1 362 ? -40.711 -6.638 -26.059 1.00 57.25 355 LYS A O 1
ATOM 2732 N N . LYS A 1 363 ? -40.826 -8.849 -26.454 1.00 56.13 356 LYS A N 1
ATOM 2733 C CA . LYS A 1 363 ? -41.888 -9.023 -25.441 1.00 55.65 356 LYS A CA 1
ATOM 2734 C C . LYS A 1 363 ? -41.534 -10.030 -24.314 1.00 54.47 356 LYS A C 1
ATOM 2735 O O . LYS A 1 363 ? -40.699 -10.917 -24.494 1.00 54.17 356 LYS A O 1
ATOM 2741 N N . GLY A 1 364 ? -42.163 -9.859 -23.153 1.00 52.91 357 GLY A N 1
ATOM 2742 C CA . GLY A 1 364 ? -41.918 -10.713 -22.011 1.00 51.52 357 GLY A CA 1
ATOM 2743 C C . GLY A 1 364 ? -42.547 -12.092 -22.107 1.00 50.88 357 GLY A C 1
ATOM 2744 O O . GLY A 1 364 ? -43.776 -12.224 -22.231 1.00 51.29 357 GLY A O 1
ATOM 2745 N N . ILE A 1 365 ? -41.704 -13.119 -22.020 1.00 49.35 358 ILE A N 1
ATOM 2746 C CA . ILE A 1 365 ? -42.138 -14.518 -22.011 1.00 48.06 358 ILE A CA 1
ATOM 2747 C C . ILE A 1 365 ? -42.135 -15.089 -20.583 1.00 46.47 358 ILE A C 1
ATOM 2748 O O . ILE A 1 365 ? -41.236 -14.808 -19.798 1.00 46.53 358 ILE A O 1
ATOM 2753 N N . ARG A 1 366 ? -43.156 -15.869 -20.244 1.00 44.51 359 ARG A N 1
ATOM 2754 C CA . ARG A 1 366 ? -43.207 -16.526 -18.947 1.00 42.69 359 ARG A CA 1
ATOM 2755 C C . ARG A 1 366 ? -42.549 -17.884 -19.071 1.00 41.20 359 ARG A C 1
ATOM 2756 O O . ARG A 1 366 ? -43.025 -18.744 -19.815 1.00 40.90 359 ARG A O 1
ATOM 2764 N N . LEU A 1 367 ? -41.454 -18.068 -18.338 1.00 39.45 360 LEU A N 1
ATOM 2765 C CA . LEU A 1 367 ? -40.724 -19.323 -18.352 1.00 38.14 360 LEU A CA 1
ATOM 2766 C C . LEU A 1 367 ? -41.407 -20.341 -17.440 1.00 37.11 360 LEU A C 1
ATOM 2767 O O . LEU A 1 367 ? -41.525 -21.514 -17.781 1.00 36.38 360 LEU A O 1
ATOM 2772 N N . THR A 1 368 ? -41.870 -19.883 -16.286 1.00 36.34 361 THR A N 1
ATOM 2773 C CA . THR A 1 368 ? -42.697 -20.713 -15.419 1.00 36.39 361 THR A CA 1
ATOM 2774 C C . THR A 1 368 ? -44.190 -20.567 -15.813 1.00 36.83 361 THR A C 1
ATOM 2775 O O . THR A 1 368 ? -44.655 -19.474 -16.130 1.00 36.47 361 THR A O 1
ATOM 2779 N N . ASN A 1 369 ? -44.933 -21.662 -15.769 1.00 37.44 362 ASN A N 1
ATOM 2780 C CA . ASN A 1 369 ? -46.326 -21.637 -16.208 1.00 38.73 362 ASN A CA 1
ATOM 2781 C C . ASN A 1 369 ? -47.355 -22.387 -15.323 1.00 38.74 362 ASN A C 1
ATOM 2782 O O . ASN A 1 369 ? -48.537 -22.467 -15.670 1.00 38.69 362 ASN A O 1
ATOM 2787 N N . ALA A 1 370 ? -46.915 -22.929 -14.189 1.00 38.54 363 ALA A N 1
ATOM 2788 C CA . ALA A 1 370 ? -47.822 -23.628 -13.283 1.00 38.72 363 ALA A CA 1
ATOM 2789 C C . ALA A 1 370 ? -49.049 -22.781 -12.964 1.00 39.35 363 ALA A C 1
ATOM 2790 O O . ALA A 1 370 ? -48.932 -21.575 -12.661 1.00 39.70 363 ALA A O 1
ATOM 2792 N N . ASP A 1 371 ? -50.214 -23.416 -13.087 1.00 39.12 364 ASP A N 1
ATOM 2793 C CA . ASP A 1 371 ? -51.493 -22.899 -12.619 1.00 39.24 364 ASP A CA 1
ATOM 2794 C C . ASP A 1 371 ? -51.363 -21.732 -11.624 1.00 39.59 364 ASP A C 1
ATOM 2795 O O . ASP A 1 371 ? -50.856 -21.920 -10.515 1.00 39.69 364 ASP A O 1
ATOM 2800 N N . ARG A 1 372 ? -51.842 -20.548 -12.028 1.00 39.95 365 ARG A N 1
ATOM 2801 C CA . ARG A 1 372 ? -51.798 -19.328 -11.202 1.00 40.23 365 ARG A CA 1
ATOM 2802 C C . ARG A 1 372 ? -53.142 -18.978 -10.559 1.00 41.14 365 ARG A C 1
ATOM 2803 O O . ARG A 1 372 ? -53.305 -17.887 -10.006 1.00 41.43 365 ARG A O 1
ATOM 2811 N N . GLU A 1 373 ? -54.130 -19.854 -10.655 1.00 41.63 366 GLU A N 1
ATOM 2812 C CA . GLU A 1 373 ? -55.370 -19.531 -9.986 1.00 42.62 366 GLU A CA 1
ATOM 2813 C C . GLU A 1 373 ? -55.474 -20.271 -8.646 1.00 43.30 366 GLU A C 1
ATOM 2814 O O . GLU A 1 373 ? -54.808 -21.298 -8.440 1.00 43.16 366 GLU A O 1
ATOM 2820 N N . LEU A 1 374 ? -56.273 -19.724 -7.727 1.00 44.25 367 LEU A N 1
ATOM 2821 C CA . LEU A 1 374 ? -56.301 -20.209 -6.343 1.00 44.96 367 LEU A CA 1
ATOM 2822 C C . LEU A 1 374 ? -56.870 -21.603 -6.207 1.00 45.67 367 LEU A C 1
ATOM 2823 O O . LEU A 1 374 ? -58.063 -21.815 -6.407 1.00 46.08 367 LEU A O 1
ATOM 2828 N N . ILE A 1 375 ? -56.009 -22.546 -5.852 1.00 46.68 368 ILE A N 1
ATOM 2829 C CA . ILE A 1 375 ? -56.420 -23.920 -5.603 1.00 47.57 368 ILE A CA 1
ATOM 2830 C C . ILE A 1 375 ? -56.752 -24.103 -4.121 1.00 48.88 368 ILE A C 1
ATOM 2831 O O . ILE A 1 375 ? -55.980 -23.674 -3.245 1.00 48.96 368 ILE A O 1
ATOM 2836 N N . THR A 1 376 ? -57.896 -24.738 -3.859 1.00 50.03 369 THR A N 1
ATOM 2837 C CA . THR A 1 376 ? -58.338 -25.115 -2.519 1.00 51.27 369 THR A CA 1
ATOM 2838 C C . THR A 1 376 ? -57.934 -26.567 -2.272 1.00 52.84 369 THR A C 1
ATOM 2839 O O . THR A 1 376 ? -58.024 -27.392 -3.183 1.00 52.83 369 THR A O 1
ATOM 2843 N N . LEU A 1 377 ? -57.510 -26.888 -1.048 1.00 55.13 370 LEU A N 1
ATOM 2844 C CA . LEU A 1 377 ? -57.092 -28.271 -0.723 1.00 57.40 370 LEU A CA 1
ATOM 2845 C C . LEU A 1 377 ? -57.836 -28.984 0.444 1.00 59.00 370 LEU A C 1
ATOM 2846 O O . LEU A 1 377 ? -58.568 -28.418 1.295 1.00 61.47 370 LEU A O 1
#

CATH classification: 3.40.350.10 (+1 more: 3.90.230.10)

InterPro domains:
  IPR000587 Creatinase, N-terminal [PF01321] (6-138)
  IPR000994 Peptidase M24 [PF00557] (146-347)
  IPR001131 Peptidase M24B, X-Pro dipeptidase/aminopeptidase P, conserved site [PS00491] (295-307)
  IPR029149 Creatinase/Aminopeptidase P/Spt16, N-terminal [G3DSA:3.40.350.10] (1-136)
  IPR029149 Creatinase/Aminopeptidase P/Spt16, N-terminal [SSF53092] (3-136)
  IPR036005 Creatinase/aminopeptidase-like [G3DSA:3.90.230.10] (137-365)
  IPR036005 Creatinase/aminopeptidase-like [SSF55920] (103-359)
  IPR050659 Peptidase M24B family [PTHR46112] (2-363)

Nearest PDB structures (foldseek):
  4rgz-assembly2_e  TM=9.608E-01  e=1.383E-69  Thermococcus sibiricus MM 739
  1wn1-assembly1_A  TM=9.754E-01  e=1.188E-49  Pyrococcus horikoshii OT3
  2zsg-assembly1_B  TM=9.074E-01  e=1.170E-38  Thermotoga maritima
  1pv9-assembly1_A  TM=9.214E-01  e=4.920E-38  Pyrococcus furiosus
  2zsg-assembly1_A  TM=8.933E-01  e=5.076E-37  Thermotoga 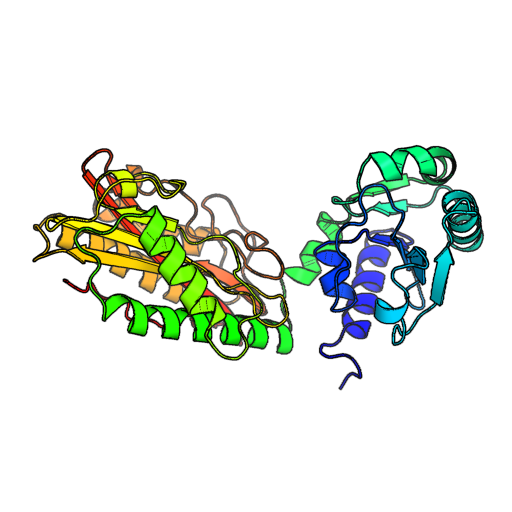maritima

Radius of gyration: 23.16 Å; Cα contacts (8 Å, |Δi|>4): 800; chains: 1; bounding box: 69×40×46 Å

Secondary structure (DSSP, 8-state):
--SSSS-HHHHHHHHHHHHHHTT--EEEE-SSHHHHHHHS------SSS--EEEEESSS--EEEEEGGGHHHHTT-SSEEEEE-TTS-HHHHHHHHHHHHS-SS-EEEE-TTS-HHHHHHTHHHHTTSEEEESHHHHHHHHTS--HHHHHHHHHHHHHHHHHHHHHTTS--TT-BHHHHHHHHHHHHHTSTT--EESS--EEEEGGGGG-TT----SPBP-TT-EEEEEE-EEETTEE--EEEEEESSS--THHHHHHHHHHHHHHHHHHH-BTT-BHHHHHHHHHHHHHHTT-TTT--S-SEEE-SSSSSEEEEE-SS--PBP-TT-EEEE--EEEETTTEEEE-BEEEEEETTEEEES--S--S--B-

Organism: Thermococcus sibiricus (strain DSM 12597 / MM 739) (NCBI:txid604354)

B-factor: mean 50.72, std 9.6, range [3.94, 85.21]

Solvent-accessible surface area: 16197 Å² total; per-residue (Å²): 154,76,194,26,97,8,16,41,111,113,10,10,82,100,0,14,55,60,0,35,184,90,45,27,72,0,0,0,0,2,27,19,26,16,0,50,8,1,19,19,50,51,4,147,71,21,59,110,91,1,5,0,0,2,0,25,44,155,40,56,9,11,0,0,0,0,56,90,32,80,109,82,8,112,174,37,108,39,72,50,30,66,20,34,108,108,88,90,11,23,56,45,0,35,86,36,1,77,123,48,4,86,102,56,36,102,0,0,20,4,80,88,19,56,106,22,7,75,116,111,1,35,116,12,7,123,110,19,41,49,68,72,0,48,89,15,2,31,102,8,26,30,75,10,24,85,52,3,31,127,1,2,61,70,0,0,59,9,0,17,111,0,3,103,166,1,30,130,30,167,6,95,63,60,7,0,122,67,0,9,94,81,0,22,143,28,0,95,103,46,106,43,18,79,64,15,15,48,115,4,41,0,3,0,4,56,41,0,16,79,19,164,26,74,45,42,144,47,43,1,117,64,62,8,4,0,1,0,12,1,0,0,54,43,90,5,3,0,1,7,0,0,3,3,1,2,7,18,121,42,75,150,84,11,37,50,0,4,109,14,0,63,85,0,1,40,44,0,6,95,106,0,27,64,46,29,46,0,56,30,0,1,57,24,0,54,38,20,0,55,158,123,58,51,28,116,97,5,109,47,128,0,2,16,0,0,0,11,57,22,119,22,70,8,71,0,17,74,63,50,110,39,91,0,50,52,5,13,0,0,0,0,17,0,0,0,10,19,122,60,65,9,0,0,12,0,0,0,1,0,0,0,46,123,126,119,13,80,70,3,0,62,0,47,32,112,45,37,65,83

Foldseek 3Di:
DDPDPDHLVVLLLVLLVQVVVVFAFWEKDDFDLVVCSNFLDGDPDCPLPDWMWIRGSDDGIETEGEPVCCVVCVPPPYHYHYDYPVDDSLVVVQVVCVVGPPWQGEYEYEPPDDVSNVVVNVVRPVRYHYDHCCVGSLVVQQAADPSQVVQQLVFQVLLLVLVVVLVVDDQAFAFQVVSLVVSQVSSVPDPQFPHWLDRKGKAKWLSQLDPPRHTDRDGHHQAIWIKIWTWTGGSLWIFIWIAIEGEADHDPVRQVQLVLQLVLLVVLQQPDWFFAFLQVSQCSSLVSCVVVPQNVFFPDFQKAWTGSHRHGDDTSGNPGGDGDHARGKMKGWTKGHDRNGHIGIGIFIWGHHPTHIDTSHDHDSDYDYD